Protein AF-A0A6N0LV51-F1 (afdb_monomer_lite)

Radius of gyration: 50.84 Å; chains: 1; bounding box: 149×110×130 Å

Structure (mmCIF, N/CA/C/O backbone):
data_AF-A0A6N0LV51-F1
#
_entry.id   AF-A0A6N0LV51-F1
#
loop_
_atom_site.group_PDB
_atom_site.id
_atom_site.type_symbol
_atom_site.label_atom_id
_atom_site.label_alt_id
_atom_site.label_comp_id
_atom_site.label_asym_id
_atom_site.label_entity_id
_atom_site.label_seq_id
_atom_site.pdbx_PDB_ins_code
_atom_site.Cartn_x
_atom_site.Cartn_y
_atom_site.Cartn_z
_atom_site.occupancy
_atom_site.B_iso_or_equiv
_atom_site.auth_seq_id
_atom_site.auth_comp_id
_atom_site.auth_asym_id
_atom_site.auth_atom_id
_atom_site.pdbx_PDB_model_num
ATOM 1 N N . MET A 1 1 ? 106.722 -61.505 77.742 1.00 44.19 1 MET A N 1
ATOM 2 C CA . MET A 1 1 ? 107.231 -62.296 76.611 1.00 44.19 1 MET A CA 1
ATOM 3 C C . MET A 1 1 ? 106.049 -62.526 75.708 1.00 44.19 1 MET A C 1
ATOM 5 O O . MET A 1 1 ? 105.047 -63.017 76.199 1.00 44.19 1 MET A O 1
ATOM 9 N N . THR A 1 2 ? 106.188 -62.068 74.466 1.00 41.00 2 THR A N 1
ATOM 10 C CA . THR A 1 2 ? 105.841 -62.871 73.297 1.00 41.00 2 THR A CA 1
ATOM 11 C C . THR A 1 2 ? 104.426 -63.454 73.309 1.00 41.00 2 THR A C 1
ATOM 13 O O . THR A 1 2 ? 104.219 -64.528 73.860 1.00 41.00 2 THR A O 1
ATOM 16 N N . TYR A 1 3 ? 103.566 -62.789 72.518 1.00 48.62 3 TYR A N 1
ATOM 17 C CA . TYR A 1 3 ? 102.560 -63.406 71.638 1.00 48.62 3 TYR A CA 1
ATOM 18 C C . TYR A 1 3 ? 101.296 -63.994 72.288 1.00 48.62 3 TYR A C 1
ATOM 20 O O . TYR A 1 3 ? 101.252 -64.185 73.491 1.00 48.62 3 TYR A O 1
ATOM 28 N N . GLN A 1 4 ? 100.220 -64.344 71.576 1.00 50.34 4 GLN A N 1
ATOM 29 C CA . GLN A 1 4 ? 99.744 -64.235 70.179 1.00 50.34 4 GLN A CA 1
ATOM 30 C C . GLN A 1 4 ? 98.285 -64.688 70.277 1.00 50.34 4 GLN A C 1
ATOM 32 O O . GLN A 1 4 ? 98.047 -65.830 70.666 1.00 50.34 4 GLN A O 1
ATOM 37 N N . GLU A 1 5 ? 97.297 -63.829 70.086 1.00 47.22 5 GLU A N 1
ATOM 38 C CA . GLU A 1 5 ? 96.254 -63.886 71.114 1.00 47.22 5 GLU A CA 1
ATOM 39 C C . GLU A 1 5 ? 94.816 -64.112 70.650 1.00 47.22 5 GLU A C 1
ATOM 41 O O . GLU A 1 5 ? 94.270 -63.355 69.857 1.00 47.22 5 GLU A O 1
ATOM 46 N N . THR A 1 6 ? 94.222 -65.120 71.301 1.00 44.09 6 THR A N 1
ATOM 47 C CA . THR A 1 6 ? 92.893 -65.077 71.927 1.00 44.09 6 THR A CA 1
ATOM 48 C C . THR A 1 6 ? 91.675 -65.059 70.997 1.00 44.09 6 THR A C 1
ATOM 50 O O . THR A 1 6 ? 91.622 -64.420 69.953 1.00 44.09 6 THR A O 1
ATOM 53 N N . ALA A 1 7 ? 90.640 -65.794 71.408 1.00 39.97 7 ALA A N 1
ATOM 54 C CA . ALA A 1 7 ? 89.350 -65.862 70.733 1.00 39.97 7 ALA A CA 1
ATOM 55 C C . ALA A 1 7 ? 88.701 -64.472 70.587 1.00 39.97 7 ALA A C 1
ATOM 57 O O . ALA A 1 7 ? 88.511 -63.774 71.582 1.00 39.97 7 ALA A O 1
ATOM 58 N N . TYR A 1 8 ? 88.255 -64.102 69.382 1.00 41.16 8 TYR A N 1
ATOM 59 C CA . TYR A 1 8 ? 87.225 -63.069 69.254 1.00 41.16 8 TYR A CA 1
ATOM 60 C C . TYR A 1 8 ? 85.899 -63.706 69.688 1.00 41.16 8 TYR A C 1
ATOM 62 O O . TYR A 1 8 ? 85.348 -64.546 68.973 1.00 41.16 8 TYR A O 1
ATOM 70 N N . GLN A 1 9 ? 85.403 -63.354 70.878 1.00 43.19 9 GLN A N 1
ATOM 71 C CA . GLN A 1 9 ? 84.045 -63.707 71.289 1.00 43.19 9 GLN A CA 1
ATOM 72 C C . GLN A 1 9 ? 83.066 -63.059 70.303 1.00 43.19 9 GLN A C 1
ATOM 74 O O . GLN A 1 9 ? 82.744 -61.878 70.414 1.00 43.19 9 GLN A O 1
ATOM 79 N N . LYS A 1 10 ? 82.588 -63.816 69.310 1.00 48.75 10 LYS A N 1
ATOM 80 C CA . LYS A 1 10 ? 81.397 -63.421 68.561 1.00 48.75 10 LYS A CA 1
ATOM 81 C C . LYS A 1 10 ? 80.218 -63.654 69.499 1.00 48.75 10 LYS A C 1
ATOM 83 O O . LYS A 1 10 ? 79.765 -64.785 69.655 1.00 48.75 10 LYS A O 1
ATOM 88 N N . THR A 1 11 ? 79.783 -62.598 70.180 1.00 54.66 11 THR A N 1
ATOM 89 C CA . THR A 1 11 ? 78.576 -62.607 71.007 1.00 54.66 11 THR A CA 1
ATOM 90 C C . THR A 1 11 ? 77.388 -62.890 70.092 1.00 54.66 11 THR A C 1
ATOM 92 O O . THR A 1 11 ? 76.826 -61.983 69.482 1.00 54.66 11 THR A O 1
ATOM 95 N N . ASN A 1 12 ? 77.027 -64.162 69.932 1.00 63.00 12 ASN A N 1
ATOM 96 C CA . ASN A 1 12 ? 75.716 -64.509 69.410 1.00 63.00 12 ASN A CA 1
ATOM 97 C C . ASN A 1 12 ? 74.721 -64.032 70.467 1.00 63.00 12 ASN A C 1
ATOM 99 O O . ASN A 1 12 ? 74.679 -64.583 71.566 1.00 63.00 12 ASN A O 1
ATOM 103 N N . ILE A 1 13 ? 73.965 -62.977 70.165 1.00 64.19 13 ILE A N 1
ATOM 104 C CA . ILE A 1 13 ? 72.814 -62.618 70.988 1.00 64.19 13 ILE A CA 1
ATOM 105 C C . ILE A 1 13 ? 71.807 -63.740 70.762 1.00 64.19 13 ILE A C 1
ATOM 107 O O . ILE A 1 13 ? 71.256 -63.882 69.668 1.00 64.19 13 ILE A O 1
ATOM 111 N N . VAL A 1 14 ? 71.664 -64.594 71.767 1.00 69.31 14 VAL A N 1
ATOM 112 C CA . VAL A 1 14 ? 70.640 -65.630 71.802 1.00 69.31 14 VAL A CA 1
ATOM 113 C C . VAL A 1 14 ? 69.455 -65.117 72.604 1.00 69.31 14 VAL A C 1
ATOM 115 O O . VAL A 1 14 ? 69.636 -64.401 73.591 1.00 69.31 14 VAL A O 1
ATOM 118 N N . ASP A 1 15 ? 68.241 -65.437 72.169 1.00 73.19 15 ASP A N 1
ATOM 119 C CA . ASP A 1 15 ? 67.057 -65.192 72.992 1.00 73.19 15 ASP A CA 1
ATOM 120 C C . ASP A 1 15 ? 67.063 -66.083 74.255 1.00 73.19 15 ASP A C 1
ATOM 122 O O . ASP A 1 15 ? 67.924 -66.951 74.429 1.00 73.19 15 ASP A O 1
ATOM 126 N N . ALA A 1 16 ? 66.088 -65.888 75.151 1.00 75.56 16 ALA A N 1
ATOM 127 C CA . ALA A 1 16 ? 65.963 -66.663 76.394 1.00 75.56 16 ALA A CA 1
ATOM 128 C C . ALA A 1 16 ? 65.833 -68.190 76.178 1.00 75.56 16 ALA A C 1
ATOM 130 O O . ALA A 1 16 ? 65.970 -68.950 77.135 1.00 75.56 16 ALA A O 1
ATOM 131 N N . ASN A 1 17 ? 65.603 -68.635 74.938 1.00 75.19 17 ASN A N 1
ATOM 132 C CA . ASN A 1 17 ? 65.431 -70.031 74.552 1.00 75.19 17 ASN A CA 1
ATOM 133 C C . ASN A 1 17 ? 66.652 -70.601 73.803 1.00 75.19 17 ASN A C 1
ATOM 135 O O . ASN A 1 17 ? 66.624 -71.758 73.389 1.00 75.19 17 ASN A O 1
ATOM 139 N N . GLY A 1 18 ? 67.728 -69.823 73.637 1.00 68.06 18 GLY A N 1
ATOM 140 C CA . GLY A 1 18 ? 68.976 -70.274 73.018 1.00 68.06 18 GLY A CA 1
ATOM 141 C C . GLY A 1 18 ? 69.043 -70.131 71.493 1.00 68.06 18 GLY A C 1
ATOM 142 O O . GLY A 1 18 ? 69.991 -70.639 70.892 1.00 68.06 18 GLY A O 1
ATOM 143 N N . ASN A 1 19 ? 68.099 -69.434 70.849 1.00 73.50 19 ASN A N 1
ATOM 144 C CA . ASN A 1 19 ? 68.116 -69.248 69.393 1.00 73.50 19 ASN A CA 1
ATOM 145 C C . ASN A 1 19 ? 68.962 -68.037 68.987 1.00 73.50 19 ASN A C 1
ATOM 147 O O . ASN A 1 19 ? 68.817 -66.955 69.550 1.00 73.50 19 ASN A O 1
ATOM 151 N N . ILE A 1 20 ? 69.821 -68.198 67.977 1.00 74.88 20 ILE A N 1
ATOM 152 C CA . ILE A 1 20 ? 70.767 -67.169 67.517 1.00 74.88 20 ILE A CA 1
ATOM 153 C C . ILE A 1 20 ? 70.044 -66.096 66.686 1.00 74.88 20 ILE A C 1
ATOM 155 O O . ILE A 1 20 ? 69.523 -66.387 65.612 1.00 74.88 20 ILE A O 1
ATOM 159 N N . ILE A 1 21 ? 70.079 -64.837 67.135 1.00 69.56 21 ILE A N 1
ATOM 160 C CA . ILE A 1 21 ? 69.514 -63.685 66.418 1.00 69.56 21 ILE A CA 1
ATOM 161 C C . ILE A 1 21 ? 70.583 -63.108 65.474 1.00 69.56 21 ILE A C 1
ATOM 163 O O . ILE A 1 21 ? 71.339 -62.203 65.826 1.00 69.56 21 ILE A O 1
ATOM 167 N N . SER A 1 22 ? 70.685 -63.633 64.252 1.00 62.03 22 SER A N 1
ATOM 168 C CA . SER A 1 22 ? 71.557 -63.070 63.211 1.00 62.03 22 SER A CA 1
ATOM 169 C C . SER A 1 22 ? 70.840 -61.947 62.455 1.00 62.03 22 SER A C 1
ATOM 171 O O . SER A 1 22 ? 70.319 -62.158 61.363 1.00 62.03 22 SER A O 1
ATOM 173 N N . SER A 1 23 ? 70.778 -60.747 63.032 1.00 58.31 23 SER A N 1
ATOM 174 C CA . SER A 1 23 ? 70.209 -59.581 62.347 1.00 58.31 23 SER A CA 1
ATOM 175 C C . SER A 1 23 ? 70.952 -58.305 62.727 1.00 58.31 23 SER A C 1
ATOM 177 O O . SER A 1 23 ? 70.580 -57.609 63.670 1.00 58.31 23 SER A O 1
ATOM 179 N N . PHE A 1 24 ? 71.969 -57.966 61.936 1.00 53.28 24 PHE A N 1
ATOM 180 C CA . PHE A 1 24 ? 72.493 -56.607 61.874 1.00 53.28 24 PHE A CA 1
ATOM 181 C C . PHE A 1 24 ? 72.499 -56.133 60.418 1.00 53.28 24 PHE A C 1
ATOM 183 O O . PHE A 1 24 ? 73.380 -56.492 59.647 1.00 53.28 24 PHE A O 1
ATOM 190 N N . GLY A 1 25 ? 71.509 -55.302 60.080 1.00 48.78 25 GLY A N 1
ATOM 191 C CA . GLY A 1 25 ? 71.673 -54.209 59.119 1.00 48.78 25 GLY A CA 1
ATOM 192 C C . GLY A 1 25 ? 71.359 -54.476 57.643 1.00 48.78 25 GLY A C 1
ATOM 193 O O . GLY A 1 25 ? 72.262 -54.715 56.859 1.00 48.78 25 GLY A O 1
ATOM 194 N N . GLY A 1 26 ? 70.089 -54.269 57.274 1.00 51.41 26 GLY A N 1
ATOM 195 C CA . GLY A 1 26 ? 69.687 -53.257 56.281 1.00 51.41 26 GLY A CA 1
ATOM 196 C C . GLY A 1 26 ? 69.910 -53.527 54.787 1.00 51.41 26 GLY A C 1
ATOM 197 O O . GLY A 1 26 ? 71.014 -53.381 54.280 1.00 51.41 26 GLY A O 1
ATOM 198 N N . GLY A 1 27 ? 68.812 -53.732 54.049 1.00 48.81 27 GLY A N 1
ATOM 199 C CA . GLY A 1 27 ? 68.783 -53.518 52.598 1.00 48.81 27 GLY A CA 1
ATOM 200 C C . GLY A 1 27 ? 67.605 -54.193 51.899 1.00 48.81 27 GLY A C 1
ATOM 201 O O . GLY A 1 27 ? 67.666 -55.389 51.669 1.00 48.81 27 GLY A O 1
ATOM 202 N N . GLY A 1 28 ? 66.575 -53.408 51.553 1.00 49.38 28 GLY A N 1
ATOM 203 C CA . GLY A 1 28 ? 65.586 -53.678 50.495 1.00 49.38 28 GLY A CA 1
ATOM 204 C C . GLY A 1 28 ? 64.759 -54.962 50.617 1.00 49.38 28 GLY A C 1
ATOM 205 O O . GLY A 1 28 ? 65.269 -56.054 50.410 1.00 49.38 28 GLY A O 1
ATOM 206 N N . GLY A 1 29 ? 63.454 -54.828 50.876 1.00 54.38 29 GLY A N 1
ATOM 207 C CA . GLY A 1 29 ? 62.498 -55.939 50.870 1.00 54.38 29 GLY A CA 1
ATOM 208 C C . GLY A 1 29 ? 62.508 -56.711 49.549 1.00 54.38 29 GLY A C 1
ATOM 209 O O . GLY A 1 29 ? 61.823 -56.343 48.599 1.00 54.38 29 GLY A O 1
ATOM 210 N N . GLY A 1 30 ? 63.296 -57.785 49.504 1.00 56.28 30 GLY A N 1
ATOM 211 C CA . GLY A 1 30 ? 63.195 -58.829 48.501 1.00 56.28 30 GLY A CA 1
ATOM 212 C C . GLY A 1 30 ? 61.862 -59.534 48.693 1.00 56.28 30 GLY A C 1
ATOM 213 O O . GLY A 1 30 ? 61.605 -60.086 49.762 1.00 56.28 30 GLY A O 1
ATOM 214 N N . GLY A 1 31 ? 61.005 -59.451 47.675 1.00 59.03 31 GLY A N 1
ATOM 215 C CA . GLY A 1 31 ? 59.742 -60.173 47.629 1.00 59.03 31 GLY A CA 1
ATOM 216 C C . GLY A 1 31 ? 59.959 -61.648 47.948 1.00 59.03 31 GLY A C 1
ATOM 217 O O . GLY A 1 31 ? 60.924 -62.262 47.491 1.00 59.03 31 GLY A O 1
ATOM 218 N N . ASP A 1 32 ? 59.067 -62.184 48.771 1.00 65.12 32 ASP A N 1
ATOM 219 C CA . ASP A 1 32 ? 59.062 -63.577 49.188 1.00 65.12 32 ASP A CA 1
ATOM 220 C C . ASP A 1 32 ? 58.950 -64.489 47.954 1.00 65.12 32 ASP A C 1
ATOM 222 O O . ASP A 1 32 ? 57.871 -64.679 47.393 1.00 65.12 32 ASP A O 1
ATOM 226 N N . ALA A 1 33 ? 60.080 -65.040 47.509 1.00 66.12 33 ALA A N 1
ATOM 227 C CA . ALA A 1 33 ? 60.161 -66.020 46.428 1.00 66.12 33 ALA A CA 1
ATOM 228 C C . ALA A 1 33 ? 59.775 -67.431 46.907 1.00 66.12 33 ALA A C 1
ATOM 230 O O . ALA A 1 33 ? 60.303 -68.427 46.407 1.00 66.12 33 ALA A O 1
ATOM 231 N N . SER A 1 34 ? 58.884 -67.536 47.896 1.00 79.31 34 SER A N 1
ATOM 232 C CA . SER A 1 34 ? 58.327 -68.814 48.309 1.00 79.31 34 SER A CA 1
ATOM 233 C C . SER A 1 34 ? 57.634 -69.496 47.129 1.00 79.31 34 SER A C 1
ATOM 235 O O . SER A 1 34 ? 57.022 -68.866 46.260 1.00 79.31 34 SER A O 1
ATOM 237 N N . THR A 1 35 ? 57.722 -70.824 47.100 1.00 79.56 35 THR A N 1
ATOM 238 C CA . THR A 1 35 ? 57.063 -71.667 46.092 1.00 79.56 35 THR A CA 1
ATOM 239 C C . THR A 1 35 ? 55.560 -71.396 46.017 1.00 79.56 35 THR A C 1
ATOM 241 O O . THR A 1 35 ? 54.981 -71.459 44.936 1.00 79.56 35 THR A O 1
ATOM 244 N N . THR A 1 36 ? 54.944 -71.015 47.138 1.00 83.19 36 THR A N 1
ATOM 245 C CA . THR A 1 36 ? 53.543 -70.589 47.219 1.00 83.19 36 THR A CA 1
ATOM 246 C C . THR A 1 36 ? 53.267 -69.348 46.370 1.00 83.19 36 THR A C 1
ATOM 248 O O . THR A 1 36 ? 52.316 -69.345 45.590 1.00 83.19 36 THR A O 1
ATOM 251 N N . ASN A 1 37 ? 54.107 -68.313 46.457 1.00 82.50 37 ASN A N 1
ATOM 252 C CA . ASN A 1 37 ? 53.911 -67.084 45.684 1.00 82.50 37 ASN A CA 1
ATOM 253 C C . ASN A 1 37 ? 54.161 -67.311 44.191 1.00 82.50 37 ASN A C 1
ATOM 255 O O . ASN A 1 37 ? 53.426 -66.786 43.356 1.00 82.50 37 ASN A O 1
ATOM 259 N N . GLN A 1 38 ? 55.128 -68.165 43.847 1.00 87.88 38 GLN A N 1
ATOM 260 C CA . GLN A 1 38 ? 55.355 -68.568 42.458 1.00 87.88 38 GLN A CA 1
ATOM 261 C C . GLN A 1 38 ? 54.159 -69.346 41.889 1.00 87.88 38 GLN A C 1
ATOM 263 O O . GLN A 1 38 ? 53.720 -69.069 40.776 1.00 87.88 38 GLN A O 1
ATOM 268 N N . GLN A 1 39 ? 53.575 -70.273 42.657 1.00 88.06 39 GLN A N 1
ATOM 269 C CA . GLN A 1 39 ? 52.367 -70.995 42.242 1.00 88.06 39 GLN A CA 1
ATOM 270 C C . GLN A 1 39 ? 51.159 -70.063 42.094 1.00 88.06 39 GLN A C 1
ATOM 272 O O . GLN A 1 39 ? 50.409 -70.193 41.126 1.00 88.06 39 GLN A O 1
ATOM 277 N N . ALA A 1 40 ? 50.995 -69.097 43.002 1.00 86.38 40 ALA A N 1
ATOM 278 C CA . ALA A 1 40 ? 49.936 -68.097 42.911 1.00 86.38 40 ALA A CA 1
ATOM 279 C C . ALA A 1 40 ? 50.085 -67.221 41.656 1.00 86.38 40 ALA A C 1
ATOM 281 O O . ALA A 1 40 ? 49.100 -66.965 40.962 1.00 86.38 40 ALA A O 1
ATOM 282 N N . GLN A 1 41 ? 51.312 -66.817 41.318 1.00 90.00 41 GLN A N 1
ATOM 283 C CA . GLN A 1 41 ? 51.575 -66.040 40.110 1.00 90.00 41 GLN A CA 1
ATOM 284 C C . GLN A 1 41 ? 51.325 -66.853 38.833 1.00 90.00 41 GLN A C 1
ATOM 286 O O . GLN A 1 41 ? 50.642 -66.372 37.931 1.00 90.00 41 GLN A O 1
ATOM 291 N N . ILE A 1 42 ? 51.783 -68.108 38.775 1.00 91.12 42 ILE A N 1
ATOM 292 C CA . ILE A 1 42 ? 51.524 -69.003 37.634 1.00 91.12 42 ILE A CA 1
ATOM 293 C C . ILE A 1 42 ? 50.016 -69.225 37.443 1.00 91.12 42 ILE A C 1
ATOM 295 O O . ILE A 1 42 ? 49.526 -69.214 36.310 1.00 91.12 42 ILE A O 1
ATOM 299 N N . ALA A 1 43 ? 49.262 -69.394 38.534 1.00 89.81 43 ALA A N 1
ATOM 300 C CA . ALA A 1 43 ? 47.810 -69.530 38.477 1.00 89.81 43 ALA A CA 1
ATOM 301 C C . ALA A 1 43 ? 47.140 -68.259 37.928 1.00 89.81 43 ALA A C 1
ATOM 303 O O . ALA A 1 43 ? 46.240 -68.354 37.092 1.00 89.81 43 ALA A O 1
ATOM 304 N N . LEU A 1 44 ? 47.609 -67.075 38.336 1.00 92.25 44 LEU A N 1
ATOM 305 C CA . LEU A 1 44 ? 47.095 -65.797 37.845 1.00 92.25 44 LEU A CA 1
ATOM 306 C C . LEU A 1 44 ? 47.388 -65.596 36.351 1.00 92.25 44 LEU A C 1
ATOM 308 O O . LEU A 1 44 ? 46.493 -65.234 35.591 1.00 92.25 44 LEU A O 1
ATOM 312 N N . GLU A 1 45 ? 48.615 -65.868 35.909 1.00 92.50 45 GLU A N 1
ATOM 313 C CA . GLU A 1 45 ? 49.012 -65.743 34.501 1.00 92.50 45 GLU A CA 1
ATOM 314 C C . GLU A 1 45 ? 48.269 -66.743 33.606 1.00 92.50 45 GLU A C 1
ATOM 316 O O . GLU A 1 45 ? 47.883 -66.414 32.481 1.00 92.50 45 GLU A O 1
ATOM 321 N N . THR A 1 46 ? 48.006 -67.948 34.116 1.00 88.75 46 THR A N 1
ATOM 322 C CA . THR A 1 46 ? 47.168 -68.942 33.432 1.00 88.75 46 THR A CA 1
ATOM 323 C C . THR A 1 46 ? 45.728 -68.443 33.314 1.00 88.75 46 THR A C 1
ATOM 325 O O . THR A 1 46 ? 45.178 -68.430 32.217 1.00 88.75 46 THR A O 1
ATOM 328 N N . ALA A 1 47 ? 45.152 -67.906 34.393 1.00 88.69 47 ALA A N 1
ATOM 329 C CA . ALA A 1 47 ? 43.804 -67.342 34.368 1.00 88.69 47 ALA A CA 1
ATOM 330 C C . ALA A 1 47 ? 43.674 -66.127 33.428 1.00 88.69 47 ALA A C 1
ATOM 332 O O . ALA A 1 47 ? 42.641 -65.959 32.785 1.00 88.69 47 ALA A O 1
ATOM 333 N N . ILE A 1 48 ? 44.701 -65.276 33.320 1.00 88.12 48 ILE A N 1
ATOM 334 C CA . ILE A 1 48 ? 44.714 -64.157 32.363 1.00 88.12 48 ILE A CA 1
ATOM 335 C C . ILE A 1 48 ? 44.723 -64.684 30.927 1.00 88.12 48 ILE A C 1
ATOM 337 O O . ILE A 1 48 ? 43.942 -64.213 30.101 1.00 88.12 48 ILE A O 1
ATOM 341 N N . ARG A 1 49 ? 45.567 -65.679 30.636 1.00 85.50 49 ARG A N 1
ATOM 342 C CA . ARG A 1 49 ? 45.650 -66.304 29.311 1.00 85.50 49 ARG A CA 1
ATOM 343 C C . ARG A 1 49 ? 44.322 -66.933 28.896 1.00 85.50 49 ARG A C 1
ATOM 345 O O . ARG A 1 49 ? 43.878 -66.692 27.780 1.00 85.50 49 ARG A O 1
ATOM 352 N N . ASP A 1 50 ? 43.672 -67.663 29.798 1.00 84.62 50 ASP A N 1
ATOM 353 C CA . ASP A 1 50 ? 42.392 -68.330 29.528 1.00 84.62 50 ASP A CA 1
ATOM 354 C C . ASP A 1 50 ? 41.232 -67.336 29.347 1.00 84.62 50 ASP A C 1
ATOM 356 O O . ASP A 1 50 ? 40.215 -67.657 28.733 1.00 84.62 50 ASP A O 1
ATOM 360 N N . ARG A 1 51 ? 41.379 -66.104 29.855 1.00 84.50 51 ARG A N 1
ATOM 361 C CA . ARG A 1 51 ? 40.411 -65.015 29.661 1.00 84.50 51 ARG A CA 1
ATOM 362 C C . ARG A 1 51 ? 40.618 -64.232 28.367 1.00 84.50 51 ARG A C 1
ATOM 364 O O . ARG A 1 51 ? 39.734 -63.453 28.006 1.00 84.50 51 ARG A O 1
ATOM 371 N N . LEU A 1 52 ? 41.743 -64.404 27.673 1.00 81.31 52 LEU A N 1
ATOM 372 C CA . LEU A 1 52 ? 41.931 -63.801 26.359 1.00 81.31 52 LEU A CA 1
ATOM 373 C C . LEU A 1 52 ? 41.154 -64.613 25.309 1.00 81.31 52 LEU A C 1
ATOM 375 O O . LEU A 1 52 ? 41.261 -65.839 25.281 1.00 81.31 52 LEU A O 1
ATOM 379 N N . PRO A 1 53 ? 40.378 -63.961 24.423 1.00 79.75 53 PRO A N 1
ATOM 380 C CA . PRO A 1 53 ? 39.707 -64.640 23.318 1.00 79.75 53 PRO A CA 1
ATOM 381 C C . PRO A 1 53 ? 40.697 -65.493 22.517 1.00 79.75 53 PRO A C 1
ATOM 383 O O . PRO A 1 53 ? 41.765 -65.008 22.144 1.00 79.75 53 PRO A O 1
ATOM 386 N N . SER A 1 54 ? 40.343 -66.744 22.207 1.00 72.75 54 SER A N 1
ATOM 387 C CA . SER A 1 54 ? 41.229 -67.703 21.517 1.00 72.75 54 SER A CA 1
ATOM 388 C C . SER A 1 54 ? 41.791 -67.178 20.186 1.00 72.75 54 SER A C 1
ATOM 390 O O . SER A 1 54 ? 42.897 -67.547 19.787 1.00 72.75 54 SER A O 1
ATOM 392 N N . THR A 1 55 ? 41.080 -66.241 19.553 1.00 67.50 55 THR A N 1
ATOM 393 C CA . THR A 1 55 ? 41.475 -65.518 18.336 1.00 67.50 55 THR A CA 1
ATOM 394 C C . THR A 1 55 ? 42.699 -64.611 18.500 1.00 67.50 55 THR A C 1
ATOM 396 O O . THR A 1 55 ? 43.277 -64.204 17.501 1.00 67.50 55 THR A O 1
ATOM 399 N N . LEU A 1 56 ? 43.086 -64.263 19.731 1.00 65.81 56 LEU A N 1
ATOM 400 C CA . LEU A 1 56 ? 44.268 -63.446 20.046 1.00 65.81 56 LEU A CA 1
ATOM 401 C C . LEU A 1 56 ? 45.468 -64.286 20.507 1.00 65.81 56 LEU A C 1
ATOM 403 O O . LEU A 1 56 ? 46.580 -63.775 20.570 1.00 65.81 56 LEU A O 1
ATOM 407 N N . VAL A 1 57 ? 45.251 -65.564 20.835 1.00 70.06 57 VAL A N 1
ATOM 408 C CA . VAL A 1 57 ? 46.278 -66.447 21.419 1.00 70.06 57 VAL A CA 1
ATOM 409 C C . VAL A 1 57 ? 46.988 -67.290 20.347 1.00 70.06 57 VAL A C 1
ATOM 411 O O . VAL A 1 57 ? 48.044 -67.855 20.612 1.00 70.06 57 VAL A O 1
ATOM 414 N N . SER A 1 58 ? 46.445 -67.363 19.126 1.00 64.00 58 SER A N 1
ATOM 415 C CA . SER A 1 58 ? 46.954 -68.252 18.065 1.00 64.00 58 SER A CA 1
ATOM 416 C C . SER A 1 58 ? 47.225 -67.589 16.704 1.00 64.00 58 SER A C 1
ATOM 418 O O . SER A 1 58 ? 47.741 -68.263 15.818 1.00 64.00 58 SER A O 1
ATOM 420 N N . ASP A 1 59 ? 46.984 -66.280 16.547 1.00 66.50 59 ASP A N 1
ATOM 421 C CA . ASP A 1 59 ? 47.228 -65.542 15.296 1.00 66.50 59 ASP A CA 1
ATOM 422 C C . ASP A 1 59 ? 47.814 -64.138 15.541 1.00 66.50 59 ASP A C 1
ATOM 424 O O . ASP A 1 59 ? 47.726 -63.600 16.648 1.00 66.50 59 ASP A O 1
ATOM 428 N N . ARG A 1 60 ? 48.419 -63.517 14.511 1.00 61.97 60 ARG A N 1
ATOM 429 C CA . ARG A 1 60 ? 48.891 -62.118 14.608 1.00 61.97 60 ARG A CA 1
ATOM 430 C C . ARG A 1 60 ? 47.719 -61.190 14.941 1.00 61.97 60 ARG A C 1
ATOM 432 O O . ARG A 1 60 ? 46.648 -61.306 14.349 1.00 61.97 60 ARG A O 1
ATOM 439 N N . LEU A 1 61 ? 47.964 -60.233 15.841 1.00 63.47 61 LEU A N 1
ATOM 440 C CA . LEU A 1 61 ? 47.010 -59.194 16.227 1.00 63.47 61 LEU A CA 1
ATOM 441 C C . LEU A 1 61 ? 46.401 -58.563 14.963 1.00 63.47 61 LEU A C 1
ATOM 443 O O . LEU A 1 61 ? 47.132 -58.003 14.142 1.00 63.47 61 LEU A O 1
ATOM 447 N N . LYS A 1 62 ? 45.078 -58.662 14.793 1.00 62.47 62 LYS A N 1
ATOM 448 C CA . LYS A 1 62 ? 44.363 -57.920 13.751 1.00 62.47 62 LYS A CA 1
ATOM 449 C C . LYS A 1 62 ? 44.438 -56.438 14.105 1.00 62.47 62 LYS A C 1
ATOM 451 O O . LYS A 1 62 ? 43.579 -55.925 14.811 1.00 62.47 62 LYS A O 1
ATOM 456 N N . VAL A 1 63 ? 45.499 -55.776 13.661 1.00 64.88 63 VAL A N 1
ATOM 457 C CA . VAL A 1 63 ? 45.527 -54.320 13.573 1.00 64.88 63 VAL A CA 1
ATOM 458 C C . VAL A 1 63 ? 44.416 -53.926 12.611 1.00 64.88 63 VAL A C 1
ATOM 460 O O . VAL A 1 63 ? 44.343 -54.450 11.496 1.00 64.88 63 VAL A O 1
ATOM 463 N N . ASP A 1 64 ? 43.499 -53.074 13.069 1.00 58.72 64 ASP A N 1
ATOM 464 C CA . ASP A 1 64 ? 42.566 -52.425 12.159 1.00 58.72 64 ASP A CA 1
ATOM 465 C C . ASP A 1 64 ? 43.387 -51.760 11.042 1.00 58.72 64 ASP A C 1
ATOM 467 O O . ASP A 1 64 ? 44.519 -51.323 11.248 1.00 58.72 64 ASP A O 1
ATOM 471 N N . GLY A 1 65 ? 42.894 -51.793 9.810 1.00 58.19 65 GLY A N 1
ATOM 472 C CA . GLY A 1 65 ? 43.660 -51.408 8.622 1.00 58.19 65 GLY A CA 1
ATOM 473 C C . GLY A 1 65 ? 44.078 -49.931 8.549 1.00 58.19 65 GLY A C 1
ATOM 474 O O . GLY A 1 65 ? 44.385 -49.469 7.457 1.00 58.19 65 GLY A O 1
ATOM 475 N N . SER A 1 66 ? 44.111 -49.183 9.655 1.00 58.59 66 SER A N 1
ATOM 476 C CA . SER A 1 66 ? 44.507 -47.772 9.714 1.00 58.59 66 SER A CA 1
ATOM 477 C C . SER A 1 66 ? 45.986 -47.514 9.377 1.00 58.59 66 SER A C 1
ATOM 479 O O . SER A 1 66 ? 46.367 -46.364 9.173 1.00 58.59 66 SER A O 1
ATOM 481 N N . GLY A 1 67 ? 46.817 -48.560 9.256 1.00 56.38 67 GLY A N 1
ATOM 482 C CA . GLY A 1 67 ? 48.247 -48.452 8.931 1.00 56.38 67 GLY A CA 1
ATOM 483 C C . GLY A 1 67 ? 48.695 -49.032 7.581 1.00 56.38 67 GLY A C 1
ATOM 484 O O . GLY A 1 67 ? 49.886 -48.979 7.278 1.00 56.38 67 GLY A O 1
ATOM 485 N N . VAL A 1 68 ? 47.797 -49.602 6.766 1.00 60.28 68 VAL A N 1
ATOM 486 C CA . VAL A 1 68 ? 48.168 -50.203 5.471 1.00 60.28 68 VAL A CA 1
ATOM 487 C C . VAL A 1 68 ? 47.687 -49.307 4.332 1.00 60.28 68 VAL A C 1
ATOM 489 O O . VAL A 1 68 ? 46.512 -49.313 3.981 1.00 60.28 68 VAL A O 1
ATOM 492 N N . ILE A 1 69 ? 48.604 -48.565 3.707 1.00 56.91 69 ILE A N 1
ATOM 493 C CA . ILE A 1 69 ? 48.329 -47.849 2.454 1.00 56.91 69 ILE A CA 1
ATOM 494 C C . ILE A 1 69 ? 48.295 -48.887 1.319 1.00 56.91 69 ILE A C 1
ATOM 496 O O . ILE A 1 69 ? 49.268 -49.061 0.589 1.00 56.91 69 ILE A O 1
ATOM 500 N N . GLN A 1 70 ? 47.198 -49.636 1.192 1.00 62.06 70 GLN A N 1
ATOM 501 C CA . GLN A 1 70 ? 46.899 -50.318 -0.068 1.00 62.06 70 GLN A CA 1
ATOM 502 C C . GLN A 1 70 ? 46.244 -49.303 -1.016 1.00 62.06 70 GLN A C 1
ATOM 504 O O . GLN A 1 70 ? 45.373 -48.554 -0.569 1.00 62.06 70 GLN A O 1
ATOM 509 N N . PRO A 1 71 ? 46.627 -49.238 -2.305 1.00 64.81 71 PRO A N 1
ATOM 510 C CA . PRO A 1 71 ? 45.932 -48.398 -3.269 1.00 64.81 71 PRO A CA 1
ATOM 511 C C . PRO A 1 71 ? 44.494 -48.900 -3.402 1.00 64.81 71 PRO A C 1
ATOM 513 O O . PRO A 1 71 ? 44.232 -49.928 -4.024 1.00 64.81 71 PRO A O 1
ATOM 516 N N . VAL A 1 72 ? 43.551 -48.187 -2.788 1.00 66.75 72 VAL A N 1
ATOM 517 C CA . VAL A 1 72 ? 42.128 -48.424 -3.014 1.00 66.75 72 VAL A CA 1
ATOM 518 C C . VAL A 1 72 ? 41.860 -48.025 -4.459 1.00 66.75 72 VAL A C 1
ATOM 520 O O . VAL A 1 72 ? 41.910 -46.845 -4.806 1.00 66.75 72 VAL A O 1
ATOM 523 N N . SER A 1 73 ? 41.620 -49.009 -5.326 1.00 69.31 73 SER A N 1
ATOM 524 C CA . SER A 1 73 ? 41.153 -48.721 -6.678 1.00 69.31 73 SER A CA 1
ATOM 525 C C . SER A 1 73 ? 39.802 -48.028 -6.557 1.00 69.31 73 SER A C 1
ATOM 527 O O . SER A 1 73 ? 38.837 -48.636 -6.087 1.00 69.31 73 SER A O 1
ATOM 529 N N . LEU A 1 74 ? 39.723 -46.764 -6.975 1.00 61.75 74 LEU A N 1
ATOM 530 C CA . LEU A 1 74 ? 38.495 -45.960 -6.934 1.00 61.75 74 LEU A CA 1
ATOM 531 C C . LEU A 1 74 ? 37.327 -46.627 -7.680 1.00 61.75 74 LEU A C 1
ATOM 533 O O . LEU A 1 74 ? 36.175 -46.358 -7.370 1.00 61.75 74 LEU A O 1
ATOM 537 N N . SER A 1 75 ? 37.612 -47.564 -8.592 1.00 65.38 75 SER A N 1
ATOM 538 C CA . SER A 1 75 ? 36.609 -48.394 -9.270 1.00 65.38 75 SER A CA 1
ATOM 539 C C . SER A 1 75 ? 35.865 -49.377 -8.355 1.00 65.38 75 SER A C 1
ATOM 541 O O . SER A 1 75 ? 34.852 -49.933 -8.765 1.00 65.38 75 SER A O 1
ATOM 543 N N . SER A 1 76 ? 36.383 -49.645 -7.153 1.00 64.62 76 SER A N 1
ATOM 544 C CA . SER A 1 76 ? 35.806 -50.592 -6.185 1.00 64.62 76 SER A CA 1
ATOM 545 C C . SER A 1 76 ? 35.062 -49.916 -5.038 1.00 64.62 76 SER A C 1
ATOM 547 O O . SER A 1 76 ? 34.422 -50.601 -4.243 1.00 64.62 76 SER A O 1
ATOM 549 N N . VAL A 1 77 ? 35.133 -48.584 -4.948 1.00 73.94 77 VAL A N 1
ATOM 550 C CA . VAL A 1 77 ? 34.385 -47.826 -3.949 1.00 73.94 77 VAL A CA 1
ATOM 551 C C . VAL A 1 77 ? 32.930 -47.786 -4.412 1.00 73.94 77 VAL A C 1
ATOM 553 O O . VAL A 1 77 ? 32.664 -47.237 -5.484 1.00 73.94 77 VAL A O 1
ATOM 556 N N . PRO A 1 78 ? 31.981 -48.365 -3.652 1.00 74.06 78 PRO A N 1
ATOM 557 C CA . PRO A 1 78 ? 30.570 -48.240 -3.967 1.00 74.06 78 PRO A CA 1
ATOM 558 C C . PRO A 1 78 ? 30.235 -46.757 -4.036 1.00 74.06 78 PRO A C 1
ATOM 560 O O . PRO A 1 78 ? 30.431 -46.019 -3.067 1.00 74.06 78 PRO A O 1
ATOM 563 N N . LEU A 1 79 ? 29.769 -46.310 -5.196 1.00 72.50 79 LEU A N 1
ATOM 564 C CA . LEU A 1 79 ? 29.247 -44.964 -5.313 1.00 72.50 79 LEU A CA 1
ATOM 565 C C . LEU A 1 79 ? 28.074 -44.822 -4.337 1.00 72.50 79 LEU A C 1
ATOM 567 O O . LEU A 1 79 ? 27.305 -45.766 -4.129 1.00 72.50 79 LEU A O 1
ATOM 571 N N . ALA A 1 80 ? 27.943 -43.644 -3.726 1.00 72.69 80 ALA A N 1
ATOM 572 C CA . ALA A 1 80 ? 26.763 -43.328 -2.934 1.00 72.69 80 ALA A CA 1
ATOM 573 C C . ALA A 1 80 ? 25.510 -43.603 -3.779 1.00 72.69 80 ALA A C 1
ATOM 575 O O . ALA A 1 80 ? 25.525 -43.385 -4.991 1.00 72.69 80 ALA A O 1
ATOM 576 N N . SER A 1 81 ? 24.414 -44.030 -3.150 1.00 71.00 81 SER A N 1
ATOM 577 C CA . SER A 1 81 ? 23.149 -44.381 -3.823 1.00 71.00 81 SER A CA 1
ATOM 578 C C . SER A 1 81 ? 22.576 -43.278 -4.724 1.00 71.00 81 SER A C 1
ATOM 580 O O . SER A 1 81 ? 21.669 -43.535 -5.508 1.00 71.00 81 SER A O 1
ATOM 582 N N . ASN A 1 82 ? 23.108 -42.060 -4.607 1.00 68.25 82 ASN A N 1
ATOM 583 C CA . ASN A 1 82 ? 22.661 -40.856 -5.295 1.00 68.25 82 ASN A CA 1
ATOM 584 C C . ASN A 1 82 ? 23.733 -40.299 -6.250 1.00 68.25 82 ASN A C 1
ATOM 586 O O . ASN A 1 82 ? 23.573 -39.199 -6.773 1.00 68.25 82 ASN A O 1
ATOM 590 N N . ALA A 1 83 ? 24.861 -40.991 -6.424 1.00 71.00 83 ALA A N 1
ATOM 591 C CA . ALA A 1 83 ? 25.882 -40.562 -7.365 1.00 71.00 83 ALA A CA 1
ATOM 592 C C . ALA A 1 83 ? 25.330 -40.651 -8.790 1.00 71.00 83 ALA A C 1
ATOM 594 O O . ALA A 1 83 ? 24.642 -41.612 -9.141 1.00 71.00 83 ALA A O 1
ATOM 595 N N . ALA A 1 84 ? 25.643 -39.650 -9.613 1.00 71.56 84 ALA A N 1
ATOM 596 C CA . ALA A 1 84 ? 25.263 -39.660 -11.015 1.00 71.56 84 ALA A CA 1
ATOM 597 C C . ALA A 1 84 ? 25.853 -40.907 -11.687 1.00 71.56 84 ALA A C 1
ATOM 599 O O . ALA A 1 84 ? 27.069 -41.086 -11.744 1.00 71.56 84 ALA A O 1
ATOM 600 N N . THR A 1 85 ? 24.973 -41.781 -12.164 1.00 77.25 85 THR A N 1
ATOM 601 C CA . THR A 1 85 ? 25.370 -42.923 -12.989 1.00 77.25 85 THR A CA 1
ATOM 602 C C . THR A 1 85 ? 25.682 -42.434 -14.403 1.00 77.25 85 THR A C 1
ATOM 604 O O . THR A 1 85 ? 25.260 -41.341 -14.790 1.00 77.25 85 THR A O 1
ATOM 607 N N . ASP A 1 86 ? 26.356 -43.247 -15.216 1.00 76.56 86 ASP A N 1
ATOM 608 C CA . ASP A 1 86 ? 26.543 -42.934 -16.641 1.00 76.56 86 ASP A CA 1
ATOM 609 C C . ASP A 1 86 ? 25.206 -42.660 -17.348 1.00 76.56 86 ASP A C 1
ATOM 611 O O . ASP A 1 86 ? 25.129 -41.803 -18.227 1.00 76.56 86 ASP A O 1
ATOM 615 N N . THR A 1 87 ? 24.131 -43.317 -16.908 1.00 76.00 87 THR A N 1
ATOM 616 C CA . THR A 1 87 ? 22.760 -43.061 -17.363 1.00 76.00 87 THR A CA 1
ATOM 617 C C . THR A 1 87 ? 22.305 -41.641 -17.031 1.00 76.00 87 THR A C 1
ATOM 619 O O . THR A 1 87 ? 21.762 -40.953 -17.889 1.00 76.00 87 THR A O 1
ATOM 622 N N . THR A 1 88 ? 22.556 -41.169 -15.809 1.00 77.19 88 THR A N 1
ATOM 623 C CA . THR A 1 88 ? 22.203 -39.808 -15.378 1.00 77.19 88 THR A CA 1
ATOM 624 C C . THR A 1 88 ? 22.983 -38.762 -16.173 1.00 77.19 88 THR A C 1
ATOM 626 O O . THR A 1 88 ? 22.421 -37.758 -16.602 1.00 77.19 88 THR A O 1
ATOM 629 N N . LEU A 1 89 ? 24.269 -39.011 -16.434 1.00 76.69 89 LEU A N 1
ATOM 630 C CA . LEU A 1 89 ? 25.096 -38.132 -17.265 1.00 76.69 89 LEU A CA 1
ATOM 631 C C . LEU A 1 89 ? 24.642 -38.118 -18.732 1.00 76.69 89 LEU A C 1
ATOM 633 O O . LEU A 1 89 ? 24.673 -37.065 -19.367 1.00 76.69 89 LEU A O 1
ATOM 637 N N . GLN A 1 90 ? 24.190 -39.254 -19.270 1.00 75.12 90 GLN A N 1
ATOM 638 C CA . GLN A 1 90 ? 23.583 -39.322 -20.603 1.00 75.12 90 GLN A CA 1
ATOM 639 C C . GLN A 1 90 ? 22.271 -38.534 -20.660 1.00 75.12 90 GLN A C 1
ATOM 641 O O . GLN A 1 90 ? 22.103 -37.724 -21.561 1.00 75.12 90 GLN A O 1
ATOM 646 N N . GLN A 1 91 ? 21.406 -38.662 -19.652 1.00 73.44 91 GLN A N 1
ATOM 647 C CA . GLN A 1 91 ? 20.155 -37.901 -19.568 1.00 73.44 91 GLN A CA 1
ATOM 648 C C . GLN A 1 91 ? 20.389 -36.387 -19.495 1.00 73.44 91 GLN A C 1
ATOM 650 O O . GLN A 1 91 ? 19.726 -35.630 -20.199 1.00 73.44 91 GLN A O 1
ATOM 655 N N . VAL A 1 92 ? 21.357 -35.935 -18.689 1.00 75.69 92 VAL A N 1
ATOM 656 C CA . VAL A 1 92 ? 21.727 -34.510 -18.613 1.00 75.69 92 VAL A CA 1
ATOM 657 C C . VAL A 1 92 ? 22.278 -34.020 -19.953 1.00 75.69 92 VAL A C 1
ATOM 659 O O . VAL A 1 92 ? 21.902 -32.944 -20.413 1.00 75.69 92 VAL A O 1
ATOM 662 N N . ARG A 1 93 ? 23.130 -34.811 -20.617 1.00 79.44 93 ARG A N 1
ATOM 663 C CA . ARG A 1 93 ? 23.648 -34.482 -21.952 1.00 79.44 93 ARG A CA 1
ATOM 664 C C . ARG A 1 93 ? 22.522 -34.366 -22.979 1.00 79.44 93 ARG A C 1
ATOM 666 O O . ARG A 1 93 ? 22.520 -33.411 -23.748 1.00 79.44 93 ARG A O 1
ATOM 673 N N . ASP A 1 94 ? 21.588 -35.310 -22.995 1.00 70.81 94 ASP A N 1
ATOM 674 C CA . ASP A 1 94 ? 20.488 -35.337 -23.960 1.00 70.81 94 ASP A CA 1
ATOM 675 C C . ASP A 1 94 ? 19.513 -34.174 -23.726 1.00 70.81 94 ASP A C 1
ATOM 677 O O . ASP A 1 94 ? 19.079 -33.539 -24.684 1.00 70.81 94 ASP A O 1
ATOM 681 N N . ALA A 1 95 ? 19.255 -33.809 -22.466 1.00 68.31 95 ALA A N 1
ATOM 682 C CA . ALA A 1 95 ? 18.469 -32.626 -22.116 1.00 68.31 95 ALA A CA 1
ATOM 683 C C . ALA A 1 95 ? 19.156 -31.317 -22.547 1.00 68.31 95 ALA A C 1
ATOM 685 O O . ALA A 1 95 ? 18.509 -30.438 -23.115 1.00 68.31 95 ALA A O 1
ATOM 686 N N . ILE A 1 96 ? 20.474 -31.196 -22.342 1.00 72.56 96 ILE A N 1
ATOM 687 C CA . ILE A 1 96 ? 21.253 -30.035 -22.802 1.00 72.56 96 ILE A CA 1
ATOM 688 C C . ILE A 1 96 ? 21.281 -29.971 -24.334 1.00 72.56 96 ILE A C 1
ATOM 690 O O . ILE A 1 96 ? 21.146 -28.887 -24.896 1.00 72.56 96 ILE A O 1
ATOM 694 N N . LYS A 1 97 ? 21.408 -31.110 -25.028 1.00 67.50 97 LYS A N 1
ATOM 695 C CA . LYS A 1 97 ? 21.329 -31.171 -26.497 1.00 67.50 97 LYS A CA 1
ATOM 696 C C . LYS A 1 97 ? 19.951 -30.759 -27.007 1.00 67.50 97 LYS A C 1
ATOM 698 O O . LYS A 1 97 ? 19.884 -29.963 -27.934 1.00 67.50 97 LYS A O 1
ATOM 703 N N . ALA A 1 98 ? 18.875 -31.208 -26.363 1.00 56.69 98 ALA A N 1
ATOM 704 C CA . ALA A 1 98 ? 17.519 -30.770 -26.686 1.00 56.69 98 ALA A CA 1
ATOM 705 C C . ALA A 1 98 ? 17.329 -29.258 -26.456 1.00 56.69 98 ALA A C 1
ATOM 707 O O . ALA A 1 98 ? 16.702 -28.592 -27.273 1.00 56.69 98 ALA A O 1
ATOM 708 N N . GLN A 1 99 ? 17.917 -28.694 -25.393 1.00 59.75 99 GLN A N 1
ATOM 709 C CA . GLN A 1 99 ? 17.928 -27.245 -25.158 1.00 59.75 99 GLN A CA 1
ATOM 710 C C . GLN A 1 99 ? 18.751 -26.469 -26.191 1.00 59.75 99 GLN A C 1
ATOM 712 O O . GLN A 1 99 ? 18.344 -25.385 -26.602 1.00 59.75 99 GLN A O 1
ATOM 717 N N . LEU A 1 100 ? 19.894 -27.000 -26.623 1.00 56.69 100 LEU A N 1
ATOM 718 C CA . LEU A 1 100 ? 20.723 -26.365 -27.646 1.00 56.69 100 LEU A CA 1
ATOM 719 C C . LEU A 1 100 ? 20.035 -26.406 -29.023 1.00 56.69 100 LEU A C 1
ATOM 721 O O . LEU A 1 100 ? 20.072 -25.417 -29.751 1.00 56.69 100 LEU A O 1
ATOM 725 N N . ASP A 1 101 ? 19.320 -27.492 -29.328 1.00 54.22 101 ASP A N 1
ATOM 726 C CA . ASP A 1 101 ? 18.458 -27.622 -30.514 1.00 54.22 101 ASP A CA 1
ATOM 727 C C . ASP A 1 101 ? 17.236 -26.679 -30.481 1.00 54.22 101 ASP A C 1
ATOM 729 O O . ASP A 1 101 ? 16.659 -26.374 -31.527 1.00 54.22 101 ASP A O 1
ATOM 733 N N . ILE A 1 102 ? 16.852 -26.166 -29.303 1.00 52.66 102 ILE A N 1
ATOM 734 C CA . ILE A 1 102 ? 15.799 -25.144 -29.136 1.00 52.66 102 ILE A CA 1
ATOM 735 C C . ILE A 1 102 ? 16.276 -23.740 -29.551 1.00 52.66 102 ILE A C 1
ATOM 737 O O . ILE A 1 102 ? 15.449 -22.840 -29.704 1.00 52.66 102 ILE A O 1
ATOM 741 N N . ALA A 1 103 ? 17.549 -23.548 -29.921 1.00 54.09 103 ALA A N 1
ATOM 742 C CA . ALA A 1 103 ? 17.965 -22.402 -30.742 1.00 54.09 103 ALA A CA 1
ATOM 743 C C . ALA A 1 103 ? 17.430 -22.499 -32.194 1.00 54.09 103 ALA A C 1
ATOM 745 O O . ALA A 1 103 ? 18.097 -22.121 -33.161 1.00 54.09 103 ALA A O 1
ATOM 746 N N . SER A 1 104 ? 16.214 -23.027 -32.360 1.00 61.53 104 SER A N 1
ATOM 747 C CA . SER A 1 104 ? 15.503 -23.137 -33.616 1.00 61.53 104 SER A CA 1
ATOM 748 C C . SER A 1 104 ? 15.289 -21.743 -34.180 1.00 61.53 104 SER A C 1
ATOM 750 O O . SER A 1 104 ? 14.586 -20.908 -33.607 1.00 61.53 104 SER A O 1
ATOM 752 N N . THR A 1 105 ? 15.913 -21.486 -35.319 1.00 76.75 105 THR A N 1
ATOM 753 C CA . THR A 1 105 ? 15.670 -20.265 -36.076 1.00 76.75 105 THR A CA 1
ATOM 754 C C . THR A 1 105 ? 14.330 -20.416 -36.793 1.00 76.75 105 THR A C 1
ATOM 756 O O . THR A 1 105 ? 14.012 -21.488 -37.316 1.00 76.75 105 THR A O 1
ATOM 759 N N . ILE A 1 106 ? 13.511 -19.364 -36.790 1.00 84.19 106 ILE A N 1
ATOM 760 C CA . ILE A 1 106 ? 12.267 -19.327 -37.567 1.00 84.19 106 ILE A CA 1
ATOM 761 C C . ILE A 1 106 ? 12.627 -18.912 -38.991 1.00 84.19 106 ILE A C 1
ATOM 763 O O . ILE A 1 106 ? 13.356 -17.942 -39.200 1.00 84.19 106 ILE A O 1
ATOM 767 N N . TRP A 1 107 ? 12.127 -19.656 -39.970 1.00 90.00 107 TRP A N 1
ATOM 768 C CA . TRP A 1 107 ? 12.357 -19.409 -41.389 1.00 90.00 107 TRP A CA 1
ATOM 769 C C . TRP A 1 107 ? 11.040 -19.151 -42.105 1.00 90.00 107 TRP A C 1
ATOM 771 O O . TRP A 1 107 ? 9.977 -19.608 -41.685 1.00 90.00 107 TRP A O 1
ATOM 781 N N . THR A 1 108 ? 11.119 -18.425 -43.213 1.00 89.88 108 THR A N 1
ATOM 782 C CA . THR A 1 108 ? 10.000 -18.217 -44.131 1.00 89.88 108 THR A CA 1
ATOM 783 C C . THR A 1 108 ? 10.469 -18.410 -45.566 1.00 89.88 108 THR A C 1
ATOM 785 O O . THR A 1 108 ? 11.666 -18.355 -45.854 1.00 89.88 108 THR A O 1
ATOM 788 N N . ASP A 1 109 ? 9.536 -18.659 -46.472 1.00 93.00 109 ASP A N 1
ATOM 789 C CA . ASP A 1 109 ? 9.794 -18.757 -47.905 1.00 93.00 109 ASP A CA 1
ATOM 790 C C . ASP A 1 109 ? 9.027 -17.661 -48.673 1.00 93.00 109 ASP A C 1
ATOM 792 O O . ASP A 1 109 ? 8.553 -16.674 -48.103 1.00 93.00 109 ASP A O 1
ATOM 796 N N . ASN A 1 110 ? 8.946 -17.771 -49.998 1.00 87.56 110 ASN A N 1
ATOM 797 C CA . ASN A 1 110 ? 8.219 -16.799 -50.821 1.00 87.56 110 ASN A CA 1
ATOM 798 C C . ASN A 1 110 ? 6.687 -16.917 -50.728 1.00 87.56 110 ASN A C 1
ATOM 800 O O . ASN A 1 110 ? 5.996 -16.029 -51.221 1.00 87.56 110 ASN A O 1
ATOM 804 N N . SER A 1 111 ? 6.148 -17.978 -50.119 1.00 89.88 111 SER A N 1
ATOM 805 C CA . SER A 1 111 ? 4.704 -18.137 -49.898 1.00 89.88 111 SER A CA 1
ATOM 806 C C . SER A 1 111 ? 4.205 -17.397 -48.654 1.00 89.88 111 SER A C 1
ATOM 808 O O . SER A 1 111 ? 3.003 -17.195 -48.505 1.00 89.88 111 SER A O 1
ATOM 810 N N . GLY A 1 112 ? 5.119 -16.996 -47.761 1.00 83.44 112 GLY A N 1
ATOM 811 C CA . GLY A 1 112 ? 4.787 -16.421 -46.456 1.00 83.44 112 GLY A CA 1
ATOM 812 C C . GLY A 1 112 ? 4.486 -17.463 -45.372 1.00 83.44 112 GLY A C 1
ATOM 813 O O . GLY A 1 112 ? 4.163 -17.081 -44.249 1.00 83.44 112 GLY A O 1
ATOM 814 N N . ALA A 1 113 ? 4.613 -18.761 -45.672 1.00 87.25 113 ALA A N 1
ATOM 815 C CA . ALA A 1 113 ? 4.550 -19.823 -44.671 1.00 87.25 113 ALA A CA 1
ATOM 816 C C . ALA A 1 113 ? 5.740 -19.750 -43.694 1.00 87.25 113 ALA A C 1
ATOM 818 O O . ALA A 1 113 ? 6.814 -19.231 -44.027 1.00 87.25 113 ALA A O 1
ATOM 819 N N . PHE A 1 114 ? 5.540 -20.275 -42.483 1.00 85.06 114 PHE A N 1
ATOM 820 C CA . PHE A 1 114 ? 6.546 -20.298 -41.419 1.00 85.06 114 PHE A CA 1
ATOM 821 C C . PHE A 1 114 ? 7.034 -21.715 -41.174 1.00 85.06 114 PHE A C 1
ATOM 823 O O . PHE A 1 114 ? 6.246 -22.661 -41.163 1.00 85.06 114 PHE A O 1
ATOM 830 N N . TYR A 1 115 ? 8.328 -21.834 -40.913 1.00 88.69 115 TYR A N 1
ATOM 831 C CA . TYR A 1 115 ? 8.973 -23.101 -40.631 1.00 88.69 115 TYR A CA 1
ATOM 832 C C . TYR A 1 115 ? 9.874 -22.962 -39.414 1.00 88.69 115 TYR A C 1
ATOM 834 O O . TYR A 1 115 ? 10.613 -21.986 -39.275 1.00 88.69 115 TYR A O 1
ATOM 842 N N . VAL A 1 116 ? 9.848 -23.969 -38.551 1.00 87.12 116 VAL A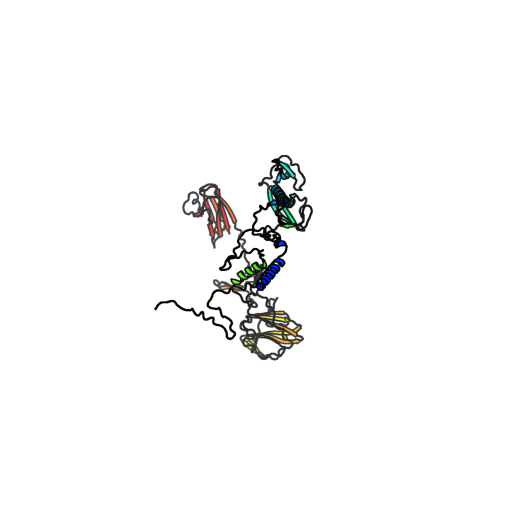 N 1
ATOM 843 C CA . VAL A 1 116 ? 10.845 -24.142 -37.497 1.00 87.12 116 VAL A CA 1
ATOM 844 C C . VAL A 1 116 ? 11.967 -24.987 -38.090 1.00 87.12 116 VAL A C 1
ATOM 846 O O . VAL A 1 116 ? 11.743 -26.149 -38.435 1.00 87.12 116 VAL A O 1
ATOM 849 N N . ARG A 1 117 ? 13.159 -24.403 -38.257 1.00 88.31 117 ARG A N 1
ATOM 850 C CA . ARG A 1 117 ? 14.342 -25.130 -38.737 1.00 88.31 117 ARG A CA 1
ATOM 851 C C . ARG A 1 117 ? 15.035 -25.803 -37.558 1.00 88.31 117 ARG A C 1
ATOM 853 O O . ARG A 1 117 ? 15.366 -25.131 -36.582 1.00 88.31 117 ARG A O 1
ATOM 860 N N . ARG A 1 118 ? 15.282 -27.108 -37.673 1.00 84.31 118 ARG A N 1
ATOM 861 C CA . ARG A 1 118 ? 16.065 -27.898 -36.715 1.00 84.31 118 ARG A CA 1
ATOM 862 C C . ARG A 1 118 ? 17.308 -28.450 -37.401 1.00 84.31 118 ARG A C 1
ATOM 864 O O . ARG A 1 118 ? 17.185 -29.126 -38.423 1.00 84.31 118 ARG A O 1
ATOM 871 N N . ASP A 1 119 ? 18.470 -28.172 -36.821 1.00 80.38 119 ASP A N 1
ATOM 872 C CA . ASP A 1 119 ? 19.774 -28.605 -37.321 1.00 80.38 119 ASP A CA 1
ATOM 873 C C . ASP A 1 119 ? 20.340 -29.685 -36.396 1.00 80.38 119 ASP A C 1
ATOM 875 O O . ASP A 1 119 ? 20.943 -29.375 -35.377 1.00 80.38 119 ASP A O 1
ATOM 879 N N . LEU A 1 120 ? 20.187 -30.960 -36.755 1.00 77.38 120 LEU A N 1
ATOM 880 C CA . LEU A 1 120 ? 20.762 -32.052 -35.973 1.00 77.38 120 LEU A CA 1
ATOM 881 C C . LEU A 1 120 ? 22.211 -32.298 -36.401 1.00 77.38 120 LEU A C 1
ATOM 883 O O . LEU A 1 120 ? 22.456 -32.777 -37.512 1.00 77.38 120 LEU A O 1
ATOM 887 N N . VAL A 1 121 ? 23.166 -32.022 -35.513 1.00 75.69 121 VAL A N 1
ATOM 888 C CA . VAL A 1 121 ? 24.587 -32.328 -35.737 1.00 75.69 121 VAL A CA 1
ATOM 889 C C . VAL A 1 121 ? 24.916 -33.718 -35.193 1.00 75.69 121 VAL A C 1
ATOM 891 O O . VAL A 1 121 ? 24.873 -33.970 -33.990 1.00 75.69 121 VAL A O 1
ATOM 894 N N . ASN A 1 122 ? 25.300 -34.639 -36.074 1.00 75.12 122 ASN A N 1
ATOM 895 C CA . ASN A 1 122 ? 25.854 -35.925 -35.670 1.00 75.12 122 ASN A CA 1
ATOM 896 C C . ASN A 1 122 ? 27.342 -35.753 -35.323 1.00 75.12 122 ASN A C 1
ATOM 898 O O . ASN A 1 122 ? 28.193 -35.770 -36.208 1.00 75.12 122 ASN A O 1
ATOM 902 N N . GLU A 1 123 ? 27.663 -35.614 -34.036 1.00 66.50 123 GLU A N 1
ATOM 903 C CA . GLU A 1 123 ? 29.033 -35.370 -33.541 1.00 66.50 123 GLU A CA 1
ATOM 904 C C . GLU A 1 123 ? 30.058 -36.440 -33.959 1.00 66.50 123 GLU A C 1
ATOM 906 O O . GLU A 1 123 ? 31.236 -36.129 -34.107 1.00 66.50 123 GLU A O 1
ATOM 911 N N . GLY A 1 124 ? 29.630 -37.686 -34.193 1.00 68.75 124 GLY A N 1
ATOM 912 C CA . GLY A 1 124 ? 30.524 -38.766 -34.625 1.00 68.75 124 GLY A CA 1
ATOM 913 C C . GLY A 1 124 ? 30.922 -38.694 -36.101 1.00 68.75 124 GLY A C 1
ATOM 914 O O . GLY A 1 124 ? 31.927 -39.277 -36.495 1.00 68.75 124 GLY A O 1
ATOM 915 N N . THR A 1 125 ? 30.143 -37.987 -36.924 1.00 79.81 125 THR A N 1
ATOM 916 C CA . THR A 1 125 ? 30.356 -37.906 -38.383 1.00 79.81 125 THR A CA 1
ATOM 917 C C . THR A 1 125 ? 30.482 -36.476 -38.907 1.00 79.81 125 THR A C 1
ATOM 919 O O . THR A 1 125 ? 30.839 -36.284 -40.064 1.00 79.81 125 THR A O 1
ATOM 922 N N . GLY A 1 126 ? 30.160 -35.472 -38.090 1.00 73.81 126 GLY A N 1
ATOM 923 C CA . GLY A 1 126 ? 30.048 -34.069 -38.492 1.00 73.81 126 GLY A CA 1
ATOM 924 C C . GLY A 1 126 ? 28.852 -33.762 -39.403 1.00 73.81 126 GLY A C 1
ATOM 925 O O . GLY A 1 126 ? 28.723 -32.634 -39.870 1.00 73.81 126 GLY A O 1
ATOM 926 N N . THR A 1 127 ? 27.979 -34.737 -39.681 1.00 78.69 127 THR A N 1
ATOM 927 C CA . THR A 1 127 ? 26.838 -34.554 -40.591 1.00 78.69 127 THR A CA 1
ATOM 928 C C . THR A 1 127 ? 25.774 -33.670 -39.946 1.00 78.69 127 THR A C 1
ATOM 930 O O . THR A 1 127 ? 25.345 -33.953 -38.829 1.00 78.69 127 THR A O 1
ATOM 933 N N . ILE A 1 128 ? 25.303 -32.650 -40.668 1.00 76.69 128 ILE A N 1
ATOM 934 C CA . ILE A 1 128 ? 24.194 -31.783 -40.247 1.00 76.69 128 ILE A CA 1
ATOM 935 C C . ILE A 1 128 ? 22.934 -32.196 -41.012 1.00 76.69 128 ILE A C 1
ATOM 937 O O . ILE A 1 128 ? 22.882 -32.076 -42.235 1.00 76.69 128 ILE A O 1
ATOM 941 N N . THR A 1 129 ? 21.918 -32.682 -40.301 1.00 86.06 129 THR A N 1
ATOM 942 C CA . THR A 1 129 ? 20.599 -32.978 -40.877 1.00 86.06 129 THR A CA 1
ATOM 943 C C . THR A 1 129 ? 19.659 -31.820 -40.584 1.00 86.06 129 THR A C 1
ATOM 945 O O . THR A 1 129 ? 19.350 -31.556 -39.425 1.00 86.06 129 THR A O 1
ATOM 948 N N . VAL A 1 130 ? 19.197 -31.138 -41.632 1.00 88.88 130 VAL A N 1
ATOM 949 C CA . VAL A 1 130 ? 18.241 -30.032 -41.509 1.00 88.88 130 VAL A CA 1
ATOM 950 C C . VAL A 1 130 ? 16.830 -30.567 -41.718 1.00 88.88 130 VAL A C 1
ATOM 952 O O . VAL A 1 130 ? 16.537 -31.156 -42.757 1.00 88.88 130 VAL A O 1
ATOM 955 N N . THR A 1 131 ? 15.948 -30.341 -40.750 1.00 90.88 131 THR A N 1
ATOM 956 C CA . THR A 1 131 ? 14.518 -30.650 -40.872 1.00 90.88 131 THR A CA 1
ATOM 957 C C . THR A 1 131 ? 13.683 -29.399 -40.645 1.00 90.88 131 THR A C 1
ATOM 959 O O . THR A 1 131 ? 14.087 -28.489 -39.919 1.00 90.88 131 THR A O 1
ATOM 962 N N . PHE A 1 132 ? 12.523 -29.350 -41.295 1.00 91.62 132 PHE A N 1
ATOM 963 C CA . PHE A 1 132 ? 11.563 -28.264 -41.153 1.00 91.62 132 PHE A CA 1
ATOM 964 C C . PHE A 1 132 ? 10.238 -28.830 -40.668 1.00 91.62 132 PHE A C 1
ATOM 966 O O . PHE A 1 132 ? 9.754 -29.836 -41.191 1.00 91.62 132 PHE A O 1
ATOM 973 N N . THR A 1 133 ? 9.645 -28.164 -39.686 1.00 89.06 133 THR A N 1
ATOM 974 C CA . THR A 1 133 ? 8.259 -28.401 -39.279 1.00 89.06 133 THR A CA 1
ATOM 975 C C . THR A 1 133 ? 7.445 -27.129 -39.443 1.00 89.06 133 THR A C 1
ATOM 977 O O . THR A 1 133 ? 7.977 -26.028 -39.289 1.00 89.06 133 THR A O 1
ATOM 980 N N . ASP A 1 134 ? 6.159 -27.270 -39.745 1.00 86.69 134 ASP A N 1
ATOM 981 C CA . ASP A 1 134 ? 5.216 -26.154 -39.703 1.00 86.69 134 ASP A CA 1
ATOM 982 C C . ASP A 1 134 ? 4.927 -25.726 -38.241 1.00 86.69 134 ASP A C 1
ATOM 984 O O . ASP A 1 134 ? 5.376 -26.392 -37.297 1.00 86.69 134 ASP A O 1
ATOM 988 N N . PRO A 1 135 ? 4.182 -24.626 -38.002 1.00 79.75 135 PRO A N 1
ATOM 989 C CA . PRO A 1 135 ? 3.860 -24.169 -36.648 1.00 79.75 135 PRO A CA 1
ATOM 990 C C . PRO A 1 135 ? 3.022 -25.151 -35.816 1.00 79.75 135 PRO A C 1
ATOM 992 O O . PRO A 1 135 ? 2.896 -24.956 -34.611 1.00 79.75 135 PRO A O 1
ATOM 995 N N . THR A 1 136 ? 2.448 -26.191 -36.434 1.00 78.94 136 THR A N 1
ATOM 996 C CA . THR A 1 136 ? 1.700 -27.259 -35.749 1.00 78.94 136 THR A CA 1
ATOM 997 C C . THR A 1 136 ? 2.592 -28.433 -35.336 1.00 78.94 136 THR A C 1
ATOM 999 O O . THR A 1 136 ? 2.131 -29.343 -34.651 1.00 78.94 136 THR A O 1
ATOM 1002 N N . GLY A 1 137 ? 3.871 -28.417 -35.732 1.00 78.25 137 GLY A N 1
ATOM 1003 C CA . GLY A 1 137 ? 4.835 -29.486 -35.479 1.00 78.25 137 GLY A CA 1
ATOM 1004 C C . GLY A 1 137 ? 4.858 -30.585 -36.544 1.00 78.25 137 GLY A C 1
ATOM 1005 O O . GLY A 1 137 ? 5.614 -31.545 -36.396 1.00 78.25 137 GLY A O 1
ATOM 1006 N N . SER A 1 138 ? 4.083 -30.457 -37.624 1.00 84.31 138 SER A N 1
ATOM 1007 C CA . SER A 1 138 ? 4.077 -31.431 -38.721 1.00 84.31 138 SER A CA 1
ATOM 1008 C C . SER A 1 138 ? 5.288 -31.227 -39.630 1.00 84.31 138 SER A C 1
ATOM 1010 O O . SER A 1 138 ? 5.706 -30.095 -39.866 1.00 84.31 138 SER A O 1
ATOM 1012 N N . ALA A 1 139 ? 5.861 -32.313 -40.160 1.00 88.94 139 ALA A N 1
ATOM 1013 C CA . ALA A 1 139 ? 6.975 -32.226 -41.106 1.00 88.94 139 ALA A CA 1
ATOM 1014 C C . ALA A 1 139 ? 6.575 -31.411 -42.347 1.00 88.94 139 ALA A C 1
ATOM 1016 O O . ALA A 1 139 ? 5.527 -31.654 -42.945 1.00 88.94 139 ALA A O 1
ATOM 1017 N N . ALA A 1 140 ? 7.423 -30.464 -42.743 1.00 93.00 140 ALA A N 1
ATOM 1018 C CA . ALA A 1 140 ? 7.154 -29.529 -43.825 1.00 93.00 140 ALA A CA 1
ATOM 1019 C C . ALA A 1 140 ? 8.310 -29.496 -44.832 1.00 93.00 140 ALA A C 1
ATOM 1021 O O . ALA A 1 140 ? 9.471 -29.704 -44.485 1.00 93.00 140 ALA A O 1
ATOM 1022 N N . THR A 1 141 ? 7.989 -29.221 -46.097 1.00 95.38 141 THR A N 1
ATOM 1023 C CA . THR A 1 141 ? 8.983 -28.985 -47.155 1.00 95.38 141 THR A CA 1
ATOM 1024 C C . THR A 1 141 ? 8.901 -27.517 -47.560 1.00 95.38 141 THR A C 1
ATOM 1026 O O . THR A 1 141 ? 7.904 -27.141 -48.177 1.00 95.38 141 THR A O 1
ATOM 1029 N N . PRO A 1 142 ? 9.890 -26.677 -47.211 1.00 94.44 142 PRO A N 1
ATOM 1030 C CA . PRO A 1 142 ? 9.826 -25.264 -47.551 1.00 94.44 142 PRO A CA 1
ATOM 1031 C C . PRO A 1 142 ? 9.849 -25.013 -49.060 1.00 94.44 142 PRO A C 1
ATOM 1033 O O . PRO A 1 142 ? 10.521 -25.724 -49.812 1.00 94.44 142 PRO A O 1
ATOM 1036 N N . GLY A 1 143 ? 9.132 -23.981 -49.502 1.00 91.12 143 GLY A N 1
ATOM 1037 C CA . GLY A 1 143 ? 9.143 -23.511 -50.881 1.00 91.12 143 GLY A CA 1
ATOM 1038 C C . GLY A 1 143 ? 10.409 -22.726 -51.245 1.00 91.12 143 GLY A C 1
ATOM 1039 O O . GLY A 1 143 ? 11.340 -22.554 -50.455 1.00 91.12 143 GLY A O 1
ATOM 1040 N N . ALA A 1 144 ? 10.449 -22.217 -52.478 1.00 91.00 144 ALA A N 1
ATOM 1041 C CA . ALA A 1 144 ? 11.559 -21.392 -52.952 1.00 91.00 144 ALA A CA 1
ATOM 1042 C C . ALA A 1 144 ? 11.703 -20.087 -52.142 1.00 91.00 144 ALA A C 1
ATOM 1044 O O . ALA A 1 144 ? 10.718 -19.516 -51.672 1.00 91.00 144 ALA A O 1
ATOM 1045 N N . GLY A 1 145 ? 12.936 -19.581 -52.036 1.00 88.31 145 GLY A N 1
ATOM 1046 C CA . GLY A 1 145 ? 13.233 -18.334 -51.318 1.00 88.31 145 GLY A CA 1
ATOM 1047 C C . GLY A 1 145 ? 13.300 -18.483 -49.798 1.00 88.31 145 GLY A C 1
ATOM 1048 O O . GLY A 1 145 ? 13.090 -17.504 -49.079 1.00 88.31 145 GLY A O 1
ATOM 1049 N N . LEU A 1 146 ? 13.582 -19.699 -49.325 1.00 91.62 146 LEU A N 1
ATOM 1050 C CA . LEU A 1 146 ? 13.796 -20.009 -47.920 1.00 91.62 146 LEU A CA 1
ATOM 1051 C C . LEU A 1 146 ? 14.886 -19.106 -47.321 1.00 91.62 146 LEU A C 1
ATOM 1053 O O . LEU A 1 146 ? 16.036 -19.118 -47.761 1.00 91.62 146 LEU A O 1
ATOM 1057 N N . ARG A 1 147 ? 14.513 -18.322 -46.313 1.00 88.38 147 ARG A N 1
ATOM 1058 C CA . ARG A 1 147 ? 15.384 -17.360 -45.631 1.00 88.38 147 ARG A CA 1
ATOM 1059 C C . ARG A 1 147 ? 15.066 -17.306 -44.132 1.00 88.38 147 ARG A C 1
ATOM 1061 O O . ARG A 1 147 ? 13.916 -17.571 -43.762 1.00 88.38 147 ARG A O 1
ATOM 1068 N N . PRO A 1 148 ? 16.043 -16.970 -43.269 1.00 86.19 148 PRO A N 1
ATOM 1069 C CA . PRO A 1 148 ? 15.758 -16.680 -41.871 1.00 86.19 148 PRO A CA 1
ATOM 1070 C C . PRO A 1 148 ? 14.744 -15.539 -41.795 1.00 86.19 148 PRO A C 1
ATOM 1072 O O . PRO A 1 148 ? 14.817 -14.590 -42.579 1.00 86.19 148 PRO A O 1
ATOM 1075 N N . LEU A 1 149 ? 13.797 -15.628 -40.867 1.00 77.31 149 LEU A N 1
ATOM 1076 C CA . LEU A 1 149 ? 12.889 -14.524 -40.590 1.00 77.31 149 LEU A CA 1
ATOM 1077 C C . LEU A 1 149 ? 13.716 -13.352 -40.030 1.00 77.31 149 LEU A C 1
ATOM 1079 O O . LEU A 1 149 ? 14.307 -13.469 -38.958 1.00 77.31 149 LEU A O 1
ATOM 1083 N N . ALA A 1 150 ? 13.826 -12.253 -40.782 1.00 66.44 150 ALA A N 1
ATOM 1084 C CA . ALA A 1 150 ? 14.620 -11.094 -40.383 1.00 66.44 150 ALA A CA 1
ATOM 1085 C C . ALA A 1 150 ? 13.954 -10.347 -39.216 1.00 66.44 150 ALA A C 1
ATOM 1087 O O . ALA A 1 150 ? 12.742 -10.132 -39.214 1.00 66.44 150 ALA A O 1
ATOM 1088 N N . THR A 1 151 ? 14.758 -9.901 -38.247 1.00 56.06 151 THR A N 1
ATOM 1089 C CA . THR A 1 151 ? 14.298 -9.180 -37.043 1.00 56.06 151 THR A CA 1
ATOM 1090 C C . THR A 1 151 ? 13.676 -7.815 -37.341 1.00 56.06 151 THR A C 1
ATOM 1092 O O . THR A 1 151 ? 13.004 -7.253 -36.486 1.00 56.06 151 THR A O 1
ATOM 1095 N N . THR A 1 152 ? 13.875 -7.265 -38.542 1.00 58.28 152 THR A N 1
ATOM 1096 C CA . THR A 1 152 ? 13.242 -6.008 -38.965 1.00 58.28 152 THR A CA 1
ATOM 1097 C C . THR A 1 152 ? 11.779 -6.167 -39.363 1.00 58.28 152 THR A C 1
ATOM 1099 O O . THR A 1 152 ? 11.080 -5.163 -39.425 1.00 58.28 152 THR A O 1
ATOM 1102 N N . ASP A 1 153 ? 11.309 -7.391 -39.621 1.00 59.28 153 ASP A N 1
ATOM 1103 C CA . ASP A 1 153 ? 9.959 -7.608 -40.152 1.00 59.28 153 ASP A CA 1
ATOM 1104 C C . ASP A 1 153 ? 8.953 -8.074 -39.098 1.00 59.28 153 ASP A C 1
ATOM 1106 O O . ASP A 1 153 ? 7.747 -7.879 -39.275 1.00 59.28 153 ASP A O 1
ATOM 1110 N N . LYS A 1 154 ? 9.431 -8.702 -38.015 1.00 67.00 154 LYS A N 1
ATOM 1111 C CA . LYS A 1 154 ? 8.603 -9.294 -36.958 1.00 67.00 154 LYS A CA 1
ATOM 1112 C C . LYS A 1 154 ? 9.284 -9.212 -35.599 1.00 67.00 154 LYS A C 1
ATOM 1114 O O . LYS A 1 154 ? 10.497 -9.383 -35.506 1.00 67.00 154 LYS A O 1
ATOM 1119 N N . ASP A 1 155 ? 8.478 -9.015 -34.562 1.00 79.31 155 ASP A N 1
ATOM 1120 C CA . ASP A 1 155 ? 8.908 -9.073 -33.163 1.00 79.31 155 ASP A CA 1
ATOM 1121 C C . ASP A 1 155 ? 8.456 -10.401 -32.538 1.00 79.31 155 ASP A C 1
ATOM 1123 O O . ASP A 1 155 ? 7.418 -10.951 -32.917 1.00 79.31 155 ASP A O 1
ATOM 1127 N N . THR A 1 156 ? 9.228 -10.945 -31.600 1.00 82.06 156 THR A N 1
ATOM 1128 C CA . THR A 1 156 ? 8.889 -12.196 -30.909 1.00 82.06 156 THR A CA 1
ATOM 1129 C C . THR A 1 156 ? 8.881 -12.002 -29.406 1.00 82.06 156 THR A C 1
ATOM 1131 O O . THR A 1 156 ? 9.883 -11.586 -28.831 1.00 82.06 156 THR A O 1
ATOM 1134 N N . ILE A 1 157 ? 7.778 -12.379 -28.763 1.00 87.25 157 ILE A N 1
ATOM 1135 C CA . ILE A 1 157 ? 7.635 -12.355 -27.306 1.00 87.25 157 ILE A CA 1
ATOM 1136 C C . ILE A 1 157 ? 7.517 -13.795 -26.818 1.00 87.25 157 ILE A C 1
ATOM 1138 O O . ILE A 1 157 ? 6.625 -14.523 -27.254 1.00 87.25 157 ILE A O 1
ATOM 1142 N N . THR A 1 158 ? 8.397 -14.198 -25.906 1.00 91.56 158 THR A N 1
ATOM 1143 C CA . THR A 1 158 ? 8.373 -15.535 -25.303 1.00 91.56 158 THR A CA 1
ATOM 1144 C C 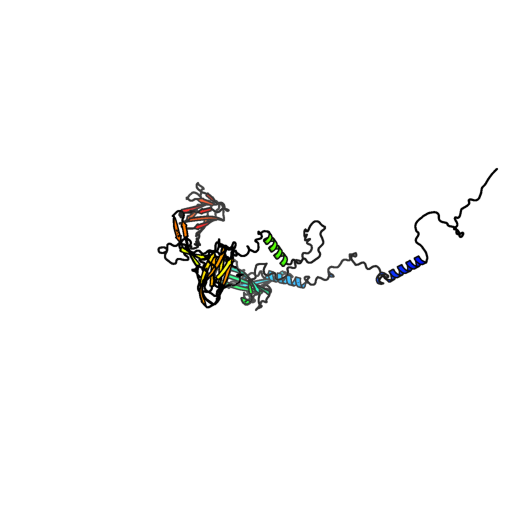. THR A 1 158 ? 7.930 -15.438 -23.852 1.00 91.56 158 THR A C 1
ATOM 1146 O O . THR A 1 158 ? 8.538 -14.722 -23.064 1.00 91.56 158 THR A O 1
ATOM 1149 N N . ASP A 1 159 ? 6.890 -16.188 -23.503 1.00 92.88 159 ASP A N 1
ATOM 1150 C CA . ASP A 1 159 ? 6.417 -16.365 -22.133 1.00 92.88 159 ASP A CA 1
ATOM 1151 C C . ASP A 1 159 ? 6.617 -17.817 -21.694 1.00 92.88 159 ASP A C 1
ATOM 1153 O O . ASP A 1 159 ? 6.379 -18.741 -22.474 1.00 92.88 159 ASP A O 1
ATOM 1157 N N . PHE A 1 160 ? 6.979 -18.028 -20.431 1.00 92.88 160 PHE A N 1
ATOM 1158 C CA . PHE A 1 160 ? 7.129 -19.362 -19.849 1.00 92.88 160 PHE A CA 1
ATOM 1159 C C . PHE A 1 160 ? 5.952 -19.702 -18.935 1.00 92.88 160 PHE A C 1
ATOM 1161 O O . PHE A 1 160 ? 5.397 -18.830 -18.261 1.00 92.88 160 PHE A O 1
ATOM 1168 N N . TYR A 1 161 ? 5.570 -20.975 -18.916 1.00 94.69 161 TYR A N 1
ATOM 1169 C CA . TYR A 1 161 ? 4.436 -21.484 -18.157 1.00 94.69 161 TYR A CA 1
ATOM 1170 C C . TYR A 1 161 ? 4.757 -22.820 -17.498 1.00 94.69 161 TYR A C 1
ATOM 1172 O O . TYR A 1 161 ? 5.312 -23.709 -18.134 1.00 94.69 161 TYR A O 1
ATOM 1180 N N . ASP A 1 162 ? 4.338 -22.980 -16.250 1.00 93.62 162 ASP A N 1
ATOM 1181 C CA . ASP A 1 162 ? 4.383 -24.244 -15.529 1.00 93.62 162 ASP A CA 1
ATOM 1182 C C . ASP A 1 162 ? 3.083 -25.025 -15.743 1.00 93.62 162 ASP A C 1
ATOM 1184 O O . ASP A 1 162 ? 1.991 -24.461 -15.631 1.00 93.62 162 ASP A O 1
ATOM 1188 N N . VAL A 1 163 ? 3.177 -26.332 -16.002 1.00 95.31 163 VAL A N 1
ATOM 1189 C CA . VAL A 1 163 ? 1.993 -27.190 -16.133 1.00 95.31 163 VAL A CA 1
ATOM 1190 C C . VAL A 1 163 ? 1.478 -27.636 -14.764 1.00 95.31 163 VAL A C 1
ATOM 1192 O O . VAL A 1 163 ? 2.133 -28.395 -14.046 1.00 95.31 163 VAL A O 1
ATOM 1195 N N . LEU A 1 164 ? 0.246 -27.233 -14.452 1.00 95.50 164 LEU A N 1
ATOM 1196 C CA . LEU A 1 164 ? -0.519 -27.625 -13.266 1.00 95.50 164 LEU A CA 1
ATOM 1197 C C . LEU A 1 164 ? -1.255 -28.960 -13.452 1.00 95.50 164 LEU A C 1
ATOM 1199 O O . LEU A 1 164 ? -1.355 -29.756 -12.518 1.00 95.50 164 LEU A O 1
ATOM 1203 N N . ALA A 1 165 ? -1.752 -29.227 -14.661 1.00 96.38 165 ALA A N 1
ATOM 1204 C CA . ALA A 1 165 ? -2.513 -30.432 -14.988 1.00 96.38 165 ALA A CA 1
ATOM 1205 C C . ALA A 1 165 ? -2.151 -30.956 -16.383 1.00 96.38 165 ALA A C 1
ATOM 1207 O O . ALA A 1 165 ? -2.093 -30.181 -17.339 1.00 96.38 165 ALA A O 1
ATOM 1208 N N . SER A 1 166 ? -1.953 -32.270 -16.516 1.00 96.56 166 SER A N 1
ATOM 1209 C CA . SER A 1 166 ? -1.642 -32.920 -17.797 1.00 96.56 166 SER A CA 1
ATOM 1210 C C . SER A 1 166 ? -2.690 -32.644 -18.889 1.00 96.56 166 SER A C 1
ATOM 1212 O O . SER A 1 166 ? -3.878 -32.472 -18.611 1.00 96.56 166 SER A O 1
ATOM 1214 N N . GLY A 1 167 ? -2.250 -32.627 -20.147 1.00 96.19 167 GLY A N 1
ATOM 1215 C CA . GLY A 1 167 ? -3.083 -32.435 -21.334 1.00 96.19 167 GLY A CA 1
ATOM 1216 C C . GLY A 1 167 ? -2.466 -33.075 -22.580 1.00 96.19 167 GLY A C 1
ATOM 1217 O O . GLY A 1 167 ? -1.561 -33.904 -22.496 1.00 96.19 167 GLY A O 1
ATOM 1218 N N . THR A 1 168 ? -2.962 -32.722 -23.766 1.00 95.31 168 THR A N 1
ATOM 1219 C CA . THR A 1 168 ? -2.441 -33.292 -25.019 1.00 95.31 168 THR A CA 1
ATOM 1220 C C . THR A 1 168 ? -1.064 -32.702 -25.332 1.00 95.31 168 THR A C 1
ATOM 1222 O O . THR A 1 168 ? -0.958 -31.533 -25.692 1.00 95.31 168 THR A O 1
ATOM 1225 N N . GLY A 1 169 ? -0.013 -33.519 -25.210 1.00 92.44 169 GLY A N 1
ATOM 1226 C CA . GLY A 1 169 ? 1.377 -33.131 -25.496 1.00 92.44 169 GLY A CA 1
ATOM 1227 C C . GLY A 1 169 ? 2.160 -32.555 -24.306 1.00 92.44 169 GLY A C 1
ATOM 1228 O O . GLY A 1 169 ? 3.294 -32.116 -24.491 1.00 92.44 169 GLY A O 1
ATOM 1229 N N . TYR A 1 170 ? 1.596 -32.562 -23.093 1.00 97.00 170 TYR A N 1
ATOM 1230 C CA . TYR A 1 170 ? 2.263 -32.083 -21.875 1.00 97.00 170 TYR A CA 1
ATOM 1231 C C . TYR A 1 170 ? 1.718 -32.749 -20.597 1.00 97.00 170 TYR A C 1
ATOM 1233 O O . TYR A 1 170 ? 0.551 -33.133 -20.537 1.00 97.00 170 TYR A O 1
ATOM 1241 N N . SER A 1 171 ? 2.549 -32.880 -19.563 1.00 96.81 171 SER A N 1
ATOM 1242 C CA . SER A 1 171 ? 2.228 -33.498 -18.266 1.00 96.81 171 SER A CA 1
ATOM 1243 C C . SER A 1 171 ? 2.450 -32.533 -17.098 1.00 96.81 171 SER A C 1
ATOM 1245 O O . SER A 1 171 ? 3.246 -31.606 -17.210 1.00 96.81 171 SER A O 1
ATOM 1247 N N . THR A 1 172 ? 1.760 -32.731 -15.966 1.00 95.25 172 THR A N 1
ATOM 1248 C CA . THR A 1 172 ? 2.021 -31.961 -14.731 1.00 95.25 172 THR A CA 1
ATOM 1249 C C . THR A 1 172 ? 3.511 -31.980 -14.382 1.00 95.25 172 THR A C 1
ATOM 1251 O O . THR A 1 172 ? 4.112 -33.050 -14.306 1.00 95.25 172 THR A O 1
ATOM 1254 N N . GLY A 1 173 ? 4.084 -30.797 -14.144 1.00 88.56 173 GLY A N 1
ATOM 1255 C CA . GLY A 1 173 ? 5.519 -30.611 -13.909 1.00 88.56 173 GLY A CA 1
ATOM 1256 C C . GLY A 1 173 ? 6.335 -30.252 -15.155 1.00 88.56 173 GLY A C 1
ATOM 1257 O O . GLY A 1 173 ? 7.491 -29.863 -15.004 1.00 88.56 173 GLY A O 1
ATOM 1258 N N . ASP A 1 174 ? 5.756 -30.324 -16.359 1.00 92.44 174 ASP A N 1
ATOM 1259 C CA . ASP A 1 174 ? 6.413 -29.813 -17.563 1.00 92.44 174 ASP A CA 1
ATOM 1260 C C . ASP A 1 174 ? 6.523 -28.280 -17.544 1.00 92.44 174 ASP A C 1
ATOM 1262 O O . ASP A 1 174 ? 5.688 -27.582 -16.957 1.00 92.44 174 ASP A O 1
ATOM 1266 N N . LEU A 1 175 ? 7.533 -27.762 -18.248 1.00 92.94 175 LEU A N 1
ATOM 1267 C CA . LEU A 1 175 ? 7.694 -26.340 -18.540 1.00 92.94 175 LEU A CA 1
ATOM 1268 C C . LEU A 1 175 ? 7.325 -26.084 -20.004 1.00 92.94 175 LEU A C 1
ATOM 1270 O O . LEU A 1 175 ? 7.871 -26.710 -20.915 1.00 92.94 175 LEU A O 1
ATOM 1274 N N . LEU A 1 176 ? 6.414 -25.147 -20.245 1.00 94.31 176 LEU A N 1
ATOM 1275 C CA . LEU A 1 176 ? 5.988 -24.750 -21.583 1.00 94.31 176 LEU A CA 1
ATOM 1276 C C . LEU A 1 176 ? 6.507 -23.354 -21.932 1.00 94.31 176 LEU A C 1
ATOM 1278 O O . LEU A 1 176 ? 6.567 -22.471 -21.079 1.00 94.31 176 LEU A O 1
ATOM 1282 N N . ALA A 1 177 ? 6.812 -23.135 -23.208 1.00 93.88 177 ALA A N 1
ATOM 1283 C CA . ALA A 1 177 ? 7.031 -21.813 -23.781 1.00 93.88 177 ALA A CA 1
ATOM 1284 C C . ALA A 1 177 ? 5.888 -21.455 -24.731 1.00 93.88 177 ALA A C 1
ATOM 1286 O O . ALA A 1 177 ? 5.503 -22.254 -25.587 1.00 93.88 177 ALA A O 1
ATOM 1287 N N . ARG A 1 178 ? 5.385 -20.229 -24.613 1.00 94.94 178 ARG A N 1
ATOM 1288 C CA . ARG A 1 178 ? 4.501 -19.592 -25.586 1.00 94.94 178 ARG A CA 1
ATOM 1289 C C . ARG A 1 178 ? 5.300 -18.541 -26.336 1.00 94.94 178 ARG A C 1
ATOM 1291 O O . ARG A 1 178 ? 5.679 -17.535 -25.748 1.00 94.94 178 ARG A O 1
ATOM 1298 N N . VAL A 1 179 ? 5.506 -18.749 -27.629 1.00 90.19 179 VAL A N 1
ATOM 1299 C CA . VAL A 1 179 ? 6.178 -17.788 -28.507 1.00 90.19 179 VAL A CA 1
ATOM 1300 C C . VAL A 1 179 ? 5.116 -17.067 -29.329 1.00 90.19 179 VAL A C 1
ATOM 1302 O O . VAL A 1 179 ? 4.450 -17.676 -30.166 1.00 90.19 179 VAL A O 1
ATOM 1305 N N . ALA A 1 180 ? 4.928 -15.778 -29.067 1.00 89.44 180 ALA A N 1
ATOM 1306 C CA . ALA A 1 180 ? 4.104 -14.889 -29.871 1.00 89.44 180 ALA A CA 1
ATOM 1307 C C . ALA A 1 180 ? 4.967 -14.267 -30.970 1.00 89.44 180 ALA A C 1
ATOM 1309 O O . ALA A 1 180 ? 5.963 -13.615 -30.677 1.00 89.44 180 ALA A O 1
ATOM 1310 N N . ILE A 1 181 ? 4.578 -14.455 -32.226 1.00 84.56 181 ILE A N 1
ATOM 1311 C CA . ILE A 1 181 ? 5.234 -13.882 -33.402 1.00 84.56 181 ILE A CA 1
ATOM 1312 C C . ILE A 1 181 ? 4.348 -12.739 -33.895 1.00 84.56 181 ILE A C 1
ATOM 1314 O O . ILE A 1 181 ? 3.249 -12.990 -34.400 1.00 84.56 181 ILE A O 1
ATOM 1318 N N . LEU A 1 182 ? 4.802 -11.498 -33.723 1.00 83.81 182 LEU A N 1
ATOM 1319 C CA . LEU A 1 182 ? 4.090 -10.287 -34.117 1.00 83.81 182 LEU A CA 1
ATOM 1320 C C . LEU A 1 182 ? 4.519 -9.855 -35.518 1.00 83.81 182 LEU A C 1
ATOM 1322 O O . LEU A 1 182 ? 5.689 -9.573 -35.761 1.00 83.81 182 LEU A O 1
ATOM 1326 N N . ASP A 1 183 ? 3.562 -9.766 -36.437 1.00 82.81 183 ASP A N 1
ATOM 1327 C CA . ASP A 1 183 ? 3.763 -9.159 -37.750 1.00 82.81 183 ASP A CA 1
ATOM 1328 C C . ASP A 1 183 ? 3.542 -7.644 -37.669 1.00 82.81 183 ASP A C 1
ATOM 1330 O O . ASP A 1 183 ? 2.402 -7.174 -37.682 1.00 82.81 183 ASP A O 1
ATOM 1334 N N . VAL A 1 184 ? 4.635 -6.887 -37.559 1.00 74.19 184 VAL A N 1
ATOM 1335 C CA . VAL A 1 184 ? 4.609 -5.424 -37.380 1.00 74.19 184 VAL A CA 1
ATOM 1336 C C . VAL A 1 184 ? 4.556 -4.647 -38.702 1.00 74.19 184 VAL A C 1
ATOM 1338 O O . VAL A 1 184 ? 4.341 -3.438 -38.685 1.00 74.19 184 VAL A O 1
ATOM 1341 N N . ASN A 1 185 ? 4.691 -5.330 -39.844 1.00 69.94 185 ASN A N 1
ATOM 1342 C CA . ASN A 1 185 ? 4.706 -4.716 -41.179 1.00 69.94 185 ASN A CA 1
ATOM 1343 C C . ASN A 1 185 ? 3.330 -4.685 -41.865 1.00 69.94 185 ASN A C 1
ATOM 1345 O O . ASN A 1 185 ? 3.169 -4.090 -42.932 1.00 69.94 185 ASN A O 1
ATOM 1349 N N . SER A 1 186 ? 2.321 -5.315 -41.269 1.00 64.56 186 SER A N 1
ATOM 1350 C CA . SER A 1 186 ? 0.942 -5.255 -41.752 1.00 64.56 186 SER A CA 1
ATOM 1351 C C . SER A 1 186 ? 0.229 -4.012 -41.200 1.00 64.56 186 SER A C 1
ATOM 1353 O O . SER A 1 186 ? 0.399 -3.650 -40.040 1.00 64.56 186 SER A O 1
ATOM 1355 N N . GLY A 1 187 ? -0.620 -3.355 -42.005 1.00 74.50 187 GLY A N 1
ATOM 1356 C CA . GLY A 1 187 ? -1.419 -2.188 -41.574 1.00 74.50 187 GLY A CA 1
ATOM 1357 C C . GLY A 1 187 ? -2.383 -2.461 -40.402 1.00 74.50 187 GLY A C 1
ATOM 1358 O O . GLY A 1 187 ? -3.101 -1.568 -39.957 1.00 74.50 187 GLY A O 1
ATOM 1359 N N . SER A 1 188 ? -2.422 -3.696 -39.902 1.00 75.19 188 SER A N 1
ATOM 1360 C CA . SER A 1 188 ? -3.041 -4.107 -38.646 1.00 75.19 188 SER A CA 1
ATOM 1361 C C . SER A 1 188 ? -2.190 -5.236 -38.055 1.00 75.19 188 SER A C 1
ATOM 1363 O O . SER A 1 188 ? -2.200 -6.323 -38.633 1.00 75.19 188 SER A O 1
ATOM 1365 N N . PRO A 1 189 ? -1.456 -5.011 -36.951 1.00 78.69 189 PRO A N 1
ATOM 1366 C CA . PRO A 1 189 ? -0.538 -6.008 -36.414 1.00 78.69 189 PRO A CA 1
ATOM 1367 C C . PRO A 1 189 ? -1.277 -7.307 -36.080 1.00 78.69 189 PRO A C 1
ATOM 1369 O O . PRO A 1 189 ? -2.315 -7.291 -35.416 1.00 78.69 189 PRO A O 1
ATOM 1372 N N . SER A 1 190 ? -0.742 -8.435 -36.545 1.00 84.69 190 SER A N 1
ATOM 1373 C CA . SER A 1 190 ? -1.278 -9.771 -36.263 1.00 84.69 190 SER A CA 1
ATOM 1374 C C . SER A 1 190 ? -0.290 -10.577 -35.423 1.00 84.69 190 SER A C 1
ATOM 1376 O O . SER A 1 190 ? 0.921 -10.412 -35.554 1.00 84.69 190 SER A O 1
ATOM 1378 N N . ALA A 1 191 ? -0.804 -11.436 -34.540 1.00 86.62 191 ALA A N 1
ATOM 1379 C CA . ALA A 1 191 ? 0.004 -12.297 -33.682 1.00 86.62 191 ALA A CA 1
ATOM 1380 C C . ALA A 1 191 ? -0.315 -13.768 -33.960 1.00 86.62 191 ALA A C 1
ATOM 1382 O O . ALA A 1 191 ? -1.475 -14.177 -33.917 1.00 86.62 191 ALA A O 1
ATOM 1383 N N . THR A 1 192 ? 0.720 -14.564 -34.222 1.00 89.06 192 THR A N 1
ATOM 1384 C CA . THR A 1 192 ? 0.628 -16.031 -34.284 1.00 89.06 192 THR A CA 1
ATOM 1385 C C . THR A 1 192 ? 1.310 -16.614 -33.054 1.00 89.06 192 THR A C 1
ATOM 1387 O O . THR A 1 192 ? 2.405 -16.181 -32.707 1.00 89.06 192 THR A O 1
ATOM 1390 N N . PHE A 1 193 ? 0.682 -17.583 -32.388 1.00 90.00 193 PHE A N 1
ATOM 1391 C CA . PHE A 1 193 ? 1.224 -18.199 -31.175 1.00 90.00 193 PHE A CA 1
ATOM 1392 C C . PHE A 1 193 ? 1.663 -19.634 -31.446 1.00 90.00 193 PHE A C 1
ATOM 1394 O O . PHE A 1 193 ? 0.891 -20.423 -31.988 1.00 90.00 193 PHE A O 1
ATOM 1401 N N . VAL A 1 194 ? 2.872 -19.974 -31.010 1.00 90.50 194 VAL A N 1
ATOM 1402 C CA . VAL A 1 194 ? 3.402 -21.342 -31.012 1.00 90.50 194 VAL A CA 1
ATOM 1403 C C . VAL A 1 194 ? 3.629 -21.769 -29.569 1.00 90.50 194 VAL A C 1
ATOM 1405 O O . VAL A 1 194 ? 4.188 -21.010 -28.776 1.00 90.50 194 VAL A O 1
ATOM 1408 N N . TRP A 1 195 ? 3.190 -22.977 -29.224 1.00 93.88 195 TRP A N 1
ATOM 1409 C CA . TRP A 1 195 ? 3.408 -23.562 -27.905 1.00 93.88 195 TRP A CA 1
ATOM 1410 C C . TRP A 1 195 ? 4.398 -24.715 -27.995 1.00 93.88 195 TRP A C 1
ATOM 1412 O O . TRP A 1 195 ? 4.228 -25.626 -28.804 1.00 93.88 195 TRP A O 1
ATOM 1422 N N . LEU A 1 196 ? 5.420 -24.679 -27.148 1.00 91.12 196 LEU A N 1
ATOM 1423 C CA . LEU A 1 196 ? 6.461 -25.696 -27.081 1.00 91.12 196 LEU A CA 1
ATOM 1424 C C . LEU A 1 196 ? 6.499 -26.290 -25.679 1.00 91.12 196 LEU A C 1
ATOM 1426 O O . LEU A 1 196 ? 6.514 -25.554 -24.695 1.00 91.12 196 LEU A O 1
ATOM 1430 N N . ASN A 1 197 ? 6.551 -27.616 -25.592 1.00 93.31 197 ASN A N 1
ATOM 1431 C CA . ASN A 1 197 ? 6.901 -28.305 -24.360 1.00 93.31 197 ASN A CA 1
ATOM 1432 C C . ASN A 1 197 ? 8.428 -28.369 -24.267 1.00 93.31 197 ASN A C 1
ATOM 1434 O O . ASN A 1 197 ? 9.067 -29.107 -25.015 1.00 93.31 197 ASN A O 1
ATOM 1438 N N . LEU A 1 198 ? 9.013 -27.558 -23.384 1.00 86.31 198 LEU A N 1
ATOM 1439 C CA . LEU A 1 198 ? 10.464 -27.465 -23.217 1.00 86.31 198 LEU A CA 1
ATOM 1440 C C . LEU A 1 198 ? 11.044 -28.701 -22.531 1.00 86.31 198 LEU A C 1
ATOM 1442 O O . LEU A 1 198 ? 12.216 -29.002 -22.732 1.00 86.31 198 LEU A O 1
ATOM 1446 N N . THR A 1 199 ? 10.234 -29.427 -21.756 1.00 87.38 199 THR A N 1
ATOM 1447 C CA . THR A 1 199 ? 10.656 -30.674 -21.112 1.00 87.38 199 THR A CA 1
ATOM 1448 C C . THR A 1 199 ? 10.870 -31.783 -22.139 1.00 87.38 199 THR A C 1
ATOM 1450 O O . THR A 1 199 ? 11.822 -32.550 -22.036 1.00 87.38 199 THR A O 1
ATOM 1453 N N . THR A 1 200 ? 9.993 -31.877 -23.140 1.00 86.00 200 THR A N 1
ATOM 1454 C CA . THR A 1 200 ? 10.006 -32.974 -24.125 1.00 86.00 200 THR A CA 1
ATOM 1455 C C . THR A 1 200 ? 10.542 -32.569 -25.501 1.00 86.00 200 THR A C 1
ATOM 1457 O O . THR A 1 200 ? 10.793 -33.434 -26.337 1.00 86.00 200 THR A O 1
ATOM 1460 N N . GLY A 1 201 ? 10.701 -31.271 -25.774 1.00 81.06 201 GLY A N 1
ATOM 1461 C CA . GLY A 1 201 ? 11.138 -30.738 -27.071 1.00 81.06 201 GLY A CA 1
ATOM 1462 C C . GLY A 1 201 ? 10.072 -30.784 -28.180 1.00 81.06 201 GLY A C 1
ATOM 1463 O O . GLY A 1 201 ? 10.385 -30.577 -29.363 1.00 81.06 201 GLY A O 1
ATOM 1464 N N . THR A 1 202 ? 8.810 -31.070 -27.842 1.00 86.31 202 THR A N 1
ATOM 1465 C CA . THR A 1 202 ? 7.709 -31.196 -28.815 1.00 86.31 202 THR A CA 1
ATOM 1466 C C . THR A 1 202 ? 6.911 -29.901 -28.969 1.00 86.31 202 THR A C 1
ATOM 1468 O O . THR A 1 202 ? 6.619 -29.226 -27.982 1.00 86.31 202 THR A O 1
ATOM 1471 N N . ILE A 1 203 ? 6.496 -29.580 -30.199 1.00 86.06 203 ILE A N 1
ATOM 1472 C CA . ILE A 1 203 ? 5.519 -28.512 -30.474 1.00 86.06 203 ILE A CA 1
ATOM 1473 C C . ILE A 1 203 ? 4.117 -29.049 -30.165 1.00 86.06 203 ILE A C 1
ATOM 1475 O O . ILE A 1 203 ? 3.788 -30.177 -30.536 1.00 86.06 203 ILE A O 1
ATOM 1479 N N . LEU A 1 204 ? 3.297 -28.260 -29.474 1.00 91.88 204 LEU A N 1
ATOM 1480 C CA . LEU A 1 204 ? 1.921 -28.635 -29.161 1.00 91.88 204 LEU A CA 1
ATOM 1481 C C . LEU A 1 204 ? 1.005 -28.341 -30.353 1.00 91.88 204 LEU A C 1
ATOM 1483 O O . LEU A 1 204 ? 0.991 -27.227 -30.871 1.00 91.88 204 LEU A O 1
ATOM 1487 N N . GLY A 1 205 ? 0.173 -29.316 -30.733 1.00 88.38 205 GLY A N 1
ATOM 1488 C CA . GLY A 1 205 ? -0.819 -29.147 -31.804 1.00 88.38 205 GLY A CA 1
ATOM 1489 C C . GLY A 1 205 ? -1.977 -28.197 -31.454 1.00 88.38 205 GLY A C 1
ATOM 1490 O O . GLY A 1 205 ? -2.757 -27.827 -32.328 1.00 88.38 205 GLY A O 1
ATOM 1491 N N . SER A 1 206 ? -2.107 -27.796 -30.186 1.00 92.94 206 SER A N 1
ATOM 1492 C CA . SER A 1 206 ? -3.108 -26.838 -29.703 1.00 92.94 206 SER A CA 1
ATOM 1493 C C . SER A 1 206 ? -2.618 -26.109 -28.451 1.00 92.94 206 SER A C 1
ATOM 1495 O O . SER A 1 206 ? -1.843 -26.666 -27.674 1.00 92.94 206 SER A O 1
ATOM 1497 N N . ALA A 1 207 ? -3.116 -24.892 -28.216 1.00 95.38 207 ALA A N 1
ATOM 1498 C CA . ALA A 1 207 ? -2.816 -24.138 -26.998 1.00 95.38 207 ALA A CA 1
ATOM 1499 C C . ALA A 1 207 ? -3.326 -24.869 -25.732 1.00 95.38 207 ALA A C 1
ATOM 1501 O O . ALA A 1 207 ? -4.459 -25.360 -25.744 1.00 95.38 207 ALA A O 1
ATOM 1502 N N . PRO A 1 208 ? -2.546 -24.911 -24.634 1.00 96.25 208 PRO A N 1
ATOM 1503 C CA . PRO A 1 208 ? -3.022 -25.403 -23.343 1.00 96.25 208 PRO A CA 1
ATOM 1504 C C . PRO A 1 208 ? -4.204 -24.578 -22.818 1.00 96.25 208 PRO A C 1
ATOM 1506 O O . PRO A 1 208 ? -4.275 -23.361 -23.011 1.00 96.25 208 PRO A O 1
ATOM 1509 N N . THR A 1 209 ? -5.126 -25.223 -22.103 1.00 96.31 209 THR A N 1
ATOM 1510 C CA . THR A 1 209 ? -6.199 -24.531 -21.373 1.00 96.31 209 THR A CA 1
ATOM 1511 C C . THR A 1 209 ? -5.613 -23.729 -20.214 1.00 96.31 209 THR A C 1
ATOM 1513 O O . THR A 1 209 ? -4.712 -24.199 -19.525 1.00 96.31 209 THR A O 1
ATOM 1516 N N . SER A 1 210 ? -6.159 -22.545 -19.927 1.00 94.75 210 SER A N 1
ATOM 1517 C CA . SER A 1 210 ? -5.674 -21.696 -18.824 1.00 94.75 210 SER A CA 1
ATOM 1518 C C . SER A 1 210 ? -5.757 -22.359 -17.443 1.00 94.75 210 SER A C 1
ATOM 1520 O O . SER A 1 210 ? -5.025 -21.971 -16.547 1.00 94.75 210 SER A O 1
ATOM 1522 N N . ALA A 1 211 ? -6.612 -23.372 -17.264 1.00 95.19 211 ALA A N 1
ATOM 1523 C CA . ALA A 1 211 ? -6.674 -24.170 -16.038 1.00 95.19 211 ALA A CA 1
ATOM 1524 C C . ALA A 1 211 ? -5.490 -25.144 -15.872 1.00 95.19 211 ALA A C 1
ATOM 1526 O O . ALA A 1 211 ? -5.236 -25.612 -14.765 1.00 95.19 211 ALA A O 1
ATOM 1527 N N . ASN A 1 212 ? -4.778 -25.465 -16.956 1.00 97.12 212 ASN A N 1
ATOM 1528 C CA . ASN A 1 212 ? -3.685 -26.434 -16.947 1.00 97.12 212 ASN A CA 1
ATOM 1529 C C . ASN A 1 212 ? -2.313 -25.786 -16.781 1.00 97.12 212 ASN A C 1
ATOM 1531 O O . ASN A 1 212 ? -1.338 -26.514 -16.613 1.00 97.12 212 ASN A O 1
ATOM 1535 N N . ILE A 1 213 ? -2.222 -24.459 -16.859 1.00 96.38 213 ILE A N 1
ATOM 1536 C CA . ILE A 1 213 ? -0.954 -23.736 -16.867 1.00 96.38 213 ILE A CA 1
ATOM 1537 C C . ILE A 1 213 ? -1.011 -22.499 -15.976 1.00 96.38 213 ILE A C 1
ATOM 1539 O O . ILE A 1 213 ? -2.023 -21.807 -15.917 1.00 96.38 213 ILE A O 1
ATOM 1543 N N . GLU A 1 214 ? 0.105 -22.173 -15.339 1.00 95.06 214 GLU A N 1
ATOM 1544 C CA . GLU A 1 214 ? 0.337 -20.876 -14.699 1.00 95.06 214 GLU A CA 1
ATOM 1545 C C . GLU A 1 214 ? 1.584 -20.228 -15.296 1.00 95.06 214 GLU A C 1
ATOM 1547 O O . GLU A 1 214 ? 2.469 -20.932 -15.774 1.00 95.06 214 GLU A O 1
ATOM 1552 N N . ARG A 1 215 ? 1.659 -18.891 -15.335 1.00 92.62 215 ARG A N 1
ATOM 1553 C CA . ARG A 1 215 ? 2.864 -18.213 -15.838 1.00 92.62 215 ARG A CA 1
ATOM 1554 C C . ARG A 1 215 ? 4.019 -18.572 -14.906 1.00 92.62 215 ARG A C 1
ATOM 1556 O O . ARG A 1 215 ? 3.896 -18.356 -13.700 1.00 92.62 215 ARG A O 1
ATOM 1563 N N . ALA A 1 216 ? 5.100 -19.120 -15.456 1.00 83.94 216 ALA A N 1
ATOM 1564 C CA . ALA A 1 216 ? 6.259 -19.511 -14.672 1.00 83.94 216 ALA A CA 1
ATOM 1565 C C . ALA A 1 216 ? 6.772 -18.264 -13.947 1.00 83.94 216 ALA A C 1
ATOM 1567 O O . ALA A 1 216 ? 7.036 -17.230 -14.566 1.00 83.94 216 ALA A O 1
ATOM 1568 N N . ASN A 1 217 ? 6.814 -18.320 -12.618 1.00 75.25 217 ASN A N 1
ATOM 1569 C CA . ASN A 1 217 ? 7.241 -17.182 -11.821 1.00 75.25 217 ASN A CA 1
ATOM 1570 C C . ASN A 1 217 ? 8.751 -17.011 -12.021 1.00 75.25 217 ASN A C 1
ATOM 1572 O O . ASN A 1 217 ? 9.538 -17.782 -11.480 1.00 75.25 217 ASN A O 1
ATOM 1576 N N . GLU A 1 218 ? 9.154 -16.002 -12.795 1.00 62.72 218 GLU A N 1
ATOM 1577 C CA . GLU A 1 218 ? 10.567 -15.677 -13.063 1.00 62.72 218 GLU A CA 1
ATOM 1578 C C . GLU A 1 218 ? 11.342 -15.302 -11.787 1.00 62.72 218 GLU A C 1
ATOM 1580 O O . GLU A 1 218 ? 12.572 -15.240 -11.780 1.00 62.72 218 GLU A O 1
ATOM 1585 N N . ASN A 1 219 ? 10.639 -15.101 -10.669 1.00 50.03 219 ASN A N 1
ATOM 1586 C CA . ASN A 1 219 ? 11.271 -15.001 -9.369 1.00 50.03 219 ASN A CA 1
ATOM 1587 C C . ASN A 1 219 ? 11.772 -16.378 -8.926 1.00 50.03 219 ASN A C 1
ATOM 1589 O O . ASN A 1 219 ? 11.028 -17.189 -8.367 1.00 50.03 219 ASN A O 1
ATOM 1593 N N . VAL A 1 220 ? 13.083 -16.566 -9.081 1.00 55.44 220 VAL A N 1
ATOM 1594 C CA . VAL A 1 220 ? 13.904 -17.686 -8.582 1.00 55.44 220 VAL A CA 1
ATOM 1595 C C . VAL A 1 220 ? 13.578 -18.090 -7.125 1.00 55.44 220 VAL A C 1
ATOM 1597 O O . VAL A 1 220 ? 13.860 -19.213 -6.718 1.00 55.44 220 VAL A O 1
ATOM 1600 N N . GLY A 1 221 ? 12.942 -17.218 -6.335 1.00 53.59 221 GLY A N 1
ATOM 1601 C CA . GLY A 1 221 ? 12.624 -17.448 -4.925 1.00 53.59 221 GLY A CA 1
ATOM 1602 C C . GLY A 1 221 ? 11.335 -18.216 -4.596 1.00 53.59 221 GLY A C 1
ATOM 1603 O O . GLY A 1 221 ? 11.205 -18.647 -3.456 1.00 53.59 221 GLY A O 1
ATOM 1604 N N . ALA A 1 222 ? 10.378 -18.403 -5.515 1.00 45.47 222 ALA A N 1
ATOM 1605 C CA . ALA A 1 222 ? 9.053 -18.933 -5.131 1.00 45.47 222 ALA A CA 1
ATOM 1606 C C . ALA A 1 222 ? 8.817 -20.424 -5.443 1.00 45.47 222 ALA A C 1
ATOM 1608 O O . ALA A 1 222 ? 7.895 -21.019 -4.889 1.00 45.47 222 ALA A O 1
ATOM 1609 N N . ARG A 1 223 ? 9.635 -21.045 -6.305 1.00 47.38 223 ARG A N 1
ATOM 1610 C CA . ARG A 1 223 ? 9.443 -22.440 -6.754 1.00 47.38 223 ARG A CA 1
ATOM 1611 C C . ARG A 1 223 ? 10.656 -23.356 -6.544 1.00 47.38 223 ARG A C 1
ATOM 1613 O O . ARG A 1 223 ? 10.709 -24.444 -7.107 1.00 47.38 223 ARG A O 1
ATOM 1620 N N . GLN A 1 224 ? 11.584 -22.992 -5.653 1.00 50.44 224 GLN A N 1
ATOM 1621 C CA . GLN A 1 224 ? 12.507 -23.962 -5.042 1.00 50.44 224 GLN A CA 1
ATOM 1622 C C . GLN A 1 224 ? 11.766 -24.822 -4.010 1.00 50.44 224 GLN A C 1
ATOM 1624 O O . GLN A 1 224 ? 11.989 -24.728 -2.807 1.00 50.44 224 GLN A O 1
ATOM 1629 N N . VAL A 1 225 ? 10.847 -25.668 -4.478 1.00 44.72 225 VAL A N 1
ATOM 1630 C CA . VAL A 1 225 ? 10.190 -26.674 -3.635 1.00 44.72 225 VAL A CA 1
ATOM 1631 C C . VAL A 1 225 ? 11.020 -27.949 -3.682 1.00 44.72 225 VAL A C 1
ATOM 1633 O O . VAL A 1 225 ? 10.672 -28.956 -4.287 1.00 44.72 225 VAL A O 1
ATOM 1636 N N . GLY A 1 226 ? 12.185 -27.856 -3.062 1.00 53.00 226 GLY A N 1
ATOM 1637 C CA . GLY A 1 226 ? 13.090 -28.959 -2.811 1.00 53.00 226 GLY A CA 1
ATOM 1638 C C . GLY A 1 226 ? 14.180 -28.445 -1.895 1.00 53.00 226 GLY A C 1
ATOM 1639 O O . GLY A 1 226 ? 14.775 -27.407 -2.188 1.00 53.00 226 GLY A O 1
ATOM 1640 N N . ASN A 1 227 ? 14.402 -29.134 -0.772 1.00 45.31 227 ASN A N 1
ATOM 1641 C CA . ASN A 1 227 ? 15.457 -28.791 0.175 1.00 45.31 227 ASN A CA 1
ATOM 1642 C C . ASN A 1 227 ? 16.751 -28.532 -0.600 1.00 45.31 227 ASN A C 1
ATOM 1644 O O . ASN A 1 227 ? 17.276 -29.432 -1.260 1.00 45.31 227 ASN A O 1
ATOM 1648 N N . TRP A 1 228 ? 17.267 -27.307 -0.511 1.00 47.47 228 TRP A N 1
ATOM 1649 C CA . TRP A 1 228 ? 18.638 -27.024 -0.893 1.00 47.47 228 TRP A CA 1
ATOM 1650 C C . TRP A 1 228 ? 19.540 -27.784 0.073 1.00 47.47 228 TRP A C 1
ATOM 1652 O O . TRP A 1 228 ? 19.910 -27.290 1.135 1.00 47.47 228 TRP A O 1
ATOM 1662 N N . ASN A 1 229 ? 19.881 -29.017 -0.289 1.00 48.41 229 ASN A N 1
ATOM 1663 C CA . ASN A 1 229 ? 21.002 -29.716 0.310 1.00 48.41 229 ASN A CA 1
ATOM 1664 C C . ASN A 1 229 ? 22.267 -29.022 -0.196 1.00 48.41 229 ASN A C 1
ATOM 1666 O O . ASN A 1 229 ? 22.920 -29.486 -1.128 1.00 48.41 229 ASN A O 1
ATOM 1670 N N . VAL A 1 230 ? 22.597 -27.875 0.396 1.00 55.41 230 VAL A N 1
ATOM 1671 C CA . VAL A 1 230 ? 23.915 -27.271 0.231 1.00 55.41 230 VAL A CA 1
ATOM 1672 C C . VAL A 1 230 ? 24.884 -28.160 1.002 1.00 55.41 230 VAL A C 1
ATOM 1674 O O . VAL A 1 230 ? 25.122 -27.979 2.193 1.00 55.41 230 VAL A O 1
ATOM 1677 N N . THR A 1 231 ? 25.402 -29.192 0.341 1.00 51.03 231 THR A N 1
ATOM 1678 C CA . THR A 1 231 ? 26.503 -29.984 0.884 1.00 51.03 231 THR A CA 1
ATOM 1679 C C . THR A 1 231 ? 27.769 -29.166 0.712 1.00 51.03 231 THR A C 1
ATOM 1681 O O . THR A 1 231 ? 28.369 -29.145 -0.362 1.00 51.03 231 THR A O 1
ATOM 1684 N N . ILE A 1 232 ? 28.163 -28.451 1.761 1.00 55.75 232 ILE A N 1
ATOM 1685 C CA . ILE A 1 232 ? 29.420 -27.720 1.733 1.00 55.75 232 ILE A CA 1
ATOM 1686 C C . ILE A 1 232 ? 30.545 -28.719 2.001 1.00 55.75 232 ILE A C 1
ATOM 1688 O O . ILE A 1 232 ? 30.805 -29.111 3.135 1.00 55.75 232 ILE A O 1
ATOM 1692 N N . LEU A 1 233 ? 31.175 -29.191 0.929 1.00 49.38 233 LEU A N 1
ATOM 1693 C CA . LEU A 1 233 ? 32.340 -30.064 1.005 1.00 49.38 233 LEU A CA 1
ATOM 1694 C C . LEU A 1 233 ? 33.590 -29.191 1.191 1.00 49.38 233 LEU A C 1
ATOM 1696 O O . LEU A 1 233 ? 33.880 -28.340 0.355 1.00 49.38 233 LEU A O 1
ATOM 1700 N N . ASN A 1 234 ? 34.335 -29.420 2.276 1.00 49.91 234 ASN A N 1
ATOM 1701 C CA . ASN A 1 234 ? 35.622 -28.778 2.585 1.00 49.91 234 ASN A CA 1
ATOM 1702 C C . ASN A 1 234 ? 35.620 -27.247 2.781 1.00 49.91 234 ASN A C 1
ATOM 1704 O O . ASN A 1 234 ? 36.642 -26.608 2.540 1.00 49.91 234 ASN A O 1
ATOM 1708 N N . SER A 1 235 ? 34.540 -26.637 3.280 1.00 45.19 235 SER A N 1
ATOM 1709 C CA . SER A 1 235 ? 34.660 -25.291 3.863 1.00 45.19 235 SER A CA 1
ATOM 1710 C C . SER A 1 235 ? 34.845 -25.387 5.375 1.00 45.19 235 SER A C 1
ATOM 1712 O O . SER A 1 235 ? 33.987 -25.933 6.071 1.00 45.19 235 SER A O 1
ATOM 1714 N N . SER A 1 236 ? 35.912 -24.803 5.909 1.00 52.88 236 SER A N 1
ATOM 1715 C CA . SER A 1 236 ? 35.973 -24.458 7.327 1.00 52.88 236 SER A CA 1
ATOM 1716 C C . SER A 1 236 ? 34.979 -23.323 7.589 1.00 52.88 236 SER A C 1
ATOM 1718 O O . SER A 1 236 ? 35.290 -22.159 7.347 1.00 52.88 236 SER A O 1
ATOM 1720 N N . ILE A 1 237 ? 33.764 -23.645 8.037 1.00 52.97 237 ILE A N 1
ATOM 1721 C CA . ILE A 1 237 ? 32.896 -22.640 8.657 1.00 52.97 237 ILE A CA 1
ATOM 1722 C C . ILE A 1 237 ? 33.458 -22.410 10.056 1.00 52.97 237 ILE A C 1
ATOM 1724 O O . ILE A 1 237 ? 33.259 -23.214 10.964 1.00 52.97 237 ILE A O 1
ATOM 1728 N N . GLU A 1 238 ? 34.214 -21.331 10.209 1.00 50.97 238 GLU A N 1
ATOM 1729 C CA . GLU A 1 238 ? 34.696 -20.871 11.503 1.00 50.97 238 GLU A CA 1
ATOM 1730 C C . GLU A 1 238 ? 33.547 -20.125 12.194 1.00 50.97 238 GLU A C 1
ATOM 1732 O O . GLU A 1 238 ? 33.301 -18.945 11.949 1.00 50.97 238 GLU A O 1
ATOM 1737 N N . ILE A 1 239 ? 32.779 -20.831 13.031 1.00 58.19 239 ILE A N 1
ATOM 1738 C CA . ILE A 1 239 ? 31.895 -20.166 13.991 1.00 58.19 239 ILE A CA 1
ATOM 1739 C C . ILE A 1 239 ? 32.823 -19.594 15.060 1.00 58.19 239 ILE A C 1
ATOM 1741 O O . ILE A 1 239 ? 33.262 -20.321 15.949 1.00 58.19 239 ILE A O 1
ATOM 1745 N N . ALA A 1 240 ? 33.172 -18.313 14.940 1.00 47.38 240 ALA A N 1
ATOM 1746 C CA . ALA A 1 240 ? 33.971 -17.601 15.928 1.00 47.38 240 ALA A CA 1
ATOM 1747 C C . ALA A 1 240 ? 33.178 -17.469 17.242 1.00 47.38 240 ALA A C 1
ATOM 1749 O O . ALA A 1 240 ? 32.517 -16.466 17.500 1.00 47.38 240 ALA A O 1
ATOM 1750 N N . ASN A 1 241 ? 33.220 -18.519 18.057 1.00 49.56 241 ASN A N 1
ATOM 1751 C CA . ASN A 1 241 ? 32.878 -18.486 19.467 1.00 49.56 241 ASN A CA 1
ATOM 1752 C C . ASN A 1 241 ? 34.191 -18.533 20.257 1.00 49.56 241 ASN A C 1
ATOM 1754 O O . ASN A 1 241 ? 34.887 -19.540 20.216 1.00 49.56 241 ASN A O 1
ATOM 1758 N N . ASP A 1 242 ? 34.502 -17.399 20.883 1.00 45.22 242 ASP A N 1
ATOM 1759 C CA . ASP A 1 242 ? 35.308 -17.190 22.091 1.00 45.22 242 ASP A CA 1
ATOM 1760 C C . ASP A 1 242 ? 36.489 -18.150 22.386 1.00 45.22 242 ASP A C 1
ATOM 1762 O O . ASP A 1 242 ? 36.327 -19.340 22.636 1.00 45.22 242 ASP A O 1
ATOM 1766 N N . ILE A 1 243 ? 37.692 -17.564 22.404 1.00 50.44 243 ILE A N 1
ATOM 1767 C CA . ILE A 1 243 ? 38.969 -18.024 22.988 1.00 50.44 243 ILE A CA 1
ATOM 1768 C C . ILE A 1 243 ? 39.032 -19.527 23.348 1.00 50.44 243 ILE A C 1
ATOM 1770 O O . ILE A 1 243 ? 38.856 -19.931 24.497 1.00 50.44 243 ILE A O 1
ATOM 1774 N N . GLY A 1 244 ? 39.399 -20.366 22.379 1.00 55.12 244 GLY A N 1
ATOM 1775 C CA . GLY A 1 244 ? 39.723 -21.773 22.618 1.00 55.12 244 GLY A CA 1
ATOM 1776 C C . GLY A 1 244 ? 39.735 -22.589 21.330 1.00 55.12 244 GLY A C 1
ATOM 1777 O O . GLY A 1 244 ? 38.963 -22.315 20.424 1.00 55.12 244 GLY A O 1
ATOM 1778 N N . ASN A 1 245 ? 40.649 -23.558 21.238 1.00 54.59 245 ASN A N 1
ATOM 1779 C CA . ASN A 1 245 ? 40.923 -24.413 20.071 1.00 54.59 245 ASN A CA 1
ATOM 1780 C C . ASN A 1 245 ? 39.670 -24.761 19.222 1.00 54.59 245 ASN A C 1
ATOM 1782 O O . ASN A 1 245 ? 38.698 -25.262 19.792 1.00 54.59 245 ASN A O 1
ATOM 1786 N N . PRO A 1 246 ? 39.695 -24.590 17.883 1.00 52.75 246 PRO A N 1
ATOM 1787 C CA . PRO A 1 246 ? 38.547 -24.897 17.034 1.00 52.75 246 PRO A CA 1
ATOM 1788 C C . PRO A 1 246 ? 38.157 -26.375 17.158 1.00 52.75 246 PRO A C 1
ATOM 1790 O O . PRO A 1 246 ? 38.973 -27.273 16.940 1.00 52.75 246 PRO A O 1
ATOM 1793 N N . VAL A 1 247 ? 36.897 -26.626 17.520 1.00 54.12 247 VAL A N 1
ATOM 1794 C CA . VAL A 1 247 ? 36.319 -27.972 17.589 1.00 54.12 247 VAL A CA 1
ATOM 1795 C C . VAL A 1 247 ? 35.967 -28.421 16.167 1.00 54.12 247 VAL A C 1
ATOM 1797 O O . VAL A 1 247 ? 35.166 -27.754 15.510 1.00 54.12 247 VAL A O 1
ATOM 1800 N N . PRO A 1 248 ? 36.506 -29.550 15.671 1.00 55.31 248 PRO A N 1
ATOM 1801 C CA . PRO A 1 248 ? 36.064 -30.124 14.409 1.00 55.31 248 PRO A CA 1
ATOM 1802 C C . PRO A 1 248 ? 34.616 -30.607 14.551 1.00 55.31 248 PRO A C 1
ATOM 1804 O O . PRO A 1 248 ? 34.344 -31.601 15.225 1.00 55.31 248 PRO A O 1
ATOM 1807 N N . VAL A 1 249 ? 33.672 -29.908 13.926 1.00 57.28 249 VAL A N 1
ATOM 1808 C CA . VAL A 1 249 ? 32.278 -30.353 13.821 1.00 57.28 249 VAL A CA 1
ATOM 1809 C C . VAL A 1 249 ? 32.119 -31.199 12.561 1.00 57.28 249 VAL A C 1
ATOM 1811 O O . VAL A 1 249 ? 32.001 -30.675 11.459 1.00 57.28 249 VAL A O 1
ATOM 1814 N N . ASN A 1 250 ? 32.092 -32.522 12.730 1.00 49.78 250 ASN A N 1
ATOM 1815 C CA . ASN A 1 250 ? 31.498 -33.428 11.748 1.00 49.78 250 ASN A CA 1
ATOM 1816 C C . ASN A 1 250 ? 30.027 -33.622 12.124 1.00 49.78 250 ASN A C 1
ATOM 1818 O O . ASN A 1 250 ? 29.710 -34.331 13.077 1.00 49.78 250 ASN A O 1
ATOM 1822 N N . GLY A 1 251 ? 29.128 -32.973 11.389 1.00 59.44 251 GLY A N 1
ATOM 1823 C CA . GLY A 1 251 ? 27.690 -33.100 11.587 1.00 59.44 251 GLY A CA 1
ATOM 1824 C C . GLY A 1 251 ? 26.899 -32.287 10.570 1.00 59.44 251 GLY A C 1
ATOM 1825 O O . GLY A 1 251 ? 27.394 -31.308 10.015 1.00 59.44 251 GLY A O 1
ATOM 1826 N N . ASN A 1 252 ? 25.656 -32.696 10.324 1.00 51.88 252 ASN A N 1
ATOM 1827 C CA . ASN A 1 252 ? 24.739 -31.943 9.477 1.00 51.88 252 ASN A CA 1
ATOM 1828 C C . ASN A 1 252 ? 24.288 -30.686 10.232 1.00 51.88 252 ASN A C 1
ATOM 1830 O O . ASN A 1 252 ? 23.527 -30.782 11.195 1.00 51.88 252 ASN A O 1
ATOM 1834 N N . VAL A 1 253 ? 24.724 -29.507 9.787 1.00 54.25 253 VAL A N 1
ATOM 1835 C CA . VAL A 1 253 ? 24.151 -28.238 10.250 1.00 54.25 253 VAL A CA 1
ATOM 1836 C C . VAL A 1 253 ? 22.785 -28.089 9.592 1.00 54.25 253 VAL A C 1
ATOM 1838 O O . VAL A 1 253 ? 22.673 -27.765 8.413 1.00 54.25 253 VAL A O 1
ATOM 1841 N N . THR A 1 254 ? 21.730 -28.370 10.351 1.00 53.81 254 THR A N 1
ATOM 1842 C CA . THR A 1 254 ? 20.361 -28.086 9.915 1.00 53.81 254 THR A CA 1
ATOM 1843 C C . THR A 1 254 ? 20.055 -26.642 10.284 1.00 53.81 254 THR A C 1
ATOM 1845 O O . THR A 1 254 ? 19.802 -26.348 11.449 1.00 53.81 254 THR A O 1
ATOM 1848 N N . ILE A 1 255 ? 20.096 -25.730 9.311 1.00 55.00 255 ILE A N 1
ATOM 1849 C CA . ILE A 1 255 ? 19.591 -24.368 9.513 1.00 55.00 255 ILE A CA 1
ATOM 1850 C C . ILE A 1 255 ? 18.069 -24.460 9.478 1.00 55.00 255 ILE A C 1
ATOM 1852 O O . ILE A 1 255 ? 17.448 -24.532 8.419 1.00 55.00 255 ILE A O 1
ATOM 1856 N N . ASN A 1 256 ? 17.461 -24.518 10.657 1.00 50.31 256 ASN A N 1
ATOM 1857 C CA . ASN A 1 256 ? 16.018 -24.456 10.785 1.00 50.31 256 ASN A CA 1
ATOM 1858 C C . ASN A 1 256 ? 15.609 -22.993 10.560 1.00 50.31 256 ASN A C 1
ATOM 1860 O O . ASN A 1 256 ? 15.816 -22.147 11.428 1.00 50.31 256 ASN A O 1
ATOM 1864 N N . ASN A 1 257 ? 15.061 -22.667 9.385 1.00 52.66 257 ASN A N 1
ATOM 1865 C CA . ASN A 1 257 ? 14.662 -21.293 9.030 1.00 52.66 257 ASN A CA 1
ATOM 1866 C C . ASN A 1 257 ? 13.692 -20.651 10.040 1.00 52.66 257 ASN A C 1
ATOM 1868 O O . ASN A 1 257 ? 13.576 -19.428 10.086 1.00 52.66 257 ASN A O 1
ATOM 1872 N N . THR A 1 258 ? 13.038 -21.452 10.881 1.00 58.38 258 THR A N 1
ATOM 1873 C CA . THR A 1 258 ? 12.223 -20.994 12.010 1.00 58.38 258 THR A CA 1
ATOM 1874 C C . THR A 1 258 ? 13.030 -20.158 13.009 1.00 58.38 258 THR A C 1
ATOM 1876 O O . THR A 1 258 ? 12.535 -19.151 13.507 1.00 58.38 258 THR A O 1
ATOM 1879 N N . GLU A 1 259 ? 14.287 -20.522 13.269 1.00 58.88 259 GLU A N 1
ATOM 1880 C CA . GLU A 1 259 ? 15.152 -19.798 14.208 1.00 58.88 259 GLU A CA 1
ATOM 1881 C C . GLU A 1 259 ? 15.810 -18.578 13.561 1.00 58.88 259 GLU A C 1
ATOM 1883 O O . GLU A 1 259 ? 16.014 -17.571 14.231 1.00 58.88 259 GLU A O 1
ATOM 1888 N N . PHE A 1 260 ? 16.075 -18.611 12.251 1.00 58.88 260 PHE A N 1
ATOM 1889 C CA . PHE A 1 260 ? 16.573 -17.439 11.524 1.00 58.88 260 PHE A CA 1
ATOM 1890 C C . PHE A 1 260 ? 15.507 -16.341 11.410 1.00 58.88 260 PHE A C 1
ATOM 1892 O O . PHE A 1 260 ? 15.818 -15.163 11.573 1.00 58.88 260 PHE A O 1
ATOM 1899 N N . LEU A 1 261 ? 14.240 -16.721 11.210 1.00 64.06 261 LEU A N 1
ATOM 1900 C CA . LEU A 1 261 ? 13.110 -15.796 11.298 1.00 64.06 261 LEU A CA 1
ATOM 1901 C C . LEU A 1 261 ? 12.971 -15.225 12.711 1.00 64.06 261 LEU A C 1
ATOM 1903 O O . LEU A 1 261 ? 12.885 -14.011 12.838 1.00 64.06 261 LEU A O 1
ATOM 1907 N N . ALA A 1 262 ? 13.059 -16.056 13.755 1.00 63.03 262 ALA A N 1
ATOM 1908 C CA . ALA A 1 262 ? 13.044 -15.586 15.143 1.00 63.03 262 ALA A CA 1
ATOM 1909 C C . ALA A 1 262 ? 14.243 -14.675 15.479 1.00 63.03 262 ALA A C 1
ATOM 1911 O O . ALA A 1 262 ? 14.104 -13.715 16.232 1.00 63.03 262 ALA A O 1
ATOM 1912 N N . TYR A 1 263 ? 15.416 -14.930 14.892 1.00 65.81 263 TYR A N 1
ATOM 1913 C CA . TYR A 1 263 ? 16.610 -14.101 15.048 1.00 65.81 263 TYR A CA 1
ATOM 1914 C C . TYR A 1 263 ? 16.473 -12.753 14.332 1.00 65.81 263 TYR A C 1
ATOM 1916 O O . TYR A 1 263 ? 16.819 -11.725 14.906 1.00 65.81 263 TYR A O 1
ATOM 1924 N N . LEU A 1 264 ? 15.909 -12.722 13.120 1.00 63.69 264 LEU A N 1
ATOM 1925 C CA . LEU A 1 264 ? 15.559 -11.480 12.424 1.00 63.69 264 LEU A CA 1
ATOM 1926 C C . LEU A 1 264 ? 14.480 -10.694 13.179 1.00 63.69 264 LEU A C 1
ATOM 1928 O O . LEU A 1 264 ? 14.599 -9.478 13.308 1.00 63.69 264 LEU A O 1
ATOM 1932 N N . GLU A 1 265 ? 13.475 -11.375 13.731 1.00 65.19 265 GLU A N 1
ATOM 1933 C CA . GLU A 1 265 ? 12.435 -10.771 14.572 1.00 65.19 265 GLU A CA 1
ATOM 1934 C C . GLU A 1 265 ? 13.024 -10.190 15.866 1.00 65.19 265 GLU A C 1
ATOM 1936 O O . GLU A 1 265 ? 12.639 -9.097 16.289 1.00 65.19 265 GLU A O 1
ATOM 1941 N N . ALA A 1 266 ? 14.016 -10.864 16.456 1.00 66.81 266 ALA A N 1
ATOM 1942 C CA . ALA A 1 266 ? 14.753 -10.393 17.623 1.00 66.81 266 ALA A CA 1
ATOM 1943 C C . ALA A 1 266 ? 15.679 -9.209 17.295 1.00 66.81 266 ALA A C 1
ATOM 1945 O O . ALA A 1 266 ? 15.719 -8.246 18.059 1.00 66.81 266 ALA A O 1
ATOM 1946 N N . LEU A 1 267 ? 16.378 -9.225 16.153 1.00 62.97 267 LEU A N 1
ATOM 1947 C CA . LEU A 1 267 ? 17.273 -8.135 15.745 1.00 62.97 267 LEU A CA 1
ATOM 1948 C C . LEU A 1 267 ? 16.499 -6.859 15.384 1.00 62.97 267 LEU A C 1
ATOM 1950 O O . LEU A 1 267 ? 16.900 -5.761 15.776 1.00 62.97 267 LEU A O 1
ATOM 1954 N N . TYR A 1 268 ? 15.364 -7.004 14.690 1.00 57.25 268 TYR A N 1
ATOM 1955 C CA . TYR A 1 268 ? 14.462 -5.887 14.397 1.00 57.25 268 TYR A CA 1
ATOM 1956 C C . TYR A 1 268 ? 13.698 -5.409 15.642 1.00 57.25 268 TYR A C 1
ATOM 1958 O O . TYR A 1 268 ? 13.405 -4.218 15.752 1.00 57.25 268 TYR A O 1
ATOM 1966 N N . SER A 1 269 ? 13.425 -6.284 16.618 1.00 52.72 269 SER A N 1
ATOM 1967 C CA . SER A 1 269 ? 12.815 -5.885 17.898 1.00 52.72 269 SER A CA 1
ATOM 1968 C C . SER A 1 269 ? 13.795 -5.225 18.872 1.00 52.72 269 SER A C 1
ATOM 1970 O O . SER A 1 269 ? 13.354 -4.485 19.745 1.00 52.72 269 SER A O 1
ATOM 1972 N N . ALA A 1 270 ? 15.106 -5.459 18.747 1.00 48.31 270 ALA A N 1
ATOM 1973 C CA . ALA A 1 270 ? 16.110 -4.925 19.673 1.00 48.31 270 ALA A CA 1
ATOM 1974 C C . ALA A 1 270 ? 16.541 -3.474 19.375 1.00 48.31 270 ALA A C 1
ATOM 1976 O O . ALA A 1 270 ? 17.120 -2.823 20.242 1.00 48.31 270 ALA A O 1
ATOM 1977 N N . THR A 1 271 ? 16.271 -2.953 18.172 1.00 47.22 271 THR A N 1
ATOM 1978 C CA . THR A 1 271 ? 16.646 -1.580 17.767 1.00 47.22 271 THR A CA 1
ATOM 1979 C C . THR A 1 271 ? 15.477 -0.601 17.691 1.00 47.22 271 THR A C 1
ATOM 1981 O O . THR A 1 271 ? 15.697 0.607 17.602 1.00 47.22 271 THR A O 1
ATOM 1984 N N . LEU A 1 272 ? 14.238 -1.081 17.794 1.00 47.50 272 LEU A N 1
ATOM 1985 C CA . LEU A 1 272 ? 13.079 -0.224 18.019 1.00 47.50 272 LEU A CA 1
ATOM 1986 C C . LEU A 1 272 ? 12.847 -0.112 19.531 1.00 47.50 272 LEU A C 1
ATOM 1988 O O . LEU A 1 272 ? 12.886 -1.133 20.216 1.00 47.50 272 LEU A O 1
ATOM 1992 N N . PRO A 1 273 ? 12.616 1.097 20.079 1.00 48.06 273 PRO A N 1
ATOM 1993 C CA . PRO A 1 273 ? 12.323 1.252 21.497 1.00 48.06 273 PRO A CA 1
ATOM 1994 C C . PRO A 1 273 ? 11.172 0.319 21.857 1.00 48.06 273 PRO A C 1
ATOM 1996 O O . PRO A 1 273 ? 10.146 0.304 21.172 1.00 48.06 273 PRO A O 1
ATOM 1999 N N . THR A 1 274 ? 11.364 -0.485 22.898 1.00 44.31 274 THR A N 1
ATOM 2000 C CA . THR A 1 274 ? 10.378 -1.432 23.405 1.00 44.31 274 THR A CA 1
ATOM 2001 C C . THR A 1 274 ? 9.154 -0.649 23.861 1.00 44.31 274 THR A C 1
ATOM 2003 O O . THR A 1 274 ? 9.049 -0.214 25.004 1.00 44.31 274 THR A O 1
ATOM 2006 N N . LEU A 1 275 ? 8.228 -0.420 22.935 1.00 48.72 275 LEU A N 1
ATOM 2007 C CA . LEU A 1 275 ? 6.888 0.031 23.249 1.00 48.72 275 LEU A CA 1
ATOM 2008 C C . LEU A 1 275 ? 6.273 -1.096 24.080 1.00 48.72 275 LEU A C 1
ATOM 2010 O O . LEU A 1 275 ? 6.093 -2.211 23.581 1.00 48.72 275 LEU A O 1
ATOM 2014 N N . THR A 1 276 ? 6.044 -0.829 25.365 1.00 52.50 276 THR A N 1
ATOM 2015 C CA . THR A 1 276 ? 5.353 -1.742 26.282 1.00 52.50 276 THR A CA 1
ATOM 2016 C C . THR A 1 276 ? 4.003 -2.122 25.673 1.00 52.50 276 THR A C 1
ATOM 2018 O O . THR A 1 276 ? 3.420 -1.331 24.933 1.00 52.50 276 THR A O 1
ATOM 2021 N N . ASP A 1 277 ? 3.490 -3.324 25.942 1.00 51.69 277 ASP A N 1
ATOM 2022 C CA . ASP A 1 277 ? 2.326 -3.896 25.235 1.00 51.69 277 ASP A CA 1
ATOM 2023 C C . ASP A 1 277 ? 1.042 -3.031 25.256 1.00 51.69 277 ASP A C 1
ATOM 2025 O O . ASP A 1 277 ? 0.134 -3.254 24.459 1.00 51.69 277 ASP A O 1
ATOM 2029 N N . GLY A 1 278 ? 0.987 -1.967 26.068 1.00 49.12 278 GLY A N 1
ATOM 2030 C CA . GLY A 1 278 ? -0.050 -0.927 26.005 1.00 49.12 278 GLY A CA 1
ATOM 2031 C C . GLY A 1 278 ? 0.075 0.092 24.855 1.00 49.12 278 GLY A C 1
ATOM 2032 O O . GLY A 1 278 ? -0.858 0.857 24.627 1.00 49.12 278 GLY A O 1
ATOM 2033 N N . GLN A 1 279 ? 1.192 0.133 24.121 1.00 50.09 279 GLN A N 1
ATOM 2034 C CA . GLN A 1 279 ? 1.467 1.118 23.061 1.00 50.09 279 GLN A CA 1
ATOM 2035 C C . GLN A 1 279 ? 1.435 0.533 21.635 1.00 50.09 279 GLN A C 1
ATOM 2037 O O . GLN A 1 279 ? 1.358 1.291 20.669 1.00 50.09 279 GLN A O 1
ATOM 2042 N N . LYS A 1 280 ? 1.448 -0.798 21.472 1.00 50.31 280 LYS A N 1
ATOM 2043 C CA . LYS A 1 280 ? 1.524 -1.465 20.153 1.00 50.31 280 LYS A CA 1
ATOM 2044 C C . LYS A 1 280 ? 0.197 -1.550 19.380 1.00 50.31 280 LYS A C 1
ATOM 2046 O O . LYS A 1 280 ? 0.188 -2.028 18.248 1.00 50.31 280 LYS A O 1
ATOM 2051 N N . THR A 1 281 ? -0.925 -1.096 19.936 1.00 51.06 281 THR A N 1
ATOM 2052 C CA . THR A 1 281 ? -2.261 -1.414 19.392 1.00 51.06 281 THR A CA 1
ATOM 2053 C C . THR A 1 281 ? -2.997 -0.286 18.667 1.00 51.06 281 THR A C 1
ATOM 2055 O O . THR A 1 281 ? -4.065 -0.549 18.126 1.00 51.06 281 THR A O 1
ATOM 2058 N N . ASN A 1 282 ? -2.457 0.936 18.560 1.00 46.28 282 ASN A N 1
ATOM 2059 C CA . ASN A 1 282 ? -3.283 2.085 18.138 1.00 46.28 282 ASN A CA 1
ATOM 2060 C C . ASN A 1 282 ? -2.886 2.803 16.843 1.00 46.28 282 ASN A C 1
ATOM 2062 O O . ASN A 1 282 ? -3.513 3.806 16.510 1.00 46.28 282 ASN A O 1
ATOM 2066 N N . LEU A 1 283 ? -1.910 2.303 16.083 1.00 45.75 283 LEU A N 1
ATOM 2067 C CA . LEU A 1 283 ? -1.560 2.900 14.792 1.00 45.75 283 LEU A CA 1
ATOM 2068 C C . LEU A 1 283 ? -1.256 1.808 13.758 1.00 45.75 283 LEU A C 1
ATOM 2070 O O . LEU A 1 283 ? -0.109 1.426 13.547 1.00 45.75 283 LEU A O 1
ATOM 2074 N N . ARG A 1 284 ? -2.298 1.272 13.115 1.00 50.09 284 ARG A N 1
ATOM 2075 C CA . ARG A 1 284 ? -2.139 0.497 11.878 1.00 50.09 284 ARG A CA 1
ATOM 2076 C C . ARG A 1 284 ? -2.678 1.322 10.723 1.00 50.09 284 ARG A C 1
ATOM 2078 O O . ARG A 1 284 ? -3.843 1.718 10.728 1.00 50.09 284 ARG A O 1
ATOM 2085 N N . THR A 1 285 ? -1.825 1.575 9.742 1.00 47.28 285 THR A N 1
ATOM 2086 C CA . THR A 1 285 ? -2.260 2.002 8.419 1.00 47.28 285 THR A CA 1
ATOM 2087 C C . THR A 1 285 ? -2.663 0.758 7.633 1.00 47.28 285 THR A C 1
ATOM 2089 O O . THR A 1 285 ? -1.971 -0.262 7.660 1.00 47.28 285 THR A O 1
ATOM 2092 N N . THR A 1 286 ? -3.814 0.789 6.964 1.00 53.59 286 THR A N 1
ATOM 2093 C CA . THR A 1 286 ? -4.161 -0.267 6.002 1.00 53.59 286 THR A CA 1
ATOM 2094 C C . THR A 1 286 ? -3.173 -0.239 4.831 1.00 53.59 286 THR A C 1
ATOM 2096 O O . THR A 1 286 ? -2.479 0.756 4.619 1.00 53.59 286 THR A O 1
ATOM 2099 N N . GLN A 1 287 ? -3.150 -1.281 3.991 1.00 50.50 287 GLN A N 1
ATOM 2100 C CA . GLN A 1 287 ? -2.421 -1.245 2.708 1.00 50.50 287 GLN A CA 1
ATOM 2101 C C . GLN A 1 287 ? -2.849 -0.076 1.791 1.00 50.50 287 GLN A C 1
ATOM 2103 O O . GLN A 1 287 ? -2.186 0.196 0.795 1.00 50.50 287 GLN A O 1
ATOM 2108 N N . ARG A 1 288 ? -3.937 0.632 2.126 1.00 46.47 288 ARG A N 1
ATOM 2109 C CA . ARG A 1 288 ? -4.421 1.842 1.449 1.00 46.47 288 ARG A CA 1
ATOM 2110 C C . ARG A 1 288 ? -4.074 3.153 2.170 1.00 46.47 288 ARG A C 1
ATOM 2112 O O . ARG A 1 288 ? -4.510 4.207 1.725 1.00 46.47 288 ARG A O 1
ATOM 2119 N N . GLY A 1 289 ? -3.308 3.113 3.261 1.00 44.66 289 GLY A N 1
ATOM 2120 C CA . GLY A 1 289 ? -2.940 4.300 4.040 1.00 44.66 289 GLY A CA 1
ATOM 2121 C C . GLY A 1 289 ? -4.036 4.810 4.981 1.00 44.66 289 GLY A C 1
ATOM 2122 O O . GLY A 1 289 ? -3.908 5.903 5.525 1.00 44.66 289 GLY A O 1
ATOM 2123 N N . GLU A 1 290 ? -5.106 4.042 5.203 1.00 53.97 290 GLU A N 1
ATOM 2124 C CA . GLU A 1 290 ? -6.170 4.440 6.129 1.00 53.97 290 GLU A CA 1
ATOM 2125 C C . GLU A 1 290 ? -5.719 4.181 7.563 1.00 53.97 290 GLU A C 1
ATOM 2127 O O . GLU A 1 290 ? -5.334 3.065 7.915 1.00 53.97 290 GLU A O 1
ATOM 2132 N N . LEU A 1 291 ? -5.757 5.218 8.392 1.00 55.75 291 LEU A N 1
ATOM 2133 C CA . LEU A 1 291 ? -5.398 5.136 9.797 1.00 55.75 291 LEU A CA 1
ATOM 2134 C C . LEU A 1 291 ? -6.567 4.535 10.596 1.00 55.75 291 LEU A C 1
ATOM 2136 O O . LEU A 1 291 ? -7.567 5.211 10.834 1.00 55.75 291 LEU A O 1
ATOM 2140 N N . ILE A 1 292 ? -6.444 3.277 11.025 1.00 48.03 292 ILE A N 1
ATOM 2141 C CA . ILE A 1 292 ? -7.442 2.629 11.887 1.00 48.03 292 ILE A CA 1
ATOM 2142 C C . ILE A 1 292 ? -7.011 2.799 13.348 1.00 48.03 292 ILE A C 1
ATOM 2144 O O . ILE A 1 292 ? -6.117 2.101 13.827 1.00 48.03 292 ILE A O 1
ATOM 2148 N N . THR A 1 293 ? -7.666 3.716 14.067 1.00 52.94 293 THR A N 1
ATOM 2149 C CA . THR A 1 293 ? -7.479 3.941 15.511 1.00 52.94 293 THR A CA 1
ATOM 2150 C C . THR A 1 293 ? -8.715 3.496 16.301 1.00 52.94 293 THR A C 1
ATOM 2152 O O . THR A 1 293 ? -9.478 4.335 16.770 1.00 52.94 293 THR A O 1
ATOM 2155 N N . SER A 1 294 ? -9.006 2.198 16.404 1.00 48.78 294 SER A N 1
ATOM 2156 C CA . SER A 1 294 ? -9.736 1.643 17.567 1.00 48.78 294 SER A CA 1
ATOM 2157 C C . SER A 1 294 ? -10.113 0.179 17.370 1.00 48.78 294 SER A C 1
ATOM 2159 O O . SER A 1 294 ? -11.014 -0.154 16.608 1.00 48.78 294 SER A O 1
ATOM 2161 N N . PHE A 1 295 ? -9.515 -0.687 18.179 1.00 46.44 295 PHE A N 1
ATOM 2162 C CA . PHE A 1 295 ? -10.226 -1.850 18.695 1.00 46.44 295 PHE A CA 1
ATOM 2163 C C . PHE A 1 295 ? -10.034 -1.827 20.202 1.00 46.44 295 PHE A C 1
ATOM 2165 O O . PHE A 1 295 ? -8.971 -2.183 20.703 1.00 46.44 295 PHE A O 1
ATOM 2172 N N . VAL A 1 296 ? -11.038 -1.328 20.918 1.00 52.22 296 VAL A N 1
ATOM 2173 C CA . VAL A 1 296 ? -11.078 -1.473 22.371 1.00 52.22 296 VAL A CA 1
ATOM 2174 C C . VAL A 1 296 ? -11.977 -2.668 22.661 1.00 52.22 296 VAL A C 1
ATOM 2176 O O . VAL A 1 296 ? -13.153 -2.664 22.294 1.00 52.22 296 VAL A O 1
ATOM 2179 N N . ASP A 1 297 ? -11.398 -3.711 23.247 1.00 44.88 297 ASP A N 1
ATOM 2180 C CA . ASP A 1 297 ? -12.135 -4.868 23.746 1.00 44.88 297 ASP A CA 1
ATOM 2181 C C . ASP A 1 297 ? -12.963 -4.446 24.976 1.00 44.88 297 ASP A C 1
ATOM 2183 O O . ASP A 1 297 ? -12.453 -3.791 25.891 1.00 44.88 297 ASP A O 1
ATOM 2187 N N . PHE A 1 298 ? -14.263 -4.753 24.985 1.00 52.19 298 PHE A N 1
ATOM 2188 C CA . PHE A 1 298 ? -15.195 -4.329 26.036 1.00 52.19 298 PHE A CA 1
ATOM 2189 C C . PHE A 1 298 ? -15.077 -5.250 27.255 1.00 52.19 298 PHE A C 1
ATOM 2191 O O . PHE A 1 298 ? -15.935 -6.103 27.481 1.00 52.19 298 PHE A O 1
ATOM 2198 N N . VAL A 1 299 ? -14.039 -5.061 28.071 1.00 56.34 299 VAL A N 1
ATOM 2199 C CA . VAL A 1 299 ? -13.827 -5.874 29.286 1.00 56.34 299 VAL A CA 1
ATOM 2200 C C . VAL A 1 299 ? -14.632 -5.375 30.504 1.00 56.34 299 VAL A C 1
ATOM 2202 O O . VAL A 1 299 ? -14.473 -5.897 31.605 1.00 56.34 299 VAL A O 1
ATOM 2205 N N . SER A 1 300 ? -15.512 -4.373 30.364 1.00 67.12 300 SER A N 1
ATOM 2206 C CA . SER A 1 300 ? -16.310 -3.897 31.502 1.00 67.12 300 SER A CA 1
ATOM 2207 C C . SER A 1 300 ? -17.535 -4.776 31.771 1.00 67.12 300 SER A C 1
ATOM 2209 O O . SER A 1 300 ? -18.229 -5.235 30.859 1.00 67.12 300 SER A O 1
ATOM 2211 N N . SER A 1 301 ? -17.804 -5.018 33.056 1.00 80.38 301 SER A N 1
ATOM 2212 C CA . SER A 1 301 ? -18.970 -5.773 33.513 1.00 80.38 301 SER A CA 1
ATOM 2213 C C . SER A 1 301 ? -20.265 -5.059 33.125 1.00 80.38 301 SER A C 1
ATOM 2215 O O . SER A 1 301 ? -20.411 -3.864 33.381 1.00 80.38 301 SER A O 1
ATOM 2217 N N . THR A 1 302 ? -21.222 -5.792 32.557 1.00 90.88 302 THR A N 1
ATOM 2218 C CA . THR A 1 302 ? -22.574 -5.286 32.285 1.00 90.88 302 THR A CA 1
ATOM 2219 C C . THR A 1 302 ? -23.269 -4.865 33.581 1.00 90.88 302 THR A C 1
ATOM 2221 O O . THR A 1 302 ? -23.332 -5.649 34.526 1.00 90.88 302 THR A O 1
ATOM 2224 N N . ILE A 1 303 ? -23.842 -3.661 33.604 1.00 96.25 303 ILE A N 1
ATOM 2225 C CA . ILE A 1 303 ? -24.679 -3.146 34.693 1.00 96.25 303 ILE A CA 1
ATOM 2226 C C . ILE A 1 303 ? -26.115 -3.012 34.180 1.00 96.25 303 ILE A C 1
ATOM 2228 O O . ILE A 1 303 ? -26.347 -2.438 33.117 1.00 96.25 303 ILE A O 1
ATOM 2232 N N . ASN A 1 304 ? -27.084 -3.520 34.938 1.00 97.31 304 ASN A N 1
ATOM 2233 C CA . ASN A 1 304 ? -28.492 -3.492 34.549 1.00 97.31 304 ASN A CA 1
ATOM 2234 C C . ASN A 1 304 ? -29.191 -2.260 35.135 1.00 97.31 304 ASN A C 1
ATOM 2236 O O . ASN A 1 304 ? -29.166 -2.045 36.346 1.00 97.31 304 ASN A O 1
ATOM 2240 N N . ILE A 1 305 ? -29.855 -1.487 34.278 1.00 98.19 305 ILE A N 1
ATOM 2241 C CA . ILE A 1 305 ? -30.760 -0.404 34.668 1.00 98.19 305 ILE A CA 1
ATOM 2242 C C . ILE A 1 305 ? -32.198 -0.888 34.469 1.00 98.19 305 ILE A C 1
ATOM 2244 O O . ILE A 1 305 ? -32.550 -1.352 33.384 1.00 98.19 305 ILE A O 1
ATOM 2248 N N . SER A 1 306 ? -33.022 -0.791 35.511 1.00 97.75 306 SER A N 1
ATOM 2249 C CA . SER A 1 306 ? -34.406 -1.292 35.521 1.00 97.75 306 SER A CA 1
ATOM 2250 C C . SER A 1 306 ? -35.390 -0.404 36.292 1.00 97.75 306 SER A C 1
ATOM 2252 O O . SER A 1 306 ? -36.516 -0.826 36.556 1.00 97.75 306 SER A O 1
ATOM 2254 N N . ALA A 1 307 ? -34.984 0.805 36.685 1.00 97.44 307 ALA A N 1
ATOM 2255 C CA . ALA A 1 307 ? -35.828 1.762 37.395 1.00 97.44 307 ALA A CA 1
ATOM 2256 C C . ALA A 1 307 ? -35.480 3.205 37.006 1.00 97.44 307 ALA A C 1
ATOM 2258 O O . ALA A 1 307 ? -34.360 3.485 36.584 1.00 97.44 307 ALA A O 1
ATOM 2259 N N . ALA A 1 308 ? -36.432 4.127 37.176 1.00 96.88 308 ALA A N 1
ATOM 2260 C CA . ALA A 1 308 ? -36.162 5.555 37.043 1.00 96.88 308 ALA A CA 1
ATOM 2261 C C . ALA A 1 308 ? -35.368 6.051 38.252 1.00 96.88 308 ALA A C 1
ATOM 2263 O O . ALA A 1 308 ? -35.548 5.568 39.372 1.00 96.88 308 ALA A O 1
ATOM 2264 N N . ASP A 1 309 ? -34.511 7.037 38.033 1.00 97.19 309 ASP A N 1
ATOM 2265 C CA . ASP A 1 309 ? -33.824 7.708 39.116 1.00 97.19 309 ASP A CA 1
ATOM 2266 C C . ASP A 1 309 ? -34.738 8.731 39.796 1.00 97.19 309 ASP A C 1
ATOM 2268 O O . ASP A 1 309 ? -35.174 9.697 39.172 1.00 97.19 309 ASP A O 1
ATOM 2272 N N . ALA A 1 310 ? -34.986 8.527 41.088 1.00 94.19 310 ALA A N 1
ATOM 2273 C CA . ALA A 1 310 ? -35.716 9.457 41.947 1.00 94.19 310 ALA A CA 1
ATOM 2274 C C . ALA A 1 310 ? -34.822 10.091 43.029 1.00 94.19 310 ALA A C 1
ATOM 2276 O O . ALA A 1 310 ? -35.297 10.913 43.808 1.00 94.19 310 ALA A O 1
ATOM 2277 N N . GLY A 1 311 ? -33.549 9.681 43.116 1.00 93.19 311 GLY A N 1
ATOM 2278 C CA . GLY A 1 311 ? -32.625 10.105 44.170 1.00 93.19 311 GLY A CA 1
ATOM 2279 C C . GLY A 1 311 ? -31.748 11.303 43.800 1.00 93.19 311 GLY A C 1
ATOM 2280 O O . GLY A 1 311 ? -31.235 11.978 44.696 1.00 93.19 311 GLY A O 1
ATOM 2281 N N . SER A 1 312 ? -31.586 11.594 42.504 1.00 95.19 312 SER A N 1
ATOM 2282 C CA . SER A 1 312 ? -30.850 12.785 42.066 1.00 95.19 312 SER A CA 1
ATOM 2283 C C . SER A 1 312 ? -31.724 14.037 42.061 1.00 95.19 312 SER A C 1
ATOM 2285 O O . SER A 1 312 ? -32.898 14.010 41.693 1.00 95.19 312 SER A O 1
ATOM 2287 N N . ILE A 1 313 ? -31.104 15.167 42.377 1.00 94.94 313 ILE A N 1
ATOM 2288 C CA . ILE A 1 313 ? -31.672 16.512 42.260 1.00 94.94 313 ILE A CA 1
ATOM 2289 C C . ILE A 1 313 ? -30.876 17.314 41.233 1.00 94.94 313 ILE A C 1
ATOM 2291 O O . ILE A 1 313 ? -29.703 17.031 40.997 1.00 94.94 313 ILE A O 1
ATOM 2295 N N . SER A 1 314 ? -31.501 18.314 40.615 1.00 94.56 314 SER A N 1
ATOM 2296 C CA . SER A 1 314 ? -30.854 19.167 39.617 1.00 94.56 314 SER A CA 1
ATOM 2297 C C . SER A 1 314 ? -30.829 20.630 40.037 1.00 94.56 314 SER A C 1
ATOM 2299 O O . SER A 1 314 ? -31.839 21.157 40.504 1.00 94.56 314 SER A O 1
ATOM 2301 N N . THR A 1 315 ? -29.722 21.310 39.772 1.00 95.75 315 THR A N 1
ATOM 2302 C CA . THR A 1 315 ? -29.585 22.766 39.872 1.00 95.75 315 THR A CA 1
ATOM 2303 C C . THR A 1 315 ? -29.086 23.342 38.547 1.00 95.75 315 THR A C 1
ATOM 2305 O O . THR A 1 315 ? -28.492 22.638 37.728 1.00 95.75 315 THR A O 1
ATOM 2308 N N . ALA A 1 316 ? -29.363 24.622 38.297 1.00 94.50 316 ALA A N 1
ATOM 2309 C CA . ALA A 1 316 ? -28.832 25.323 37.131 1.00 94.50 316 ALA A CA 1
ATOM 2310 C C . ALA A 1 316 ? -27.415 25.840 37.428 1.00 94.50 316 ALA A C 1
ATOM 2312 O O . ALA A 1 316 ? -27.193 26.524 38.425 1.00 94.50 316 ALA A O 1
ATOM 2313 N N . GLY A 1 317 ? -26.471 25.505 36.557 1.00 92.19 317 GLY A N 1
ATOM 2314 C CA . GLY A 1 317 ? -25.115 26.036 36.511 1.00 92.19 317 GLY A CA 1
ATOM 2315 C C . GLY A 1 317 ? -24.971 27.179 35.503 1.00 92.19 317 GLY A C 1
ATOM 2316 O O . GLY A 1 317 ? -25.956 27.766 35.047 1.00 92.19 317 GLY A O 1
ATOM 2317 N N . ALA A 1 318 ? -23.722 27.483 35.142 1.00 90.88 318 ALA A N 1
ATOM 2318 C CA . ALA A 1 318 ? -23.412 28.473 34.112 1.00 90.88 318 ALA A CA 1
ATOM 2319 C C . ALA A 1 318 ? -24.076 28.108 32.772 1.00 90.88 318 ALA A C 1
ATOM 2321 O O . ALA A 1 318 ? -24.215 26.929 32.442 1.00 90.88 318 ALA A O 1
ATOM 2322 N N . ASP A 1 319 ? -24.525 29.123 32.029 1.00 90.88 319 ASP A N 1
ATOM 2323 C CA . ASP A 1 319 ? -25.223 28.975 30.742 1.00 90.88 319 ASP A CA 1
ATOM 2324 C C . ASP A 1 319 ? -26.439 28.030 30.787 1.00 90.88 319 ASP A C 1
ATOM 2326 O O . ASP A 1 319 ? -26.794 27.388 29.801 1.00 90.88 319 ASP A O 1
ATOM 2330 N N . SER A 1 320 ? -27.103 27.946 31.947 1.00 89.94 320 SER A N 1
ATOM 2331 C CA . SER A 1 320 ? -28.228 27.031 32.203 1.00 89.94 320 SER A CA 1
ATOM 2332 C C . SER A 1 320 ? -27.875 25.544 32.083 1.00 89.94 320 SER A C 1
ATOM 2334 O O . SER A 1 320 ? -28.764 24.706 31.918 1.00 89.94 320 SER A O 1
ATOM 2336 N N . GLN A 1 321 ? -26.594 25.184 32.195 1.00 90.81 321 GLN A N 1
ATOM 2337 C CA . GLN A 1 321 ? -26.187 23.787 32.269 1.00 90.81 321 GLN A CA 1
ATOM 2338 C C . GLN A 1 321 ? -26.829 23.124 33.490 1.00 90.81 321 GLN A C 1
ATOM 2340 O O . GLN A 1 321 ? -26.710 23.614 34.607 1.00 90.81 321 GLN A O 1
ATOM 2345 N N . THR A 1 322 ? -27.496 21.990 33.305 1.00 93.25 322 THR A N 1
ATOM 2346 C CA . THR A 1 322 ? -28.048 21.234 34.431 1.00 93.25 322 THR A CA 1
ATOM 2347 C C . THR A 1 322 ? -26.936 20.474 35.156 1.00 93.25 322 THR A C 1
ATOM 2349 O O . THR A 1 322 ? -26.224 19.678 34.540 1.00 93.25 322 THR A O 1
ATOM 2352 N N . ILE A 1 323 ? -26.805 20.713 36.461 1.00 95.94 323 ILE A N 1
ATOM 2353 C CA . ILE A 1 323 ? -25.899 20.003 37.367 1.00 95.94 323 ILE A CA 1
ATOM 2354 C C . ILE A 1 323 ? -26.745 19.070 38.230 1.00 95.94 323 ILE A C 1
ATOM 2356 O O . ILE A 1 323 ? -27.672 19.516 38.902 1.00 95.94 323 ILE A O 1
ATOM 2360 N N . PHE A 1 324 ? -26.434 17.780 38.214 1.00 96.19 324 PHE A N 1
ATOM 2361 C CA . PHE A 1 324 ? -27.105 16.758 39.005 1.00 96.19 324 PHE A CA 1
ATOM 2362 C C . PHE A 1 324 ? -26.274 16.409 40.240 1.00 96.19 324 PHE A C 1
ATOM 2364 O O . PHE A 1 324 ? -25.077 16.158 40.127 1.00 96.19 324 PHE A O 1
ATOM 2371 N N . SER A 1 325 ? -26.903 16.349 41.407 1.00 94.69 325 SER A N 1
ATOM 2372 C CA . SER A 1 325 ? -26.300 15.890 42.664 1.00 94.69 325 SER A CA 1
ATOM 2373 C C . SER A 1 325 ? -27.244 14.924 43.383 1.00 94.69 325 SER A C 1
ATOM 2375 O O . SER A 1 325 ? -28.325 14.617 42.879 1.00 94.69 325 SER A O 1
ATOM 2377 N N . GLY A 1 326 ? -26.842 14.417 44.548 1.00 93.00 326 GLY A N 1
ATOM 2378 C CA . GLY A 1 326 ? -27.589 13.387 45.274 1.00 93.00 326 GLY A CA 1
ATOM 2379 C C . GLY A 1 326 ? -27.159 11.968 44.895 1.00 93.00 326 GLY A C 1
ATOM 2380 O O . GLY A 1 326 ? -26.301 11.760 44.037 1.00 93.00 326 GLY A O 1
ATOM 2381 N N . THR A 1 327 ? -27.725 10.979 45.585 1.00 92.88 327 THR A N 1
ATOM 2382 C CA . THR A 1 327 ? -27.414 9.559 45.360 1.00 92.88 327 THR A CA 1
ATOM 2383 C C . THR A 1 327 ? -28.503 8.950 44.485 1.00 92.88 327 THR A C 1
ATOM 2385 O O . THR A 1 327 ? -29.650 8.907 44.935 1.00 92.88 327 THR A O 1
ATOM 2388 N N . PRO A 1 328 ? -28.195 8.473 43.265 1.00 92.88 328 PRO A N 1
ATOM 2389 C CA . PRO A 1 328 ? -29.208 7.872 42.414 1.00 92.88 328 PRO A CA 1
ATOM 2390 C C . PRO A 1 328 ? -29.841 6.638 43.059 1.00 92.88 328 PRO A C 1
ATOM 2392 O O . PRO A 1 328 ? -29.195 5.908 43.816 1.00 92.88 328 PRO A O 1
ATOM 2395 N N . THR A 1 329 ? -31.104 6.376 42.733 1.00 94.38 329 THR A N 1
ATOM 2396 C CA . THR A 1 329 ? -31.800 5.169 43.201 1.00 94.38 329 THR A CA 1
ATOM 2397 C C . THR A 1 329 ? -31.076 3.890 42.742 1.00 94.38 329 THR A C 1
ATOM 2399 O O . THR A 1 329 ? -30.500 3.831 41.657 1.00 94.38 329 THR A O 1
ATOM 2402 N N . ALA A 1 330 ? -31.092 2.827 43.550 1.00 91.75 330 ALA A N 1
ATOM 2403 C CA . ALA A 1 330 ? -30.515 1.547 43.134 1.00 91.75 330 ALA A CA 1
ATOM 2404 C C . ALA A 1 330 ? -31.144 1.060 41.811 1.00 91.75 330 ALA A C 1
ATOM 2406 O O . ALA A 1 330 ? -32.355 1.157 41.619 1.00 91.75 330 ALA A O 1
ATOM 2407 N N . SER A 1 331 ? -30.323 0.511 40.910 1.00 94.25 331 SER A N 1
ATOM 2408 C CA . SER A 1 331 ? -30.727 0.055 39.564 1.00 94.25 331 SER A CA 1
ATOM 2409 C C . SER A 1 331 ? -31.253 1.148 38.618 1.00 94.25 331 SER A C 1
ATOM 2411 O O . SER A 1 331 ? -31.866 0.821 37.601 1.00 94.25 331 SER A O 1
ATOM 2413 N N . SER A 1 332 ? -31.022 2.434 38.910 1.00 97.12 332 SER A N 1
ATOM 2414 C CA . SER A 1 332 ? -31.366 3.543 38.003 1.00 97.12 332 SER A CA 1
ATOM 2415 C C . SER A 1 332 ? -30.179 4.098 37.214 1.00 97.12 332 SER A C 1
ATOM 2417 O O . SER A 1 332 ? -30.339 5.011 36.402 1.00 97.12 332 SER A O 1
ATOM 2419 N N . PHE A 1 333 ? -28.974 3.569 37.434 1.00 97.75 333 PHE A N 1
ATOM 2420 C CA . PHE A 1 333 ? -27.764 4.066 36.795 1.00 97.75 333 PHE A CA 1
ATOM 2421 C C . PHE A 1 333 ? -26.696 2.984 36.624 1.00 97.75 333 PHE A C 1
ATOM 2423 O O . PHE A 1 333 ? -26.687 1.967 37.312 1.00 97.75 333 PHE A O 1
ATOM 2430 N N . ALA A 1 334 ? -25.766 3.258 35.717 1.00 96.69 334 ALA A N 1
ATOM 2431 C CA . ALA A 1 334 ? -24.511 2.552 35.534 1.00 96.69 334 ALA A CA 1
ATOM 2432 C C . ALA A 1 334 ? -23.388 3.590 35.513 1.00 96.69 334 ALA A C 1
ATOM 2434 O O . ALA A 1 334 ? -23.531 4.631 34.873 1.00 96.69 334 ALA A O 1
ATOM 2435 N N . SER A 1 335 ? -22.277 3.340 36.198 1.00 95.31 335 SER A N 1
ATOM 2436 C CA . SER A 1 335 ? -21.152 4.278 36.234 1.00 95.31 335 SER A CA 1
ATOM 2437 C C . SER A 1 335 ? -19.816 3.560 36.233 1.00 95.31 335 SER A C 1
ATOM 2439 O O . SER A 1 335 ? -19.701 2.458 36.763 1.00 95.31 335 SER A O 1
ATOM 2441 N N . VAL A 1 336 ? -18.799 4.230 35.703 1.00 94.19 336 VAL A N 1
ATOM 2442 C CA . VAL A 1 336 ? -17.400 3.817 35.809 1.00 94.19 336 VAL A CA 1
ATOM 2443 C C . VAL A 1 336 ? -16.570 4.992 36.321 1.00 94.19 336 VAL A C 1
ATOM 2445 O O . VAL A 1 336 ? -16.835 6.151 35.976 1.00 94.19 336 VAL A O 1
ATOM 2448 N N . SER A 1 337 ? -15.596 4.701 37.178 1.00 93.44 337 SER A N 1
ATOM 2449 C CA . SER A 1 337 ? -14.554 5.659 37.548 1.00 93.44 337 SER A CA 1
ATOM 2450 C C . SER A 1 337 ? -13.497 5.678 36.454 1.00 93.44 337 SER A C 1
ATOM 2452 O O . SER A 1 337 ? -13.160 4.631 35.908 1.00 93.44 337 SER A O 1
ATOM 2454 N N . ILE A 1 338 ? -12.975 6.854 36.145 1.00 91.38 338 ILE A N 1
ATOM 2455 C CA . ILE A 1 338 ? -11.971 7.042 35.097 1.00 91.38 338 ILE A CA 1
ATOM 2456 C C . ILE A 1 338 ? -10.741 7.725 35.689 1.00 91.38 338 ILE A C 1
ATOM 2458 O O . ILE A 1 338 ? -10.862 8.575 36.573 1.00 91.38 338 ILE A O 1
ATOM 2462 N N . SER A 1 339 ? -9.553 7.313 35.248 1.00 89.44 339 SER A N 1
ATOM 2463 C CA . SER A 1 339 ? -8.278 7.786 35.799 1.00 89.44 339 SER A CA 1
ATOM 2464 C C . SER A 1 339 ? -7.222 7.840 34.702 1.00 89.44 339 SER A C 1
ATOM 2466 O O . SER A 1 339 ? -6.691 6.817 34.282 1.00 89.44 339 SER A O 1
ATOM 2468 N N . GLY A 1 340 ? -6.933 9.049 34.215 1.00 84.44 340 GLY A N 1
ATOM 2469 C CA . GLY A 1 340 ? -6.034 9.246 33.071 1.00 84.44 340 GLY A CA 1
ATOM 2470 C C . GLY A 1 340 ? -6.671 8.949 31.707 1.00 84.44 340 GLY A C 1
ATOM 2471 O O . GLY A 1 340 ? -5.997 9.064 30.684 1.00 84.44 340 GLY A O 1
ATOM 2472 N N . ASP A 1 341 ? -7.962 8.614 31.672 1.00 91.12 341 ASP A N 1
ATOM 2473 C CA . ASP A 1 341 ? -8.688 8.340 30.435 1.00 91.12 341 ASP A CA 1
ATOM 2474 C C . ASP A 1 341 ? -9.077 9.629 29.704 1.00 91.12 341 ASP A C 1
ATOM 2476 O O . ASP A 1 341 ? -9.483 10.629 30.304 1.00 91.12 341 ASP A O 1
ATOM 2480 N N . SER A 1 342 ? -8.987 9.593 28.377 1.00 90.44 342 SER A N 1
ATOM 2481 C CA . SER A 1 342 ? -9.364 10.711 27.505 1.00 90.44 342 SER A CA 1
ATOM 2482 C C . SER A 1 342 ? -10.672 10.469 26.763 1.00 90.44 342 SER A C 1
ATOM 2484 O O . SER A 1 342 ? -11.294 11.419 26.281 1.00 90.44 342 SER A O 1
ATOM 2486 N N . SER A 1 343 ? -11.141 9.224 26.703 1.00 92.19 343 SER A N 1
ATOM 2487 C CA . SER A 1 343 ? -12.396 8.882 26.051 1.00 92.19 343 SER A CA 1
ATOM 2488 C C . SER A 1 343 ? -13.169 7.775 26.730 1.00 92.19 343 SER A C 1
ATOM 2490 O O . SER A 1 343 ? -12.646 7.043 27.566 1.00 92.19 343 SER A O 1
ATOM 2492 N N . PHE A 1 344 ? -14.435 7.670 26.341 1.00 92.38 344 PHE A N 1
ATOM 2493 C CA . PHE A 1 344 ? -15.329 6.625 26.782 1.00 92.38 344 PHE A CA 1
ATOM 2494 C C . PHE A 1 344 ? -16.165 6.069 25.630 1.00 92.38 344 PHE A C 1
ATOM 2496 O O . PHE A 1 344 ? -16.459 6.759 24.649 1.00 92.38 344 PHE A O 1
ATOM 2503 N N . ALA A 1 345 ? -16.585 4.821 25.794 1.00 93.38 345 ALA A N 1
ATOM 2504 C CA . ALA A 1 345 ? -17.580 4.146 24.987 1.00 93.38 345 ALA A CA 1
ATOM 2505 C C . ALA A 1 345 ? -18.693 3.606 25.891 1.00 93.38 345 ALA A C 1
ATOM 2507 O O . ALA A 1 345 ? -18.435 3.085 26.974 1.00 93.38 345 ALA A O 1
ATOM 2508 N N . ILE A 1 346 ? -19.936 3.718 25.438 1.00 95.06 346 ILE A N 1
ATOM 2509 C CA . ILE A 1 346 ? -21.119 3.165 26.092 1.00 95.06 346 ILE A CA 1
ATOM 2510 C C . ILE A 1 346 ? -21.777 2.214 25.102 1.00 95.06 346 ILE A C 1
ATOM 2512 O O . ILE A 1 346 ? -22.079 2.615 23.980 1.00 95.06 346 ILE A O 1
ATOM 2516 N N . GLN A 1 347 ? -22.042 0.981 25.518 1.00 96.69 347 GLN A N 1
ATOM 2517 C CA . GLN A 1 347 ? -22.941 0.069 24.817 1.00 96.69 347 GLN A CA 1
ATOM 2518 C C . GLN A 1 347 ? -24.197 -0.126 25.664 1.00 96.69 347 GLN A C 1
ATOM 2520 O O . GLN A 1 347 ? -24.099 -0.397 26.861 1.00 96.69 347 GLN A O 1
ATOM 2525 N N . ILE A 1 348 ? -25.364 0.027 25.041 1.00 97.75 348 ILE A N 1
ATOM 2526 C CA . ILE A 1 348 ? -26.663 -0.236 25.661 1.00 97.75 348 ILE A CA 1
ATOM 2527 C C . ILE A 1 348 ? -27.354 -1.324 24.849 1.00 97.75 348 ILE A C 1
ATOM 2529 O O . ILE A 1 348 ? -27.678 -1.103 23.684 1.00 97.75 348 ILE A O 1
ATOM 2533 N N . ASP A 1 349 ? -27.616 -2.455 25.496 1.00 96.94 349 ASP A N 1
ATOM 2534 C CA . ASP A 1 349 ? -28.409 -3.566 24.969 1.00 96.94 349 ASP A CA 1
ATOM 2535 C C . ASP A 1 349 ? -29.676 -3.780 25.822 1.00 96.94 349 ASP A C 1
ATOM 2537 O O . ASP A 1 349 ? -29.963 -3.027 26.756 1.00 96.94 349 ASP A O 1
ATOM 2541 N N . GLY A 1 350 ? -30.426 -4.847 25.536 1.00 97.00 350 GLY A N 1
ATOM 2542 C CA . GLY A 1 350 ? -31.625 -5.235 26.282 1.00 97.00 350 GLY A CA 1
ATOM 2543 C C . GLY A 1 350 ? -32.919 -4.733 25.644 1.00 97.00 350 GLY A C 1
ATOM 2544 O O . GLY A 1 350 ? -32.967 -4.377 24.468 1.00 97.00 350 GLY A O 1
ATOM 2545 N N . THR A 1 351 ? -34.003 -4.749 26.412 1.00 97.81 351 THR A N 1
ATOM 2546 C CA . THR A 1 351 ? -35.321 -4.270 25.976 1.00 97.81 351 THR A CA 1
ATOM 2547 C C . THR A 1 351 ? -35.909 -3.450 27.102 1.00 97.81 351 THR A C 1
ATOM 2549 O O . THR A 1 351 ? -36.164 -3.973 28.186 1.00 97.81 351 THR A O 1
ATOM 2552 N N . PHE A 1 352 ? -36.104 -2.160 26.851 1.00 98.25 352 PHE A N 1
ATOM 2553 C CA . PHE A 1 352 ? -36.581 -1.215 27.846 1.00 98.25 352 PHE A CA 1
ATOM 2554 C C . PHE A 1 352 ? -37.428 -0.117 27.208 1.00 98.25 352 PHE A C 1
ATOM 2556 O O . PHE A 1 352 ? -37.340 0.145 26.010 1.00 98.25 352 PHE A O 1
ATOM 2563 N N . VAL A 1 353 ? -38.240 0.531 28.038 1.00 98.19 353 VAL A N 1
ATOM 2564 C CA . VAL A 1 353 ? -38.978 1.750 27.710 1.00 98.19 353 VAL A CA 1
ATOM 2565 C C . VAL A 1 353 ? -38.635 2.775 28.782 1.00 98.19 353 VAL A C 1
ATOM 2567 O O . VAL A 1 353 ? -39.011 2.617 29.944 1.00 98.19 353 VAL A O 1
ATOM 2570 N N . GLY A 1 354 ? -37.878 3.798 28.396 1.00 97.62 354 GLY A N 1
ATOM 2571 C CA . GLY A 1 354 ? -37.367 4.838 29.283 1.00 97.62 354 GLY A CA 1
ATOM 2572 C C . GLY A 1 354 ? -36.378 5.752 28.562 1.00 97.62 354 GLY A C 1
ATOM 2573 O O . GLY A 1 354 ? -36.036 5.512 27.402 1.00 97.62 354 GLY A O 1
ATOM 2574 N N . THR A 1 355 ? -35.911 6.787 29.255 1.00 98.31 355 THR A N 1
ATOM 2575 C CA . THR A 1 355 ? -34.890 7.717 28.757 1.00 98.31 355 THR A CA 1
ATOM 2576 C C . THR A 1 355 ? -33.631 7.594 29.602 1.00 98.31 355 THR A C 1
ATOM 2578 O O . THR A 1 355 ? -33.675 7.756 30.821 1.00 98.31 355 THR A O 1
ATOM 2581 N N . LEU A 1 356 ? -32.500 7.341 28.947 1.00 98.50 356 LEU A N 1
ATOM 2582 C CA . LEU A 1 356 ? -31.174 7.298 29.557 1.00 98.50 356 LEU A CA 1
ATOM 2583 C C . LEU A 1 356 ? -30.416 8.595 29.250 1.00 98.50 356 LEU A C 1
ATOM 2585 O O . LEU A 1 356 ? -30.407 9.046 28.107 1.00 98.50 356 LEU A O 1
ATOM 2589 N N . GLN A 1 357 ? -29.775 9.179 30.258 1.00 97.94 357 GLN A N 1
ATOM 2590 C CA . GLN A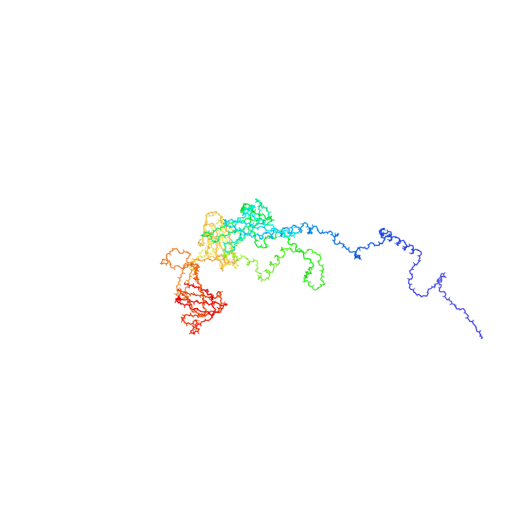 1 357 ? -28.951 10.385 30.202 1.00 97.94 357 GLN A CA 1
ATOM 2591 C C . GLN A 1 357 ? -27.475 10.012 30.362 1.00 97.94 357 GLN A C 1
ATOM 2593 O O . GLN A 1 357 ? -27.121 9.258 31.268 1.00 97.94 357 GLN A O 1
ATOM 2598 N N . PHE A 1 358 ? -26.618 10.563 29.504 1.00 97.81 358 PHE A N 1
ATOM 2599 C CA . PHE A 1 358 ? -25.165 10.455 29.601 1.00 97.81 358 PHE A CA 1
ATOM 2600 C C . PHE A 1 358 ? -24.611 11.636 30.388 1.00 97.81 358 PHE A C 1
ATOM 2602 O O . PHE A 1 358 ? -24.956 12.795 30.125 1.00 97.81 358 PHE A O 1
ATOM 2609 N N . GLU A 1 359 ? -23.755 11.340 31.360 1.00 97.31 359 GLU A N 1
ATOM 2610 C CA . GLU A 1 359 ? -23.251 12.316 32.317 1.00 97.31 359 GLU A CA 1
ATOM 2611 C C . GLU A 1 359 ? -21.776 12.075 32.649 1.00 97.31 359 GLU A C 1
ATOM 2613 O O . GLU A 1 359 ? -21.272 10.952 32.566 1.00 97.31 359 GLU A O 1
ATOM 2618 N N . ARG A 1 360 ? -21.094 13.139 33.075 1.00 96.56 360 ARG A N 1
ATOM 2619 C CA . ARG A 1 360 ? -19.725 13.099 33.599 1.00 96.56 360 ARG A CA 1
ATOM 2620 C C . ARG A 1 360 ? -19.613 13.840 34.924 1.00 96.56 360 ARG A C 1
ATOM 2622 O O . ARG A 1 360 ? -20.365 14.784 35.153 1.00 96.56 360 ARG A O 1
ATOM 2629 N N . SER A 1 361 ? -18.634 13.467 35.738 1.00 96.62 361 SER A N 1
ATOM 2630 C CA . SER A 1 361 ? -18.272 14.158 36.982 1.00 96.62 361 SER A CA 1
ATOM 2631 C C . SER A 1 361 ? -16.804 14.597 36.961 1.00 96.62 361 SER A C 1
ATOM 2633 O O . SER A 1 361 ? -15.960 13.882 36.420 1.00 96.62 361 SER A O 1
ATOM 2635 N N . LEU A 1 362 ? -16.515 15.759 37.560 1.00 94.94 362 LEU A N 1
ATOM 2636 C CA . LEU A 1 362 ? -15.166 16.318 37.782 1.00 94.94 362 LEU A CA 1
ATOM 2637 C C . LEU A 1 362 ? -14.727 16.228 39.261 1.00 94.94 362 LEU A C 1
ATOM 2639 O O . LEU A 1 362 ? -13.650 16.687 39.625 1.00 94.94 362 LEU A O 1
ATOM 2643 N N . ASP A 1 363 ? -15.591 15.710 40.134 1.00 94.00 363 ASP A N 1
ATOM 2644 C CA . ASP A 1 363 ? -15.473 15.791 41.594 1.00 94.00 363 ASP A CA 1
ATOM 2645 C C . ASP A 1 363 ? -15.727 14.429 42.257 1.00 94.00 363 ASP A C 1
ATOM 2647 O O . ASP A 1 363 ? -16.366 14.321 43.303 1.00 94.00 363 ASP A O 1
ATOM 2651 N N . ASN A 1 364 ? -15.212 13.366 41.630 1.00 91.56 364 ASN A N 1
ATOM 2652 C CA . ASN A 1 364 ? -15.309 11.981 42.107 1.00 91.56 364 ASN A CA 1
ATOM 2653 C C . ASN A 1 364 ? -16.752 11.495 42.349 1.00 91.56 364 ASN A C 1
ATOM 2655 O O . ASN A 1 364 ? -17.007 10.695 43.247 1.00 91.56 364 ASN A O 1
ATOM 2659 N N . GLY A 1 365 ? -17.694 11.952 41.522 1.00 92.75 365 GLY A N 1
ATOM 2660 C CA . GLY A 1 365 ? -19.090 11.521 41.535 1.00 92.75 365 GLY A CA 1
ATOM 2661 C C . GLY A 1 365 ? -19.998 12.301 42.486 1.00 92.75 365 GLY A C 1
ATOM 2662 O O . GLY A 1 365 ? -21.136 11.882 42.692 1.00 92.75 365 GLY A O 1
ATOM 2663 N N . ALA A 1 366 ? -19.545 13.420 43.062 1.00 93.81 366 ALA A N 1
ATOM 2664 C CA . ALA A 1 366 ? -20.406 14.251 43.904 1.00 93.81 366 ALA A CA 1
ATOM 2665 C C . ALA A 1 366 ? -21.423 15.054 43.072 1.00 93.81 366 ALA A C 1
ATOM 2667 O O . ALA A 1 366 ? -22.597 15.150 43.445 1.00 93.81 366 ALA A O 1
ATOM 2668 N N . THR A 1 367 ? -21.002 15.576 41.919 1.00 96.50 367 THR A N 1
ATOM 2669 C CA . THR A 1 367 ? -21.862 16.254 40.951 1.00 96.50 367 THR A CA 1
ATOM 2670 C C . THR A 1 367 ? -21.629 15.745 39.534 1.00 96.50 367 THR A C 1
ATOM 2672 O O . THR A 1 367 ? -20.543 15.301 39.159 1.00 96.50 367 THR A O 1
ATOM 2675 N N . TYR A 1 368 ? -22.685 15.793 38.727 1.00 97.31 368 TYR A N 1
ATOM 2676 C CA . TYR A 1 368 ? -22.694 15.317 37.354 1.00 97.31 368 TYR A CA 1
ATOM 2677 C C . TYR A 1 368 ? -23.251 16.376 36.411 1.00 97.31 368 TYR A C 1
ATOM 2679 O O . TYR A 1 368 ? -24.231 17.046 36.714 1.00 97.31 368 TYR A O 1
ATOM 2687 N N . THR A 1 369 ? -22.661 16.493 35.229 1.00 96.94 369 THR A N 1
ATOM 2688 C CA . THR A 1 369 ? -23.162 17.337 34.139 1.00 96.94 369 THR A CA 1
ATOM 2689 C C . THR A 1 369 ? -23.453 16.474 32.925 1.00 96.94 369 THR A C 1
ATOM 2691 O O . THR A 1 369 ? -22.762 15.481 32.681 1.00 96.94 369 THR A O 1
ATOM 2694 N N . ALA A 1 370 ? -24.482 16.835 32.159 1.00 95.75 370 ALA A N 1
ATOM 2695 C CA . ALA A 1 370 ? -24.794 16.149 30.911 1.00 95.75 370 ALA A CA 1
ATOM 2696 C C . ALA A 1 370 ? -23.602 16.219 29.941 1.00 95.75 370 ALA A C 1
ATOM 2698 O O . ALA A 1 370 ? -23.029 17.290 29.725 1.00 95.75 370 ALA A O 1
ATOM 2699 N N . ILE A 1 371 ? -23.257 15.091 29.320 1.00 94.38 371 ILE A N 1
ATOM 2700 C CA . ILE A 1 371 ? -22.233 15.021 28.274 1.00 94.38 371 ILE A CA 1
ATOM 2701 C C . ILE A 1 371 ? -22.841 14.512 26.971 1.00 94.38 371 ILE A C 1
ATOM 2703 O O . ILE A 1 371 ? -23.640 13.582 26.963 1.00 94.38 371 ILE A O 1
ATOM 2707 N N . SER A 1 372 ? -22.469 15.138 25.855 1.00 93.62 372 SER A N 1
ATOM 2708 C CA . SER A 1 372 ? -22.851 14.647 24.531 1.00 93.62 372 SER A CA 1
ATOM 2709 C C . SER A 1 372 ? -21.929 13.512 24.101 1.00 93.62 372 SER A C 1
ATOM 2711 O O . SER A 1 372 ? -20.710 13.627 24.214 1.00 93.62 372 SER A O 1
ATOM 2713 N N . ALA A 1 373 ? -22.511 12.448 23.559 1.00 93.19 373 ALA A N 1
ATOM 2714 C CA . ALA A 1 373 ? -21.793 11.329 22.975 1.00 93.19 373 ALA A CA 1
ATOM 2715 C C . ALA A 1 373 ? -22.262 11.095 21.529 1.00 93.19 373 ALA A C 1
ATOM 2717 O O . ALA A 1 373 ? -23.441 11.256 21.199 1.00 93.19 373 ALA A O 1
ATOM 2718 N N . PHE A 1 374 ? -21.326 10.748 20.654 1.00 93.06 374 PHE A N 1
ATOM 2719 C CA . PHE A 1 374 ? -21.553 10.410 19.255 1.00 93.06 374 PHE A CA 1
ATOM 2720 C C . PHE A 1 374 ? -22.179 9.020 19.142 1.00 93.06 374 PHE A C 1
ATOM 2722 O O . PHE A 1 374 ? -21.594 8.051 19.620 1.00 93.06 374 PHE A O 1
ATOM 2729 N N . ALA A 1 375 ? -23.348 8.915 18.509 1.00 93.69 375 ALA A N 1
ATOM 2730 C CA . ALA A 1 375 ? -24.010 7.637 18.263 1.00 93.69 375 ALA A CA 1
ATOM 2731 C C . ALA A 1 375 ? -23.346 6.920 17.076 1.00 93.69 375 ALA A C 1
ATOM 2733 O O . ALA A 1 375 ? -23.456 7.366 15.928 1.00 93.69 375 ALA A O 1
ATOM 2734 N N . ALA A 1 376 ? -22.658 5.811 17.356 1.00 90.38 376 ALA A N 1
ATOM 2735 C CA . ALA A 1 376 ? -21.866 5.078 16.376 1.00 90.38 376 ALA A CA 1
ATOM 2736 C C . ALA A 1 376 ? -22.724 4.614 15.186 1.00 90.38 376 ALA A C 1
ATOM 2738 O O . ALA A 1 376 ? -23.829 4.105 15.363 1.00 90.38 376 ALA A O 1
ATOM 2739 N N . GLY A 1 377 ? -22.205 4.794 13.967 1.00 88.12 377 GLY A N 1
ATOM 2740 C CA . GLY A 1 377 ? -22.929 4.490 12.726 1.00 88.12 377 GLY A CA 1
ATOM 2741 C C . GLY A 1 377 ? -23.921 5.571 12.278 1.00 88.12 377 GLY A C 1
ATOM 2742 O O . GLY A 1 377 ? -24.630 5.367 11.297 1.00 88.12 377 GLY A O 1
ATOM 2743 N N . THR A 1 378 ? -23.978 6.722 12.956 1.00 87.31 378 THR A N 1
ATOM 2744 C CA . THR A 1 378 ? -24.844 7.856 12.587 1.00 87.31 378 THR A CA 1
ATOM 2745 C C . THR A 1 378 ? -24.050 9.163 12.510 1.00 87.31 378 THR A C 1
ATOM 2747 O O . THR A 1 378 ? -22.862 9.184 12.800 1.00 87.31 378 THR A O 1
ATOM 2750 N N . ALA A 1 379 ? -24.701 10.271 12.146 1.00 83.75 379 ALA A N 1
ATOM 2751 C CA . ALA A 1 379 ? -24.109 11.613 12.199 1.00 83.75 379 ALA A CA 1
ATOM 2752 C C . ALA A 1 379 ? -24.464 12.389 13.487 1.00 83.75 379 ALA A C 1
ATOM 2754 O O . ALA A 1 379 ? -24.163 13.576 13.594 1.00 83.75 379 ALA A O 1
ATOM 2755 N N . TYR A 1 380 ? -25.155 11.763 14.447 1.00 86.44 380 TYR A N 1
ATOM 2756 C CA . TYR A 1 380 ? -25.751 12.473 15.578 1.00 86.44 380 TYR A CA 1
ATOM 2757 C C . TYR A 1 380 ? -24.899 12.396 16.845 1.00 86.44 380 TYR A C 1
ATOM 2759 O O . TYR A 1 380 ? -24.443 11.326 17.249 1.00 86.44 380 TYR A O 1
ATOM 2767 N N . THR A 1 381 ? -24.793 13.526 17.541 1.00 91.75 381 THR A N 1
ATOM 2768 C CA . THR A 1 381 ? -24.377 13.598 18.944 1.00 91.75 381 THR A CA 1
ATOM 2769 C C . THR A 1 381 ? -25.600 13.840 19.820 1.00 91.75 381 THR A C 1
ATOM 2771 O O . THR A 1 381 ? -26.493 14.613 19.467 1.00 91.75 381 THR A O 1
ATOM 2774 N N . ARG A 1 382 ? -25.691 13.134 20.948 1.00 94.19 382 ARG A N 1
ATOM 2775 C CA . ARG A 1 382 ? -26.813 13.254 21.890 1.00 94.19 382 ARG A CA 1
ATOM 2776 C C . ARG A 1 382 ? -26.313 13.100 23.316 1.00 94.19 382 ARG A C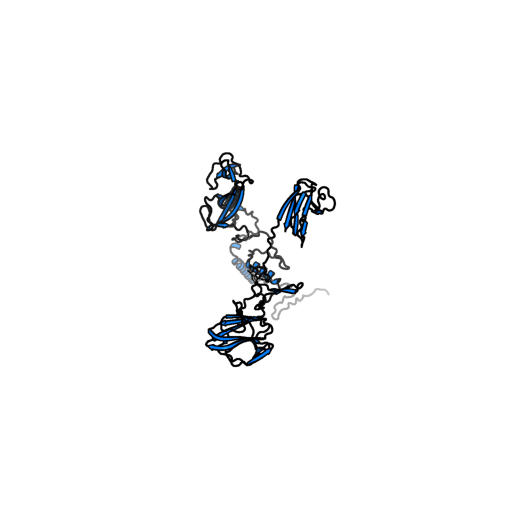 1
ATOM 2778 O O . ARG A 1 382 ? -25.363 12.363 23.557 1.00 94.19 382 ARG A O 1
ATOM 2785 N N . SER A 1 383 ? -26.966 13.768 24.258 1.00 95.44 383 SER A N 1
ATOM 2786 C CA . SER A 1 383 ? -26.753 13.548 25.693 1.00 95.44 383 SER A CA 1
ATOM 2787 C C . SER A 1 383 ? -27.783 12.590 26.300 1.00 95.44 383 SER A C 1
ATOM 2789 O O . SER A 1 383 ? -27.644 12.202 27.454 1.00 95.44 383 SER A O 1
ATOM 2791 N N . THR A 1 384 ? -28.793 12.172 25.529 1.00 97.31 384 THR A N 1
ATOM 2792 C CA . THR A 1 384 ? -29.811 11.198 25.940 1.00 97.31 384 THR A CA 1
ATOM 2793 C C . THR A 1 384 ? -30.112 10.178 24.844 1.00 97.31 384 THR A C 1
ATOM 2795 O O . THR A 1 384 ? -29.880 10.424 23.656 1.00 97.31 384 THR A O 1
ATOM 2798 N N . THR A 1 385 ? -30.670 9.032 25.236 1.00 98.12 385 THR A N 1
ATOM 2799 C CA . THR A 1 385 ? -31.191 8.017 24.316 1.00 98.12 385 THR A CA 1
ATOM 2800 C C . THR A 1 385 ? -32.411 7.297 24.892 1.00 98.12 385 THR A C 1
ATOM 2802 O O . THR A 1 385 ? -32.520 7.096 26.099 1.00 98.12 385 THR A O 1
ATOM 2805 N N . THR A 1 386 ? -33.320 6.889 24.010 1.00 97.88 386 THR A N 1
ATOM 2806 C CA . THR A 1 386 ? -34.428 5.954 24.286 1.00 97.88 386 THR A CA 1
ATOM 2807 C C . THR A 1 386 ? -34.249 4.627 23.539 1.00 97.88 386 THR A C 1
ATOM 2809 O O . THR A 1 386 ? -35.149 3.794 23.506 1.00 97.88 386 THR A O 1
ATOM 2812 N N . GLN A 1 387 ? -33.100 4.451 22.883 1.00 97.25 387 GLN A N 1
ATOM 2813 C CA . GLN A 1 387 ? -32.792 3.336 21.993 1.00 97.25 387 GLN A CA 1
ATOM 2814 C C . GLN A 1 387 ? -31.576 2.560 22.507 1.00 97.25 387 GLN A C 1
ATOM 2816 O O . GLN A 1 387 ? -30.749 3.107 23.242 1.00 97.25 387 GLN A O 1
ATOM 2821 N N . ILE A 1 388 ? -31.457 1.303 22.078 1.00 97.94 388 ILE A N 1
ATOM 2822 C CA . ILE A 1 388 ? -30.224 0.509 22.179 1.00 97.94 388 ILE A CA 1
ATOM 2823 C C . ILE A 1 388 ? -29.180 1.013 21.174 1.00 97.94 388 ILE A C 1
ATOM 2825 O O . ILE A 1 388 ? -29.534 1.636 20.171 1.00 97.94 388 ILE A O 1
ATOM 2829 N N . GLY A 1 389 ? -27.897 0.751 21.421 1.00 96.38 389 GLY A N 1
ATOM 2830 C CA . GLY A 1 389 ? -26.831 1.166 20.509 1.00 96.38 389 GLY A CA 1
ATOM 2831 C C . GLY A 1 389 ? -25.466 1.336 21.164 1.00 96.38 389 GLY A C 1
ATOM 2832 O O . GLY A 1 389 ? -25.202 0.835 22.259 1.00 96.38 389 GLY A O 1
ATOM 2833 N N . ARG A 1 390 ? -24.586 2.056 20.463 1.00 95.56 390 ARG A N 1
ATOM 2834 C CA . ARG A 1 390 ? -23.242 2.402 20.932 1.00 95.56 390 ARG A CA 1
ATOM 2835 C C . ARG A 1 390 ? -23.000 3.897 20.831 1.00 95.56 390 ARG A C 1
ATOM 2837 O O . ARG A 1 390 ? -23.359 4.519 19.831 1.00 95.56 390 ARG A O 1
ATOM 2844 N N . TRP A 1 391 ? -22.338 4.446 21.840 1.00 95.31 391 TRP A N 1
ATOM 2845 C CA . TRP A 1 391 ? -21.972 5.852 21.907 1.00 95.31 391 TRP A CA 1
ATOM 2846 C C . TRP A 1 391 ? -20.514 6.022 22.286 1.00 95.31 391 TRP A C 1
ATOM 2848 O O . TRP A 1 391 ? -20.022 5.304 23.149 1.00 95.31 391 TRP A O 1
ATOM 2858 N N . HIS A 1 392 ? -19.843 6.995 21.679 1.00 92.38 392 HIS A N 1
ATOM 2859 C CA . HIS A 1 392 ? -18.463 7.354 21.997 1.00 92.38 392 HIS A CA 1
ATOM 2860 C C . HIS A 1 392 ? -18.376 8.827 22.380 1.00 92.38 392 HIS A C 1
ATOM 2862 O O . HIS A 1 392 ? -19.088 9.665 21.831 1.00 92.38 392 HIS A O 1
ATOM 2868 N N . GLY A 1 393 ? -17.484 9.169 23.296 1.00 91.88 393 GLY A N 1
ATOM 2869 C CA . GLY A 1 393 ? -17.255 10.557 23.668 1.00 91.88 393 GLY A CA 1
ATOM 2870 C C . GLY A 1 393 ? -15.893 10.762 24.305 1.00 91.88 393 GLY A C 1
ATOM 2871 O O . GLY A 1 393 ? -15.160 9.812 24.571 1.00 91.88 393 GLY A O 1
ATOM 2872 N N . ASN A 1 394 ? -15.555 12.025 24.544 1.00 91.88 394 ASN A N 1
ATOM 2873 C CA . ASN A 1 394 ? -14.313 12.403 25.208 1.00 91.88 394 ASN A CA 1
ATOM 2874 C C . ASN A 1 394 ? -14.593 12.704 26.681 1.00 91.88 394 ASN A C 1
ATOM 2876 O O . ASN A 1 394 ? -15.524 13.443 26.996 1.00 91.88 394 ASN A O 1
ATOM 2880 N N . CYS A 1 395 ? -13.789 12.151 27.581 1.00 90.50 395 CYS A N 1
ATOM 2881 C CA . CYS A 1 395 ? -13.915 12.346 29.026 1.00 90.50 395 CYS A CA 1
ATOM 2882 C C . CYS A 1 395 ? -12.670 12.961 29.661 1.00 90.50 395 CYS A C 1
ATOM 2884 O O . CYS A 1 395 ? -12.568 12.960 30.886 1.00 90.50 395 CYS A O 1
ATOM 2886 N N . SER A 1 396 ? -11.741 13.504 28.864 1.00 84.88 396 SER A N 1
ATOM 2887 C CA . SER A 1 396 ? -10.569 14.213 29.384 1.00 84.88 396 SER A CA 1
ATOM 2888 C C . SER A 1 396 ? -10.987 15.189 30.490 1.00 84.88 396 SER A C 1
ATOM 2890 O O . SER A 1 396 ? -11.980 15.905 30.336 1.00 84.88 396 SER A O 1
ATOM 2892 N N . SER A 1 397 ? -10.238 15.200 31.597 1.00 85.06 397 SER A N 1
ATOM 2893 C CA . SER A 1 397 ? -10.489 15.938 32.855 1.00 85.06 397 SER A CA 1
ATOM 2894 C C . SER A 1 397 ? -11.629 15.444 33.758 1.00 85.06 397 SER A C 1
ATOM 2896 O O . SER A 1 397 ? -11.800 15.997 34.835 1.00 85.06 397 SER A O 1
ATOM 2898 N N . SER A 1 398 ? -12.383 14.410 33.376 1.00 93.81 398 SER A N 1
ATOM 2899 C CA . SER A 1 398 ? -13.437 13.825 34.223 1.00 93.81 398 SER A CA 1
ATOM 2900 C C . SER A 1 398 ? -12.902 12.696 35.109 1.00 93.81 398 SER A C 1
ATOM 2902 O O . SER A 1 398 ? -11.897 12.074 34.782 1.00 93.81 398 SER A O 1
ATOM 2904 N N . ASN A 1 399 ? -13.590 12.423 36.219 1.00 94.44 399 ASN A N 1
ATOM 2905 C CA . ASN A 1 399 ? -13.277 11.350 37.173 1.00 94.44 399 ASN A CA 1
ATOM 2906 C C . ASN A 1 399 ? -14.310 10.217 37.149 1.00 94.44 399 ASN A C 1
ATOM 2908 O O . ASN A 1 399 ? -14.040 9.116 37.625 1.00 94.44 399 ASN A O 1
ATOM 2912 N N . SER A 1 400 ? -15.499 10.456 36.586 1.00 95.19 400 SER A N 1
ATOM 2913 C CA . SER A 1 400 ? -16.511 9.414 36.392 1.00 95.19 400 SER A CA 1
ATOM 2914 C C . SER A 1 400 ? -17.379 9.684 35.166 1.00 95.19 400 SER A C 1
ATOM 2916 O O . SER A 1 400 ? -17.698 10.838 34.871 1.00 95.19 400 SER A O 1
ATOM 2918 N N . ILE A 1 401 ? -17.790 8.609 34.489 1.00 96.38 401 ILE A N 1
ATOM 2919 C CA . ILE A 1 401 ? -18.844 8.603 33.468 1.00 96.38 401 ILE A CA 1
ATOM 2920 C C . ILE A 1 401 ? -20.025 7.793 33.988 1.00 96.38 401 ILE A C 1
ATOM 2922 O O . ILE A 1 401 ? -19.843 6.720 34.566 1.00 96.38 401 ILE A O 1
ATOM 2926 N N . ARG A 1 402 ? -21.238 8.308 33.773 1.00 96.75 402 ARG A N 1
ATOM 2927 C CA . ARG A 1 402 ? -22.487 7.700 34.235 1.00 96.75 402 ARG A CA 1
ATOM 2928 C C . ARG A 1 402 ? -23.552 7.708 33.141 1.00 96.75 402 ARG A C 1
ATOM 2930 O O . ARG A 1 402 ? -23.702 8.682 32.408 1.00 96.75 402 ARG A O 1
ATOM 2937 N N . VAL A 1 403 ? -24.314 6.623 33.073 1.00 98.06 403 VAL A N 1
ATOM 2938 C CA . VAL A 1 403 ? -25.584 6.514 32.350 1.00 98.06 403 VAL A CA 1
ATOM 2939 C C . VAL A 1 403 ? -26.690 6.408 33.388 1.00 98.06 403 VAL A C 1
ATOM 2941 O O . VAL A 1 403 ? -26.622 5.537 34.250 1.00 98.06 403 VAL A O 1
ATOM 2944 N N . ARG A 1 404 ? -27.695 7.281 33.332 1.00 98.12 404 ARG A N 1
ATOM 2945 C CA . ARG A 1 404 ? -28.753 7.377 34.349 1.00 98.12 404 ARG A CA 1
ATOM 2946 C C . ARG A 1 404 ? -30.137 7.405 33.714 1.00 98.12 404 ARG A C 1
ATOM 2948 O O . ARG A 1 404 ? -30.345 8.137 32.753 1.00 98.12 404 ARG A O 1
ATOM 2955 N N . ALA A 1 405 ? -31.087 6.642 34.239 1.00 98.19 405 ALA A N 1
ATOM 2956 C CA . ALA A 1 405 ? -32.470 6.656 33.775 1.00 98.19 405 ALA A CA 1
ATOM 2957 C C . ALA A 1 405 ? -33.220 7.869 34.334 1.00 98.19 405 ALA A C 1
ATOM 2959 O O . ALA A 1 405 ? -33.532 7.919 35.520 1.00 98.19 405 ALA A O 1
ATOM 2960 N N . THR A 1 406 ? -33.545 8.840 33.483 1.00 96.69 406 THR A N 1
ATOM 2961 C CA . THR A 1 406 ? -34.347 10.015 33.870 1.00 96.69 406 THR A CA 1
ATOM 2962 C C . THR A 1 406 ? -35.846 9.741 33.810 1.00 96.69 406 THR A C 1
ATOM 2964 O O . THR A 1 406 ? -36.628 10.408 34.481 1.00 96.69 406 THR A O 1
ATOM 2967 N N . SER A 1 407 ? -36.253 8.738 33.034 1.00 96.50 407 SER A N 1
ATOM 2968 C CA . SER A 1 407 ? -37.605 8.192 33.025 1.00 96.50 407 SER A CA 1
ATOM 2969 C C . SER A 1 407 ? -37.552 6.687 32.787 1.00 96.50 407 SER A C 1
ATOM 2971 O O . SER A 1 407 ? -36.659 6.186 32.099 1.00 96.50 407 SER A O 1
ATOM 2973 N N . TRP A 1 408 ? -38.511 5.957 33.353 1.00 97.56 408 TRP A N 1
ATOM 2974 C CA . TRP A 1 408 ? -38.604 4.511 33.191 1.00 97.56 408 TRP A CA 1
ATOM 2975 C C . TRP A 1 408 ? -40.052 4.052 33.227 1.00 97.56 408 TRP A C 1
ATOM 2977 O O . TRP A 1 408 ? -40.840 4.525 34.044 1.00 97.56 408 TRP A O 1
ATOM 2987 N N . THR A 1 409 ? -40.390 3.117 32.350 1.00 97.50 409 THR A N 1
ATOM 2988 C CA . THR A 1 409 ? -41.723 2.516 32.274 1.00 97.50 409 THR A CA 1
ATOM 2989 C C . THR A 1 409 ? -41.649 1.004 32.440 1.00 97.50 409 THR A C 1
ATOM 2991 O O . THR A 1 409 ? -42.387 0.452 33.251 1.00 97.50 409 THR A O 1
ATOM 2994 N N . SER A 1 410 ? -40.760 0.318 31.715 1.00 97.06 410 SER A N 1
ATOM 2995 C CA . SER A 1 410 ? -40.655 -1.148 31.772 1.00 97.06 410 SER A CA 1
ATOM 2996 C C . SER A 1 410 ? -39.340 -1.679 31.200 1.00 97.06 410 SER A C 1
ATOM 2998 O O . SER A 1 410 ? -38.693 -1.002 30.403 1.00 97.06 410 SER A O 1
ATOM 3000 N N . GLY A 1 411 ? -39.015 -2.937 31.514 1.00 97.38 411 GLY A N 1
ATOM 3001 C CA . GLY A 1 411 ? -37.886 -3.674 30.938 1.00 97.38 411 GLY A CA 1
ATOM 3002 C C . GLY A 1 411 ? -36.558 -3.448 31.664 1.00 97.38 411 GLY A C 1
ATOM 3003 O O . GLY A 1 411 ? -36.545 -2.961 32.795 1.00 97.38 411 GLY A O 1
ATOM 3004 N N . THR A 1 412 ? -35.459 -3.811 30.997 1.00 98.19 412 THR A N 1
ATOM 3005 C CA . THR A 1 412 ? -34.084 -3.714 31.512 1.00 98.19 412 THR A CA 1
ATOM 3006 C C . THR A 1 412 ? -33.139 -3.260 30.400 1.00 98.19 412 THR A C 1
ATOM 3008 O O . THR A 1 412 ? -33.094 -3.877 29.331 1.00 98.19 412 THR A O 1
ATOM 3011 N N . ALA A 1 413 ? -32.370 -2.201 30.658 1.00 98.25 413 ALA A N 1
ATOM 3012 C CA . ALA A 1 413 ? -31.244 -1.792 29.823 1.00 98.25 413 ALA A CA 1
ATOM 3013 C C . ALA A 1 413 ? -29.950 -2.394 30.377 1.00 98.25 413 ALA A C 1
ATOM 3015 O O . ALA A 1 413 ? -29.627 -2.217 31.550 1.00 98.25 413 ALA A O 1
ATOM 3016 N N . ASN A 1 414 ? -29.197 -3.073 29.521 1.00 97.62 414 ASN A N 1
ATOM 3017 C CA . ASN A 1 414 ? -27.906 -3.662 29.854 1.00 97.62 414 ASN A CA 1
ATOM 3018 C C . ASN A 1 414 ? -26.814 -2.688 29.407 1.00 97.62 414 ASN A C 1
ATOM 3020 O O . ASN A 1 414 ? -26.566 -2.551 28.209 1.00 97.62 414 ASN A O 1
ATOM 3024 N N . VAL A 1 415 ? -26.188 -1.987 30.349 1.00 97.50 415 VAL A N 1
ATOM 3025 C CA . VAL A 1 415 ? -25.222 -0.923 30.062 1.00 97.50 415 VAL A CA 1
ATOM 3026 C C . VAL A 1 415 ? -23.801 -1.408 30.320 1.00 97.50 415 VAL A C 1
ATOM 3028 O O . VAL A 1 415 ? -23.480 -1.891 31.404 1.00 97.50 415 VAL A O 1
ATOM 3031 N N . LYS A 1 416 ? -22.925 -1.225 29.335 1.00 96.06 416 LYS A N 1
ATOM 3032 C CA . LYS A 1 416 ? -21.472 -1.369 29.475 1.00 96.06 416 LYS A CA 1
ATOM 3033 C C . LYS A 1 416 ? -20.826 -0.018 29.229 1.00 96.06 416 LYS A C 1
ATOM 3035 O O . LYS A 1 416 ? -21.115 0.616 28.216 1.00 96.06 416 LYS A O 1
ATOM 3040 N N . ILE A 1 417 ? -19.955 0.411 30.135 1.00 94.69 417 ILE A N 1
ATOM 3041 C CA . ILE A 1 417 ? -19.190 1.655 29.998 1.00 94.69 417 ILE A CA 1
ATOM 3042 C C . ILE A 1 417 ? -17.715 1.292 30.002 1.00 94.69 417 ILE A C 1
ATOM 3044 O O . ILE A 1 417 ? -17.266 0.535 30.858 1.00 94.69 417 ILE A O 1
ATOM 3048 N N . LEU A 1 418 ? -16.975 1.807 29.037 1.00 91.56 418 LEU A N 1
ATOM 3049 C CA . LEU A 1 418 ? -15.544 1.612 28.895 1.00 91.56 418 LEU A CA 1
ATOM 3050 C C . LEU A 1 418 ? -14.890 2.979 28.804 1.00 91.56 418 LEU A C 1
ATOM 3052 O O . LEU A 1 418 ? -15.416 3.850 28.119 1.00 91.56 418 LEU A O 1
ATOM 3056 N N . ALA A 1 419 ? -13.761 3.161 29.473 1.00 90.31 419 ALA A N 1
ATOM 3057 C CA . ALA A 1 419 ? -12.938 4.350 29.342 1.00 90.31 419 ALA A CA 1
ATOM 3058 C C . ALA A 1 419 ? -11.532 3.951 28.898 1.00 90.31 419 ALA A C 1
ATOM 3060 O O . ALA A 1 419 ? -11.111 2.816 29.132 1.00 90.31 419 ALA A O 1
ATOM 3061 N N . GLY A 1 420 ? -10.842 4.851 28.206 1.00 87.50 420 GLY A N 1
ATOM 3062 C CA . GLY A 1 420 ? -9.480 4.603 27.761 1.00 87.50 420 GLY A CA 1
ATOM 3063 C C . GLY A 1 420 ? -8.663 5.872 27.558 1.00 87.50 420 GLY A C 1
ATOM 3064 O O . GLY A 1 420 ? -9.185 6.953 27.267 1.00 87.50 420 GLY A O 1
ATOM 3065 N N . ALA A 1 421 ? -7.342 5.715 27.651 1.00 81.69 421 ALA A N 1
ATOM 3066 C CA . ALA A 1 421 ? -6.354 6.776 27.454 1.00 81.69 421 ALA A CA 1
ATOM 3067 C C . ALA A 1 421 ? -6.280 7.307 26.006 1.00 81.69 421 ALA A C 1
ATOM 3069 O O . ALA A 1 421 ? -5.740 8.387 25.774 1.00 81.69 421 ALA A O 1
ATOM 3070 N N . GLY A 1 422 ? -6.821 6.575 25.026 1.00 73.38 422 GLY A N 1
ATOM 3071 C CA . GLY A 1 422 ? -6.853 7.005 23.628 1.00 73.38 422 GLY A CA 1
ATOM 3072 C C . GLY A 1 422 ? -7.807 8.177 23.373 1.00 73.38 422 GLY A C 1
ATOM 3073 O O . GLY A 1 422 ? -8.797 8.373 24.084 1.00 73.38 422 GLY A O 1
ATOM 3074 N N . THR A 1 423 ? -7.543 8.938 22.310 1.00 65.12 423 THR A N 1
ATOM 3075 C CA . THR A 1 423 ? -8.524 9.854 21.713 1.00 65.12 423 THR A CA 1
ATOM 3076 C C . THR A 1 423 ? -9.664 9.022 21.129 1.00 65.12 423 THR A C 1
ATOM 3078 O O . THR A 1 423 ? -9.484 8.373 20.103 1.00 65.12 423 THR A O 1
ATOM 3081 N N . GLY A 1 424 ? -10.823 8.992 21.786 1.00 60.16 424 GLY A N 1
ATOM 3082 C CA . GLY A 1 424 ? -11.898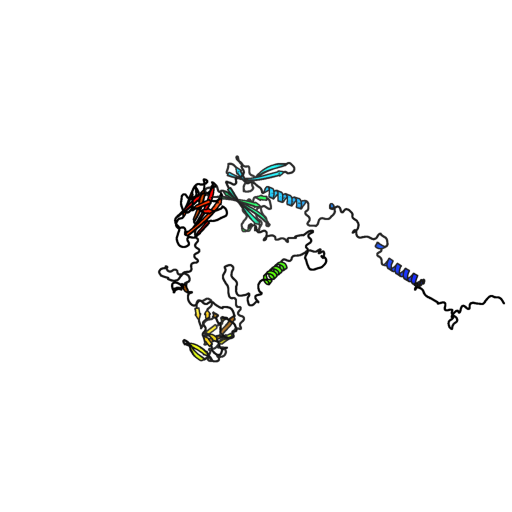 8.064 21.415 1.00 60.16 424 GLY A CA 1
ATOM 3083 C C . GLY A 1 424 ? -12.525 8.418 20.081 1.00 60.16 424 GLY A C 1
ATOM 3084 O O . GLY A 1 424 ? -12.701 7.555 19.231 1.00 60.16 424 GLY A O 1
ATOM 3085 N N . THR A 1 425 ? -12.828 9.701 19.875 1.00 62.78 425 THR A N 1
ATOM 3086 C CA . THR A 1 425 ? -13.267 10.229 18.578 1.00 62.78 425 THR A CA 1
ATOM 3087 C C . THR A 1 425 ? -12.834 11.686 18.422 1.00 62.78 425 THR A C 1
ATOM 3089 O O . THR A 1 425 ? -13.057 12.519 19.306 1.00 62.78 425 THR A O 1
ATOM 3092 N N . ILE A 1 426 ? -12.253 12.024 17.269 1.00 70.00 426 ILE A N 1
ATOM 3093 C CA . ILE A 1 426 ? -12.179 13.417 16.818 1.00 70.00 426 ILE A CA 1
ATOM 3094 C C . ILE A 1 426 ? -13.519 13.716 16.151 1.00 70.00 426 ILE A C 1
ATOM 3096 O O . ILE A 1 426 ? -13.732 13.416 14.978 1.00 70.00 426 ILE A O 1
ATOM 3100 N N . THR A 1 427 ? -14.456 14.259 16.927 1.00 64.62 427 THR A N 1
ATOM 3101 C CA . THR A 1 427 ? -15.744 14.703 16.388 1.00 64.62 427 THR A CA 1
ATOM 3102 C C . THR A 1 427 ? -15.603 16.136 15.898 1.00 64.62 427 THR A C 1
ATOM 3104 O O . THR A 1 427 ? -15.483 17.073 16.686 1.00 64.62 427 THR A O 1
ATOM 3107 N N . ILE A 1 428 ? -15.635 16.312 14.583 1.00 69.12 428 ILE A N 1
ATOM 3108 C CA . ILE A 1 428 ? -15.670 17.626 13.948 1.00 69.12 428 ILE A CA 1
ATOM 3109 C C . ILE A 1 428 ? -17.135 18.083 13.937 1.00 69.12 428 ILE A C 1
ATOM 3111 O O . ILE A 1 428 ? -17.889 17.791 13.015 1.00 69.12 428 ILE A O 1
ATOM 3115 N N . GLY A 1 429 ? -17.565 18.736 15.022 1.00 61.53 429 GLY A N 1
ATOM 3116 C CA . GLY A 1 429 ? -18.961 19.162 15.211 1.00 61.53 429 GLY A CA 1
ATOM 3117 C C . GLY A 1 429 ? -19.398 20.340 14.330 1.00 61.53 429 GLY A C 1
ATOM 3118 O O . GLY A 1 429 ? -20.586 20.611 14.217 1.00 61.53 429 GLY A O 1
ATOM 3119 N N . ASN A 1 430 ? -18.443 21.025 13.698 1.00 68.25 430 ASN A N 1
ATOM 3120 C CA . ASN A 1 430 ? -18.658 22.108 12.742 1.00 68.25 430 ASN A CA 1
ATOM 3121 C C . ASN A 1 430 ? -17.759 21.881 11.522 1.00 68.25 430 ASN A C 1
ATOM 3123 O O . ASN A 1 430 ? -16.676 21.334 11.709 1.00 68.25 430 ASN A O 1
ATOM 3127 N N . PRO A 1 431 ? -18.124 22.337 10.309 1.00 66.12 431 PRO A N 1
ATOM 3128 C CA . PRO A 1 431 ? -17.244 22.243 9.146 1.00 66.12 431 PRO A CA 1
ATOM 3129 C C . PRO A 1 431 ? -15.836 22.759 9.458 1.00 66.12 431 PRO A C 1
ATOM 3131 O O . PRO A 1 431 ? -15.692 23.808 10.093 1.00 66.12 431 PRO A O 1
ATOM 3134 N N . ILE A 1 432 ? -14.804 22.046 8.994 1.00 77.06 432 ILE A N 1
ATOM 3135 C CA . ILE A 1 432 ? -13.429 22.553 9.053 1.00 77.06 432 ILE A CA 1
ATOM 3136 C C . ILE A 1 432 ? -13.412 23.880 8.297 1.00 77.06 432 ILE A C 1
ATOM 3138 O O . ILE A 1 432 ? -13.823 23.938 7.137 1.00 77.06 432 ILE A O 1
ATOM 3142 N N . ARG A 1 433 ? -12.966 24.950 8.954 1.00 74.19 433 ARG A N 1
ATOM 3143 C CA . ARG A 1 433 ? -12.798 26.256 8.318 1.00 74.19 433 ARG A CA 1
ATOM 3144 C C . ARG A 1 433 ? -11.335 26.460 7.979 1.00 74.19 433 ARG A C 1
ATOM 3146 O O . ARG A 1 433 ? -10.481 26.316 8.849 1.00 74.19 433 ARG A O 1
ATOM 3153 N N . LEU A 1 434 ? -11.057 26.826 6.737 1.00 73.50 434 LEU A N 1
ATOM 3154 C CA . LEU A 1 434 ? -9.768 27.400 6.381 1.00 73.50 434 LEU A CA 1
ATOM 3155 C C . LEU A 1 434 ? -9.822 28.894 6.675 1.00 73.50 434 LEU A C 1
ATOM 3157 O O . LEU A 1 434 ? -10.791 29.562 6.307 1.00 73.50 434 LEU A O 1
ATOM 3161 N N . PHE A 1 435 ? -8.791 29.392 7.349 1.00 67.19 435 PHE A N 1
ATOM 3162 C CA . PHE A 1 435 ? -8.601 30.811 7.603 1.00 67.19 435 PHE A CA 1
ATOM 3163 C C . PHE A 1 435 ? -7.406 31.290 6.791 1.00 67.19 435 PHE A C 1
ATOM 3165 O O . PHE A 1 435 ? -6.283 30.838 7.021 1.00 67.19 435 PHE A O 1
ATOM 3172 N N . ASP A 1 436 ? -7.649 32.195 5.850 1.00 74.81 436 ASP A N 1
ATOM 3173 C CA . ASP A 1 436 ? -6.565 32.936 5.223 1.00 74.81 436 ASP A CA 1
ATOM 3174 C C . ASP A 1 436 ? -6.171 34.091 6.149 1.00 74.81 436 ASP A C 1
ATOM 3176 O O . ASP A 1 436 ? -6.923 35.050 6.328 1.00 74.81 436 ASP A O 1
ATOM 3180 N N . GLN A 1 437 ? -4.982 33.989 6.747 1.00 68.12 437 GLN A N 1
ATOM 3181 C CA . GLN A 1 437 ? -4.462 35.005 7.662 1.00 68.12 437 GLN A CA 1
ATOM 3182 C C . GLN A 1 437 ? -4.219 36.361 6.989 1.00 68.12 437 GLN A C 1
ATOM 3184 O O . GLN A 1 437 ? -4.179 37.370 7.688 1.00 68.12 437 GLN A O 1
ATOM 3189 N N . ILE A 1 438 ? -4.059 36.403 5.662 1.00 70.19 438 ILE A N 1
ATOM 3190 C CA . ILE A 1 438 ? -3.759 37.634 4.926 1.00 70.19 438 ILE A CA 1
ATOM 3191 C C . ILE A 1 438 ? -5.051 38.381 4.584 1.00 70.19 438 ILE A C 1
ATOM 3193 O O . ILE A 1 438 ? -5.129 39.591 4.781 1.00 70.19 438 ILE A O 1
ATOM 3197 N N . SER A 1 439 ? -6.074 37.677 4.092 1.00 77.75 439 SER A N 1
ATOM 3198 C CA . SER A 1 439 ? -7.350 38.300 3.706 1.00 77.75 439 SER A CA 1
ATOM 3199 C C . SER A 1 439 ? -8.400 38.336 4.822 1.00 77.75 439 SER A C 1
ATOM 3201 O O . SER A 1 439 ? -9.397 39.047 4.700 1.00 77.75 439 SER A O 1
ATOM 3203 N N . GLY A 1 440 ? -8.215 37.568 5.901 1.00 81.81 440 GLY A N 1
ATOM 3204 C CA . GLY A 1 440 ? -9.191 37.422 6.986 1.00 81.81 440 GLY A CA 1
ATOM 3205 C C . GLY A 1 440 ? -10.437 36.614 6.601 1.00 81.81 440 GLY A C 1
ATOM 3206 O O . GLY A 1 440 ? -11.366 36.486 7.404 1.00 81.81 440 GLY A O 1
ATOM 3207 N N . VAL A 1 441 ? -10.479 36.064 5.385 1.00 79.25 441 VAL A N 1
ATOM 3208 C CA . VAL A 1 441 ? -11.614 35.299 4.868 1.00 79.25 441 VAL A CA 1
ATOM 3209 C C . VAL A 1 441 ? -11.626 33.897 5.482 1.00 79.25 441 VAL A C 1
ATOM 3211 O O . VAL A 1 441 ? -10.600 33.220 5.576 1.00 79.25 441 VAL A O 1
ATOM 3214 N N . GLN A 1 442 ? -12.816 33.448 5.887 1.00 79.94 442 GLN A N 1
ATOM 3215 C CA . GLN A 1 442 ? -13.066 32.082 6.343 1.00 79.94 442 GLN A CA 1
ATOM 3216 C C . GLN A 1 442 ? -13.913 31.337 5.316 1.00 79.94 442 GLN A C 1
ATOM 3218 O O . GLN A 1 442 ? -14.993 31.800 4.954 1.00 79.94 442 GLN A O 1
ATOM 3223 N N . ALA A 1 443 ? -13.469 30.149 4.912 1.00 71.94 443 ALA A N 1
ATOM 3224 C CA . ALA A 1 443 ? -14.246 29.256 4.058 1.00 71.94 443 ALA A CA 1
ATOM 3225 C C . ALA A 1 443 ? -14.469 27.919 4.766 1.00 71.94 443 ALA A C 1
ATOM 3227 O O . ALA A 1 443 ? -13.534 27.327 5.303 1.00 71.94 443 ALA A O 1
ATOM 3228 N N . SER A 1 444 ? -15.713 27.437 4.775 1.00 69.50 444 SER A N 1
ATOM 3229 C CA . SER A 1 444 ? -16.031 26.100 5.286 1.00 69.50 444 SER A CA 1
ATOM 3230 C C . SER A 1 444 ? -15.727 25.057 4.214 1.00 69.50 444 SER A C 1
ATOM 3232 O O . SER A 1 444 ? -16.195 25.190 3.083 1.00 69.50 444 SER A O 1
ATOM 3234 N N . ILE A 1 445 ? -14.981 24.014 4.569 1.00 67.00 445 ILE A N 1
ATOM 3235 C CA . ILE A 1 445 ? -14.785 22.840 3.720 1.00 67.00 445 ILE A CA 1
ATOM 3236 C C . ILE A 1 445 ? -16.072 22.014 3.778 1.00 67.00 445 ILE A C 1
ATOM 3238 O O . ILE A 1 445 ? -16.496 21.588 4.856 1.00 67.00 445 ILE A O 1
ATOM 3242 N N . LYS A 1 446 ? -16.701 21.785 2.623 1.00 66.94 446 LYS A N 1
ATOM 3243 C CA . LYS A 1 446 ? -17.829 20.855 2.484 1.00 66.94 446 LYS A CA 1
ATOM 3244 C C . LYS A 1 446 ? -17.369 19.606 1.739 1.00 66.94 446 LYS A C 1
ATOM 3246 O O . LYS A 1 446 ? -16.583 19.696 0.798 1.00 66.94 446 LYS A O 1
ATOM 3251 N N . ALA A 1 447 ? -17.888 18.446 2.131 1.00 57.91 447 ALA A N 1
ATOM 3252 C CA . ALA A 1 447 ? -17.738 17.234 1.337 1.00 57.91 447 ALA A CA 1
ATOM 3253 C C . ALA A 1 447 ? -18.572 17.385 0.054 1.00 57.91 447 ALA A C 1
ATOM 3255 O O . ALA A 1 447 ? -19.786 17.533 0.146 1.00 57.91 447 ALA A O 1
ATOM 3256 N N . ALA A 1 448 ? -17.905 17.393 -1.105 1.00 57.59 448 ALA A N 1
ATOM 3257 C CA . ALA A 1 448 ? -18.491 17.361 -2.449 1.00 57.59 448 ALA A CA 1
ATOM 3258 C C . ALA A 1 448 ? -19.711 18.285 -2.657 1.00 57.59 448 ALA A C 1
ATOM 3260 O O . ALA A 1 448 ? -20.862 17.854 -2.594 1.00 57.59 448 ALA A O 1
ATOM 3261 N N . SER A 1 449 ? -19.464 19.558 -2.974 1.00 57.50 449 SER A N 1
ATOM 3262 C CA . SER A 1 449 ? -20.521 20.385 -3.562 1.00 57.50 449 SER A CA 1
ATOM 3263 C C . SER A 1 449 ? -20.731 19.997 -5.025 1.00 57.50 449 SER A C 1
ATOM 3265 O O . SER A 1 449 ? -19.775 19.944 -5.796 1.00 57.50 449 SER A O 1
ATOM 3267 N N . VAL A 1 450 ? -21.982 19.733 -5.406 1.00 58.41 450 VAL A N 1
ATOM 3268 C CA . VAL A 1 450 ? -22.417 19.600 -6.812 1.00 58.41 450 VAL A CA 1
ATOM 3269 C C . VAL A 1 450 ? -23.035 20.896 -7.349 1.00 58.41 450 VAL A C 1
ATOM 3271 O O . VAL A 1 450 ? -23.483 20.941 -8.494 1.00 58.41 450 VAL A O 1
ATOM 3274 N N . ALA A 1 451 ? -23.104 21.948 -6.528 1.00 57.22 451 ALA A N 1
ATOM 3275 C CA . ALA A 1 451 ? -23.640 23.233 -6.947 1.00 57.22 451 ALA A CA 1
ATOM 3276 C C . ALA A 1 451 ? -22.613 24.001 -7.808 1.00 57.22 451 ALA A C 1
ATOM 3278 O O . ALA A 1 451 ? -21.407 23.881 -7.586 1.00 57.22 451 ALA A O 1
ATOM 3279 N N . PRO A 1 452 ? -23.064 24.814 -8.782 1.00 56.75 452 PRO A N 1
ATOM 3280 C CA . PRO A 1 452 ? -22.181 25.691 -9.545 1.00 56.75 452 PRO A CA 1
ATOM 3281 C C . PRO A 1 452 ? -21.377 26.612 -8.618 1.00 56.75 452 PRO A C 1
ATOM 3283 O O . PRO A 1 452 ? -21.923 27.129 -7.646 1.00 56.75 452 PRO A O 1
ATOM 3286 N N . VAL A 1 453 ? -20.114 26.888 -8.964 1.00 51.59 453 VAL A N 1
ATOM 3287 C CA . VAL A 1 453 ? -19.164 27.709 -8.175 1.00 51.59 453 VAL A CA 1
ATOM 3288 C C . VAL A 1 453 ? -19.723 29.085 -7.772 1.00 51.59 453 VAL A C 1
ATOM 3290 O O . VAL A 1 453 ? -19.342 29.636 -6.747 1.00 51.59 453 VAL A O 1
ATOM 3293 N N . LEU A 1 454 ? -20.663 29.641 -8.543 1.00 54.12 454 LEU A N 1
ATOM 3294 C CA . LEU A 1 454 ? -21.312 30.923 -8.235 1.00 54.12 454 LEU A CA 1
ATOM 3295 C C . LEU A 1 454 ? -22.373 30.841 -7.121 1.00 54.12 454 LEU A C 1
ATOM 3297 O O . LEU A 1 454 ? -22.752 31.872 -6.575 1.00 54.12 454 LEU A O 1
ATOM 3301 N N . ALA A 1 455 ? -22.864 29.644 -6.795 1.00 58.91 455 ALA A N 1
ATOM 3302 C CA . ALA A 1 455 ? -23.908 29.412 -5.797 1.00 58.91 455 ALA A CA 1
ATOM 3303 C C . ALA A 1 455 ? -23.380 28.774 -4.499 1.00 58.91 455 ALA A C 1
ATOM 3305 O O . ALA A 1 455 ? -24.055 28.860 -3.474 1.00 58.91 455 ALA A O 1
ATOM 3306 N N . ASP A 1 456 ? -22.191 28.160 -4.516 1.00 61.25 456 ASP A N 1
ATOM 3307 C CA . ASP A 1 456 ? -21.564 27.594 -3.319 1.00 61.25 456 ASP A CA 1
ATOM 3308 C C . ASP A 1 456 ? -20.166 28.171 -3.099 1.00 61.25 456 ASP A C 1
ATOM 3310 O O . ASP A 1 456 ? -19.219 27.868 -3.817 1.00 61.25 456 ASP A O 1
ATOM 3314 N N . THR A 1 457 ? -20.040 29.002 -2.067 1.00 56.94 457 THR A N 1
ATOM 3315 C CA . THR A 1 457 ? -18.771 29.603 -1.638 1.00 56.94 457 THR A CA 1
ATOM 3316 C C . THR A 1 457 ? -17.899 28.642 -0.822 1.00 56.94 457 THR A C 1
ATOM 3318 O O . THR A 1 457 ? -16.842 29.036 -0.328 1.00 56.94 457 THR A O 1
ATOM 3321 N N . ALA A 1 458 ? -18.321 27.386 -0.640 1.00 57.25 458 ALA A N 1
ATOM 3322 C CA . ALA A 1 458 ? -17.514 26.376 0.029 1.00 57.25 458 ALA A CA 1
ATOM 3323 C C . ALA A 1 458 ? -16.325 25.940 -0.838 1.00 57.25 458 ALA A C 1
ATOM 3325 O O . ALA A 1 458 ? -16.476 25.601 -2.011 1.00 57.25 458 ALA A O 1
ATOM 3326 N N . LEU A 1 459 ? -15.137 25.882 -0.230 1.00 57.03 459 LEU A N 1
ATOM 3327 C CA . LEU A 1 459 ? -13.966 25.284 -0.864 1.00 57.03 459 LEU A CA 1
ATOM 3328 C C . LEU A 1 459 ? -14.185 23.770 -0.986 1.00 57.03 459 LEU A C 1
ATOM 3330 O O . LEU A 1 459 ? -14.237 23.056 0.019 1.00 57.03 459 LEU A O 1
ATOM 3334 N N . VAL A 1 460 ? -14.289 23.278 -2.218 1.00 58.03 460 VAL A N 1
ATOM 3335 C CA . VAL A 1 460 ? -14.200 21.848 -2.521 1.00 58.03 460 VAL A CA 1
ATOM 3336 C C . VAL A 1 460 ? -12.717 21.502 -2.634 1.00 58.03 460 VAL A C 1
ATOM 3338 O O . VAL A 1 460 ? -12.054 21.922 -3.581 1.00 58.03 460 VAL A O 1
ATOM 3341 N N . PHE A 1 461 ? -12.180 20.730 -1.683 1.00 55.66 461 PHE A N 1
ATOM 3342 C CA . PHE A 1 461 ? -10.891 20.068 -1.888 1.00 55.66 461 PHE A CA 1
ATOM 3343 C C . PHE A 1 461 ? -11.081 19.009 -2.969 1.00 55.66 461 PHE A C 1
ATOM 3345 O O . PHE A 1 461 ? -11.560 17.908 -2.714 1.00 55.66 461 PHE A O 1
ATOM 3352 N N . THR A 1 462 ? -10.724 19.361 -4.194 1.00 49.31 462 THR A N 1
ATOM 3353 C CA . THR A 1 462 ? -10.371 18.357 -5.189 1.00 49.31 462 THR A CA 1
ATOM 3354 C C . THR A 1 462 ? -8.872 18.155 -5.035 1.00 49.31 462 THR A C 1
ATOM 3356 O O . THR A 1 462 ? -8.126 19.133 -5.114 1.00 49.31 462 THR A O 1
ATOM 3359 N N . GLU A 1 463 ? -8.412 16.924 -4.794 1.00 46.06 463 GLU A N 1
ATOM 3360 C CA . GLU A 1 463 ? -7.016 16.577 -5.078 1.00 46.06 463 GLU A CA 1
ATOM 3361 C C . GLU A 1 463 ? -6.853 16.789 -6.580 1.00 46.06 463 GLU A C 1
ATOM 3363 O O . GLU A 1 463 ? -7.177 15.926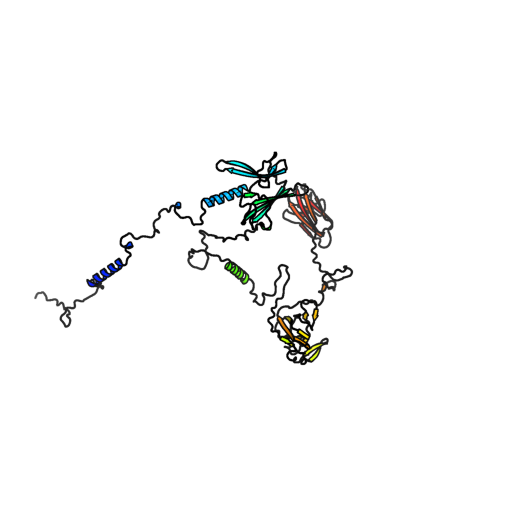 -7.397 1.00 46.06 463 GLU A O 1
ATOM 3368 N N . ARG A 1 464 ? -6.452 17.998 -6.969 1.00 43.50 464 ARG A N 1
ATOM 3369 C CA . ARG A 1 464 ? -6.124 18.280 -8.350 1.00 43.50 464 ARG A CA 1
ATOM 3370 C C . ARG A 1 464 ? -4.805 17.563 -8.594 1.00 43.50 464 ARG A C 1
ATOM 3372 O O . ARG A 1 464 ? -3.738 18.152 -8.469 1.00 43.50 464 ARG A O 1
ATOM 3379 N N . ARG A 1 465 ? -4.872 16.276 -8.942 1.00 46.81 465 ARG A N 1
ATOM 3380 C CA . ARG A 1 465 ? -3.828 15.678 -9.766 1.00 46.81 465 ARG A CA 1
ATOM 3381 C C . ARG A 1 465 ? -3.928 16.397 -11.093 1.00 46.81 465 ARG A C 1
ATOM 3383 O O . ARG A 1 465 ? -4.668 15.980 -11.981 1.00 46.81 465 ARG A O 1
ATOM 3390 N N . GLU A 1 466 ? -3.264 17.542 -11.204 1.00 55.50 466 GLU A N 1
ATOM 3391 C CA . GLU A 1 466 ? -2.951 18.056 -12.521 1.00 55.50 466 GLU A CA 1
ATOM 3392 C C . GLU A 1 466 ? -2.105 16.971 -13.180 1.00 55.50 466 GLU A C 1
ATOM 3394 O O . GLU A 1 466 ? -0.924 16.802 -12.897 1.00 55.50 466 GLU A O 1
ATOM 3399 N N . SER A 1 467 ? -2.740 16.171 -14.032 1.00 49.50 467 SER A N 1
ATOM 3400 C CA . SER A 1 467 ? -2.049 15.529 -15.133 1.00 49.50 467 SER A CA 1
ATOM 3401 C C . SER A 1 467 ? -1.565 16.679 -16.010 1.00 49.50 467 SER A C 1
ATOM 3403 O O . SER A 1 467 ? -2.251 17.077 -16.953 1.00 49.50 467 SER A O 1
ATOM 3405 N N . ILE A 1 468 ? -0.434 17.282 -15.643 1.00 57.72 468 ILE A N 1
ATOM 3406 C CA . ILE A 1 468 ? 0.212 18.294 -16.463 1.00 57.72 468 ILE A CA 1
ATOM 3407 C C . ILE A 1 468 ? 0.747 17.524 -17.668 1.00 57.72 468 ILE A C 1
ATOM 3409 O O . ILE A 1 468 ? 1.795 16.884 -17.594 1.00 57.72 468 ILE A O 1
ATOM 3413 N N . ALA A 1 469 ? -0.027 17.490 -18.753 1.00 61.03 469 ALA A N 1
ATOM 3414 C CA . ALA A 1 469 ? 0.423 16.926 -20.013 1.00 61.03 469 ALA A CA 1
ATOM 3415 C C . ALA A 1 469 ? 1.593 17.791 -20.500 1.00 61.03 469 ALA A C 1
ATOM 3417 O O . ALA A 1 469 ? 1.390 18.846 -21.095 1.00 61.03 469 ALA A O 1
ATOM 3418 N N . GLY A 1 470 ? 2.820 17.391 -20.159 1.00 76.75 470 GLY A N 1
ATOM 3419 C CA . GLY A 1 470 ? 4.024 18.035 -20.663 1.00 76.75 470 GLY A CA 1
ATOM 3420 C C . GLY A 1 470 ? 4.056 17.878 -22.176 1.00 76.75 470 GLY A C 1
ATOM 3421 O O . GLY A 1 470 ? 3.962 16.762 -22.692 1.00 76.75 470 GLY A O 1
ATOM 3422 N N . ASN A 1 471 ? 4.169 18.990 -22.892 1.00 86.25 471 ASN A N 1
ATOM 3423 C CA . ASN A 1 471 ? 4.431 18.941 -24.318 1.00 86.25 471 ASN A CA 1
ATOM 3424 C C . ASN A 1 471 ? 5.894 18.528 -24.499 1.00 86.25 471 ASN A C 1
ATOM 3426 O O . ASN A 1 471 ? 6.798 19.182 -23.976 1.00 86.25 471 ASN A O 1
ATOM 3430 N N . ASN A 1 472 ? 6.124 17.440 -25.233 1.00 90.62 472 ASN A N 1
ATOM 3431 C CA . ASN A 1 472 ? 7.461 16.937 -25.538 1.00 90.62 472 ASN A CA 1
ATOM 3432 C C . ASN A 1 472 ? 7.826 17.290 -26.982 1.00 90.62 472 ASN A C 1
ATOM 3434 O O . ASN A 1 472 ? 7.030 17.085 -27.898 1.00 90.62 472 ASN A O 1
ATOM 3438 N N . GLY A 1 473 ? 9.042 17.783 -27.191 1.00 93.12 473 GLY A N 1
ATOM 3439 C CA . GLY A 1 473 ? 9.630 18.015 -28.503 1.00 93.12 473 GLY A CA 1
ATOM 3440 C C . GLY A 1 473 ? 11.072 17.518 -28.560 1.00 93.12 473 GLY A C 1
ATOM 3441 O O . GLY A 1 473 ? 11.740 17.375 -27.538 1.00 93.12 473 GLY A O 1
ATOM 3442 N N . SER A 1 474 ? 11.567 17.268 -29.768 1.00 95.88 474 SER A N 1
ATOM 3443 C CA . SER A 1 474 ? 12.980 16.975 -30.019 1.00 95.88 474 SER A CA 1
ATOM 3444 C C . SER A 1 474 ? 13.502 17.853 -31.148 1.00 95.88 474 SER A C 1
ATOM 3446 O O . SER A 1 474 ? 12.809 18.043 -32.147 1.00 95.88 474 SER A O 1
ATOM 3448 N N . LEU A 1 475 ? 14.729 18.346 -31.012 1.00 97.50 475 LEU A N 1
ATOM 3449 C CA . LEU A 1 475 ? 15.401 19.172 -32.008 1.00 97.50 475 LEU A CA 1
ATOM 3450 C C . LEU A 1 475 ? 16.749 18.546 -32.379 1.00 97.50 475 LEU A C 1
ATOM 3452 O O . LEU A 1 475 ? 17.613 18.378 -31.521 1.00 97.50 475 LEU A O 1
ATOM 3456 N N . THR A 1 476 ? 16.936 18.220 -33.659 1.00 98.19 476 THR A N 1
ATOM 3457 C CA . THR A 1 476 ? 18.211 17.716 -34.191 1.00 98.19 476 THR A CA 1
ATOM 3458 C C . THR A 1 476 ? 19.002 18.855 -34.825 1.00 98.19 476 THR A C 1
ATOM 3460 O O . THR A 1 476 ? 18.574 19.456 -35.808 1.00 98.19 476 THR A O 1
ATOM 3463 N N . LEU A 1 477 ? 20.188 19.124 -34.288 1.00 98.12 477 LEU A N 1
ATOM 3464 C CA . LEU A 1 477 ? 21.127 20.134 -34.765 1.00 98.12 477 LEU A CA 1
ATOM 3465 C C . LEU A 1 477 ? 21.965 19.540 -35.909 1.00 98.12 477 LEU A C 1
ATOM 3467 O O . LEU A 1 477 ? 23.097 19.102 -35.712 1.00 98.12 477 LEU A O 1
ATOM 3471 N N . THR A 1 478 ? 21.376 19.442 -37.105 1.00 98.06 478 THR A N 1
ATOM 3472 C CA . THR A 1 478 ? 21.938 18.709 -38.259 1.00 98.06 478 THR A CA 1
ATOM 3473 C C . THR A 1 478 ? 23.344 19.162 -38.657 1.00 98.06 478 THR A C 1
ATOM 3475 O O . THR A 1 478 ? 24.172 18.325 -38.994 1.00 98.06 478 THR A O 1
ATOM 3478 N N . ASN A 1 479 ? 23.629 20.463 -38.591 1.00 97.62 479 ASN A N 1
ATOM 3479 C CA . ASN A 1 479 ? 24.895 21.056 -39.009 1.00 97.62 479 ASN A CA 1
ATOM 3480 C C . ASN A 1 479 ? 25.638 21.659 -37.812 1.00 97.62 479 ASN A C 1
ATOM 3482 O O . ASN A 1 479 ? 25.049 22.359 -36.984 1.00 97.62 479 ASN A O 1
ATOM 3486 N N . ALA A 1 480 ? 26.954 21.443 -37.758 1.00 97.75 480 ALA A N 1
ATOM 3487 C CA . ALA A 1 480 ? 27.811 22.064 -36.755 1.00 97.75 480 ALA A CA 1
ATOM 3488 C C . ALA A 1 480 ? 27.780 23.598 -36.876 1.00 97.75 480 ALA A C 1
ATOM 3490 O O . ALA A 1 480 ? 27.757 24.153 -37.975 1.00 97.75 480 ALA A O 1
ATOM 3491 N N . ASN A 1 481 ? 27.796 24.284 -35.734 1.00 97.50 481 ASN A N 1
ATOM 3492 C CA . ASN A 1 481 ? 27.791 25.742 -35.597 1.00 97.50 481 ASN A CA 1
ATOM 3493 C C . ASN A 1 481 ? 26.662 26.455 -36.368 1.00 97.50 481 ASN A C 1
ATOM 3495 O O . ASN A 1 481 ? 26.803 27.617 -36.735 1.00 97.50 481 ASN A O 1
ATOM 3499 N N . THR A 1 482 ? 25.536 25.777 -36.596 1.00 98.06 482 THR A N 1
ATOM 3500 C CA . THR A 1 482 ? 24.323 26.364 -37.183 1.00 98.06 482 THR A CA 1
ATOM 3501 C C . THR A 1 482 ? 23.299 26.636 -36.079 1.00 98.06 482 THR A C 1
ATOM 3503 O O . THR A 1 482 ? 23.191 25.853 -35.137 1.00 98.06 482 THR A O 1
ATOM 3506 N N . GLU A 1 483 ? 22.581 27.760 -36.164 1.00 98.56 483 GLU A N 1
ATOM 3507 C CA . GLU A 1 483 ? 21.533 28.132 -35.204 1.00 98.56 483 GLU A CA 1
ATOM 3508 C C . GLU A 1 483 ? 20.202 27.467 -35.574 1.00 98.56 483 GLU A C 1
ATOM 3510 O O . GLU A 1 483 ? 19.741 27.558 -36.710 1.00 98.56 483 GLU A O 1
ATOM 3515 N N . TYR A 1 484 ? 19.588 26.824 -34.588 1.00 98.56 484 TYR A N 1
ATOM 3516 C CA . TYR A 1 484 ? 18.268 26.206 -34.645 1.00 98.56 484 TYR A CA 1
ATOM 3517 C C . TYR A 1 484 ? 17.372 26.834 -33.581 1.00 98.56 484 TYR A C 1
ATOM 3519 O O . TYR A 1 484 ? 17.877 27.414 -32.620 1.00 98.56 484 TYR A O 1
ATOM 3527 N N . SER A 1 485 ? 16.053 26.715 -33.713 1.00 97.94 485 SER A N 1
ATOM 3528 C CA . SER A 1 485 ? 15.114 27.338 -32.781 1.00 97.94 485 SER A CA 1
ATOM 3529 C C . SER A 1 485 ? 13.981 26.407 -32.353 1.00 97.94 485 SER A C 1
ATOM 3531 O O . SER A 1 485 ? 13.581 25.504 -33.086 1.00 97.94 485 SER A O 1
ATOM 3533 N N . PHE A 1 486 ? 13.458 26.639 -31.148 1.00 97.94 486 PHE A N 1
ATOM 3534 C CA . PHE A 1 486 ? 12.276 25.973 -30.608 1.00 97.94 486 PHE A CA 1
ATOM 3535 C C . PHE A 1 486 ? 11.351 27.003 -29.954 1.00 97.94 486 PHE A C 1
ATOM 3537 O O . PHE A 1 486 ? 11.762 27.733 -29.047 1.00 97.94 486 PHE A O 1
ATOM 3544 N N . ALA A 1 487 ? 10.107 27.080 -30.426 1.00 97.38 487 ALA A N 1
ATOM 3545 C CA . ALA A 1 487 ? 9.119 28.020 -29.913 1.00 97.38 487 ALA A CA 1
ATOM 3546 C C . ALA A 1 487 ? 8.409 27.451 -28.675 1.00 97.38 487 ALA A C 1
ATOM 3548 O O . ALA A 1 487 ? 7.855 26.355 -28.709 1.00 97.38 487 ALA A O 1
ATOM 3549 N N . LEU A 1 488 ? 8.395 28.230 -27.597 1.00 95.94 488 LEU A N 1
ATOM 3550 C CA . LEU A 1 488 ? 7.620 27.983 -26.388 1.00 95.94 488 LEU A CA 1
ATOM 3551 C C . LEU A 1 488 ? 6.372 28.866 -26.429 1.00 95.94 488 LEU A C 1
ATOM 3553 O O . LEU A 1 488 ? 6.483 30.087 -26.553 1.00 95.94 488 LEU A O 1
ATOM 3557 N N . THR A 1 489 ? 5.192 28.254 -26.328 1.00 94.25 489 THR A N 1
ATOM 3558 C CA . THR A 1 489 ? 3.906 28.967 -26.325 1.00 94.25 489 THR A CA 1
ATOM 3559 C C . THR A 1 489 ? 3.237 28.780 -24.975 1.00 94.25 489 THR A C 1
ATOM 3561 O O . THR A 1 489 ? 2.957 27.646 -24.594 1.00 94.25 489 THR A O 1
ATOM 3564 N N . ASN A 1 490 ? 2.978 29.882 -24.265 1.00 92.62 490 ASN A N 1
ATOM 3565 C CA . ASN A 1 490 ? 2.373 29.879 -22.930 1.00 92.62 490 ASN A CA 1
ATOM 3566 C C . ASN A 1 490 ? 3.053 28.920 -21.932 1.00 92.62 490 ASN A C 1
ATOM 3568 O O . ASN A 1 490 ? 2.377 28.326 -21.102 1.00 92.62 490 ASN A O 1
ATOM 3572 N N . ALA A 1 491 ? 4.375 28.758 -21.990 1.00 92.50 491 ALA A N 1
ATOM 3573 C CA . ALA A 1 491 ? 5.099 27.850 -21.109 1.00 92.50 491 ALA A CA 1
ATOM 3574 C C . ALA A 1 491 ? 5.284 28.462 -19.709 1.00 92.50 491 ALA A C 1
ATOM 3576 O O . ALA A 1 491 ? 5.919 29.500 -19.556 1.00 92.50 491 ALA A O 1
ATOM 3577 N N . ARG A 1 492 ? 4.774 27.816 -18.663 1.00 92.19 492 ARG A N 1
ATOM 3578 C CA . ARG A 1 492 ? 5.058 28.127 -17.252 1.00 92.19 492 ARG A CA 1
ATOM 3579 C C . ARG A 1 492 ? 6.385 27.569 -16.775 1.00 92.19 492 ARG A C 1
ATOM 3581 O O . ARG A 1 492 ? 6.996 28.149 -15.886 1.00 92.19 492 ARG A O 1
ATOM 3588 N N . SER A 1 493 ? 6.853 26.498 -17.393 1.00 93.31 493 SER A N 1
ATOM 3589 C CA . SER A 1 493 ? 8.197 25.979 -17.184 1.00 93.31 493 SER A CA 1
ATOM 3590 C C . SER A 1 493 ? 8.676 25.239 -18.426 1.00 93.31 493 SER A C 1
ATOM 3592 O O . SER A 1 493 ? 7.875 24.811 -19.264 1.00 93.31 493 SER A O 1
ATOM 3594 N N . TYR A 1 494 ? 9.991 25.099 -18.562 1.00 95.81 494 TYR A N 1
ATOM 3595 C CA . TYR A 1 494 ? 10.592 24.192 -19.533 1.00 95.81 494 TYR A CA 1
ATOM 3596 C C . TYR A 1 494 ? 11.805 23.487 -18.930 1.00 95.81 494 TYR A C 1
ATOM 3598 O O . TYR A 1 494 ? 12.442 24.000 -18.009 1.00 95.81 494 TYR A O 1
ATOM 3606 N N . ALA A 1 495 ? 12.138 22.334 -19.499 1.00 96.56 495 ALA A N 1
ATOM 3607 C CA . ALA A 1 495 ? 13.380 21.620 -19.276 1.00 96.56 495 ALA A CA 1
ATOM 3608 C C . ALA A 1 495 ? 13.922 21.101 -20.610 1.00 96.56 495 ALA A C 1
ATOM 3610 O O . ALA A 1 495 ? 13.152 20.711 -21.490 1.00 96.56 495 ALA A O 1
ATOM 3611 N N . PHE A 1 496 ? 15.238 21.088 -20.791 1.00 97.69 496 PHE A N 1
ATOM 3612 C CA . PHE A 1 496 ? 15.848 20.402 -21.923 1.00 97.69 496 PHE A CA 1
ATOM 3613 C C . PHE A 1 496 ? 17.195 19.784 -21.574 1.00 97.69 496 PHE A C 1
ATOM 3615 O O . PHE A 1 496 ? 17.934 20.272 -20.719 1.00 97.69 496 PHE A O 1
ATOM 3622 N N . LYS A 1 497 ? 17.526 18.710 -22.290 1.00 97.75 497 LYS A N 1
ATOM 3623 C CA . LYS A 1 497 ? 18.804 18.004 -22.170 1.00 97.75 497 LYS A CA 1
ATOM 3624 C C . LYS A 1 497 ? 19.276 17.477 -23.515 1.00 97.75 497 LYS A C 1
ATOM 3626 O O . LYS A 1 497 ? 18.488 17.304 -24.448 1.00 97.75 497 LYS A O 1
ATOM 3631 N N . ILE A 1 498 ? 20.566 17.181 -23.594 1.00 98.06 498 ILE A N 1
ATOM 3632 C CA . ILE A 1 498 ? 21.164 16.530 -24.757 1.00 98.06 498 ILE A CA 1
ATOM 3633 C C . ILE A 1 498 ? 20.883 15.026 -24.664 1.00 98.06 498 ILE A C 1
ATOM 3635 O O . ILE A 1 498 ? 21.228 14.388 -23.674 1.00 98.06 498 ILE A O 1
ATOM 3639 N N . LEU A 1 499 ? 20.246 14.455 -25.686 1.00 97.12 499 LEU A N 1
ATOM 3640 C CA . LEU A 1 499 ? 20.053 13.006 -25.803 1.00 97.12 499 LEU A CA 1
ATOM 3641 C C . LEU A 1 499 ? 21.302 12.325 -26.373 1.00 97.12 499 LEU A C 1
ATOM 3643 O O . LEU A 1 499 ? 21.693 11.255 -25.918 1.00 97.12 499 LEU A O 1
ATOM 3647 N N . SER A 1 500 ? 21.912 12.941 -27.385 1.00 96.69 500 SER A N 1
ATOM 3648 C CA . SER A 1 500 ? 23.101 12.436 -28.074 1.00 96.69 500 SER A CA 1
ATOM 3649 C C . SER A 1 500 ? 23.843 13.578 -28.768 1.00 96.69 500 SER A C 1
ATOM 3651 O O . SER A 1 500 ? 23.214 14.555 -29.172 1.00 96.69 500 SER A O 1
ATOM 3653 N N . GLY A 1 501 ? 25.155 13.443 -28.970 1.00 95.94 501 GLY A N 1
ATOM 3654 C CA . GLY A 1 501 ? 25.993 14.442 -29.646 1.00 95.94 501 GLY A CA 1
ATOM 3655 C C . GLY A 1 501 ? 26.969 15.139 -28.701 1.00 95.94 501 GLY A C 1
ATOM 3656 O O . GLY A 1 501 ? 27.439 14.529 -27.744 1.00 95.94 501 GLY A O 1
ATOM 3657 N N . GLY A 1 502 ? 27.303 16.395 -29.003 1.00 95.81 502 GLY A N 1
ATOM 3658 C CA . GLY A 1 502 ? 28.213 17.218 -28.198 1.00 95.81 502 GLY A CA 1
ATOM 3659 C C . GLY A 1 502 ? 27.491 18.288 -27.379 1.00 95.81 502 GLY A C 1
ATOM 3660 O O . GLY A 1 502 ? 26.274 18.443 -27.482 1.00 95.81 502 GLY A O 1
ATOM 3661 N N . ASP A 1 503 ? 28.254 19.058 -26.602 1.00 98.12 503 ASP A N 1
ATOM 3662 C CA . ASP A 1 503 ? 27.745 20.202 -25.837 1.00 98.12 503 ASP A CA 1
ATOM 3663 C C . ASP A 1 503 ? 26.917 21.154 -26.718 1.00 98.12 503 ASP A C 1
ATOM 3665 O O . ASP A 1 503 ? 27.191 21.339 -27.916 1.00 98.12 503 ASP A O 1
ATOM 3669 N N . ILE A 1 504 ? 25.909 21.788 -26.118 1.00 98.44 504 ILE A N 1
ATOM 3670 C CA . ILE A 1 504 ? 25.056 22.765 -26.795 1.00 98.44 504 ILE A CA 1
ATOM 3671 C C . ILE A 1 504 ? 25.280 24.160 -26.237 1.00 98.44 504 ILE A C 1
ATOM 3673 O O . ILE A 1 504 ? 25.526 24.363 -25.051 1.00 98.44 504 ILE A O 1
ATOM 3677 N N . ARG A 1 505 ? 25.140 25.142 -27.118 1.00 98.44 505 ARG A N 1
ATOM 3678 C CA . ARG A 1 505 ? 25.017 26.555 -26.787 1.00 98.44 505 ARG A CA 1
ATOM 3679 C C . ARG A 1 505 ? 23.563 26.943 -26.955 1.00 98.44 505 ARG A C 1
ATOM 3681 O O . ARG A 1 505 ? 22.982 26.614 -27.990 1.00 98.44 505 ARG A O 1
ATOM 3688 N N . PHE A 1 506 ? 22.997 27.654 -25.988 1.00 98.44 506 PHE A N 1
ATOM 3689 C CA . PHE A 1 506 ? 21.630 28.149 -26.086 1.00 98.44 506 PHE A CA 1
ATOM 3690 C C . PHE A 1 506 ? 21.491 29.621 -25.690 1.00 98.44 506 PHE A C 1
ATOM 3692 O O . PHE A 1 506 ? 22.292 30.157 -24.924 1.00 98.44 506 PHE A O 1
ATOM 3699 N N . ALA A 1 507 ? 20.479 30.294 -26.235 1.00 98.12 507 ALA A N 1
ATOM 3700 C CA . ALA A 1 507 ? 20.166 31.688 -25.932 1.00 98.12 507 ALA A CA 1
ATOM 3701 C C . ALA A 1 507 ? 18.666 31.975 -26.092 1.00 98.12 507 ALA A C 1
ATOM 3703 O O . ALA A 1 507 ? 17.948 31.249 -26.775 1.00 98.12 507 ALA A O 1
ATOM 3704 N N . TYR A 1 508 ? 18.209 33.085 -25.508 1.00 97.00 508 TYR A N 1
ATOM 3705 C CA . TYR A 1 508 ? 16.846 33.611 -25.687 1.00 97.00 508 TYR A CA 1
ATOM 3706 C C . TYR A 1 508 ? 16.765 34.673 -26.798 1.00 97.00 508 TYR A C 1
ATOM 3708 O O . TYR A 1 508 ? 15.752 35.347 -26.963 1.00 97.00 508 TYR A O 1
ATOM 3716 N N . THR A 1 509 ? 17.857 34.888 -27.537 1.00 97.31 509 THR A N 1
ATOM 3717 C CA . THR A 1 509 ? 17.959 35.876 -28.617 1.00 97.31 509 THR A CA 1
ATOM 3718 C C . THR A 1 509 ? 18.660 35.245 -29.815 1.00 97.31 509 THR A C 1
ATOM 3720 O O . THR A 1 509 ? 19.649 34.535 -29.640 1.00 97.31 509 THR A O 1
ATOM 3723 N N . THR A 1 510 ? 18.151 35.521 -31.016 1.00 97.81 510 THR A N 1
ATOM 3724 C CA . THR A 1 510 ? 18.712 35.019 -32.279 1.00 97.81 510 THR A CA 1
ATOM 3725 C C . THR A 1 510 ? 20.108 35.582 -32.558 1.00 97.81 510 THR A C 1
ATOM 3727 O O . THR A 1 510 ? 20.469 36.667 -32.091 1.00 97.81 510 THR A O 1
ATOM 3730 N N . GLY A 1 511 ? 20.899 34.844 -33.332 1.00 97.00 511 GLY A N 1
ATOM 3731 C CA . GLY A 1 511 ? 22.228 35.230 -33.796 1.00 97.00 511 GLY A CA 1
ATOM 3732 C C . GLY A 1 511 ? 23.319 35.111 -32.733 1.00 97.00 511 GLY A C 1
ATOM 3733 O O . GLY A 1 511 ? 24.390 35.693 -32.895 1.00 97.00 511 GLY A O 1
ATOM 3734 N N . LYS A 1 512 ? 23.060 34.404 -31.627 1.00 98.06 512 LYS A N 1
ATOM 3735 C CA . LYS A 1 512 ? 23.983 34.320 -30.480 1.00 98.06 512 LYS A CA 1
ATOM 3736 C C . LYS A 1 512 ? 24.750 33.007 -30.398 1.00 98.06 512 LYS A C 1
ATOM 3738 O O . LYS A 1 512 ? 25.821 32.988 -29.797 1.00 98.06 512 LYS A O 1
ATOM 3743 N N . VAL A 1 513 ? 24.240 31.925 -30.992 1.00 98.06 513 VAL A N 1
ATOM 3744 C CA . VAL A 1 513 ? 24.738 30.561 -30.716 1.00 98.06 513 VAL A CA 1
ATOM 3745 C C . VAL A 1 513 ? 25.525 29.924 -31.868 1.00 98.06 513 VAL A C 1
ATOM 3747 O O . VAL A 1 513 ? 26.403 29.099 -31.602 1.00 98.06 513 VAL A O 1
ATOM 3750 N N . ALA A 1 514 ? 25.279 30.307 -33.128 1.00 97.19 514 ALA A N 1
ATOM 3751 C CA . ALA A 1 514 ? 26.020 29.800 -34.296 1.00 97.19 514 ALA A CA 1
ATOM 3752 C C . ALA A 1 514 ? 27.498 30.231 -34.270 1.00 97.19 514 ALA A C 1
ATOM 3754 O O . ALA A 1 514 ? 28.393 29.389 -34.187 1.00 97.19 514 ALA A O 1
ATOM 3755 N N . THR A 1 515 ? 27.725 31.547 -34.229 1.00 96.62 515 THR A N 1
ATOM 3756 C CA . THR A 1 515 ? 29.015 32.190 -33.941 1.00 96.62 515 THR A CA 1
ATOM 3757 C C . THR A 1 515 ? 28.922 32.770 -32.529 1.00 96.62 515 THR A C 1
ATOM 3759 O O . THR A 1 515 ? 28.291 33.817 -32.359 1.00 96.62 515 THR A O 1
ATOM 3762 N N . PRO A 1 516 ? 29.456 32.086 -31.499 1.00 94.25 516 PRO A N 1
ATOM 3763 C CA . PRO A 1 516 ? 29.109 32.367 -30.108 1.00 94.25 516 PRO A CA 1
ATOM 3764 C C . PRO A 1 516 ? 29.404 33.809 -29.712 1.00 94.25 516 PRO A C 1
ATOM 3766 O O . PRO A 1 516 ? 30.560 34.211 -29.594 1.00 94.25 516 PRO A O 1
ATOM 3769 N N . THR A 1 517 ? 28.346 34.584 -29.498 1.00 97.50 517 THR A N 1
ATOM 3770 C CA . THR A 1 517 ? 28.431 35.995 -29.117 1.00 97.50 517 THR A CA 1
ATOM 3771 C C . THR A 1 517 ? 27.537 36.202 -27.909 1.00 97.50 517 THR A C 1
ATOM 3773 O O . THR A 1 517 ? 26.398 35.745 -27.904 1.00 97.50 517 THR A O 1
ATOM 3776 N N . LEU A 1 518 ? 28.024 36.878 -26.867 1.00 95.69 518 LEU A N 1
ATOM 3777 C CA . LEU A 1 518 ? 27.228 37.067 -25.653 1.00 95.69 518 LEU A CA 1
ATOM 3778 C C . LEU A 1 518 ? 25.917 37.847 -25.935 1.00 95.69 518 LEU A C 1
ATOM 3780 O O . LEU A 1 518 ? 25.885 38.729 -26.809 1.00 95.69 518 LEU A O 1
ATOM 3784 N N . PRO A 1 519 ? 24.827 37.558 -25.196 1.00 95.81 519 PRO A N 1
ATOM 3785 C CA . PRO A 1 519 ? 24.698 36.496 -24.193 1.00 95.81 519 PRO A CA 1
ATOM 3786 C C . PRO A 1 519 ? 24.303 35.138 -24.809 1.00 95.81 519 PRO A C 1
ATOM 3788 O O . PRO A 1 519 ? 23.358 35.055 -25.592 1.00 95.81 519 PRO A O 1
ATOM 3791 N N . TYR A 1 520 ? 24.997 34.074 -24.402 1.00 97.69 520 TYR A N 1
ATOM 3792 C CA . TYR A 1 520 ? 24.606 32.676 -24.604 1.00 97.69 520 TYR A CA 1
ATOM 3793 C C . TYR A 1 520 ? 25.070 31.853 -23.393 1.00 97.69 520 TYR A C 1
ATOM 3795 O O . TYR A 1 520 ? 25.931 32.301 -22.633 1.00 97.69 520 TYR A O 1
ATOM 3803 N N . TYR A 1 521 ? 24.512 30.660 -23.232 1.00 98.00 521 TYR A N 1
ATOM 3804 C CA . TYR A 1 521 ? 24.869 29.690 -22.200 1.00 98.00 521 TYR A CA 1
ATOM 3805 C C . TYR A 1 521 ? 25.359 28.399 -22.852 1.00 98.00 521 TYR A C 1
ATOM 3807 O O . TYR A 1 521 ? 24.958 28.093 -23.974 1.00 98.00 521 TYR A O 1
ATOM 3815 N N . THR A 1 522 ? 26.192 27.634 -22.151 1.00 97.88 522 THR A N 1
ATOM 3816 C CA . THR A 1 522 ? 26.641 26.305 -22.589 1.00 97.88 522 THR A CA 1
ATOM 3817 C C . THR A 1 522 ? 26.056 25.253 -21.655 1.00 97.88 522 THR A C 1
ATOM 3819 O O . THR A 1 522 ? 26.221 25.366 -20.443 1.00 97.88 522 THR A O 1
ATOM 3822 N N . LEU A 1 523 ? 25.408 24.232 -22.215 1.00 97.50 523 LEU A N 1
ATOM 3823 C CA . LEU A 1 523 ? 24.954 23.044 -21.497 1.00 97.50 523 LEU A CA 1
ATOM 3824 C C . LEU A 1 523 ? 25.778 21.844 -21.974 1.00 97.50 523 LEU A C 1
ATOM 3826 O O . LEU A 1 523 ? 25.827 21.563 -23.175 1.00 97.50 523 LEU A O 1
ATOM 3830 N N . THR A 1 524 ? 26.440 21.160 -21.043 1.00 97.44 524 THR A N 1
ATOM 3831 C CA . THR A 1 524 ? 27.247 19.972 -21.346 1.00 97.44 524 THR A CA 1
ATOM 3832 C C . THR A 1 524 ? 26.386 18.711 -21.404 1.00 97.44 524 THR A C 1
ATOM 3834 O O . THR A 1 524 ? 25.285 18.676 -20.855 1.00 97.44 524 THR A O 1
ATOM 3837 N N . THR A 1 525 ? 26.876 17.651 -22.052 1.00 92.06 525 THR A N 1
ATOM 3838 C CA . THR A 1 525 ? 26.109 16.411 -22.322 1.00 92.06 525 THR A CA 1
ATOM 3839 C C . THR A 1 525 ? 25.557 15.681 -21.090 1.00 92.06 525 THR A C 1
ATOM 3841 O O . THR A 1 525 ? 24.705 14.810 -21.237 1.00 92.06 525 THR A O 1
ATOM 3844 N N . SER A 1 526 ? 26.031 15.998 -19.883 1.00 88.94 526 SER A N 1
ATOM 3845 C CA . SER A 1 526 ? 25.593 15.379 -18.624 1.00 88.94 526 SER A CA 1
ATOM 3846 C C . SER A 1 526 ? 24.618 16.232 -17.809 1.00 88.94 526 SER A C 1
ATOM 3848 O O . SER A 1 526 ? 24.243 15.824 -16.711 1.00 88.94 526 SER A O 1
ATOM 3850 N N . LEU A 1 527 ? 24.249 17.418 -18.296 1.00 95.00 527 LEU A N 1
ATOM 3851 C CA . LEU A 1 527 ? 23.428 18.374 -17.560 1.00 95.00 527 LEU A CA 1
ATOM 3852 C C . LEU A 1 527 ? 22.060 18.578 -18.216 1.00 95.00 527 LEU A C 1
ATOM 3854 O O . LEU A 1 527 ? 21.862 18.354 -19.411 1.00 95.00 527 LEU A O 1
ATOM 3858 N N . GLU A 1 528 ? 21.119 19.029 -17.396 1.00 96.94 528 GLU A N 1
ATOM 3859 C CA . GLU A 1 528 ? 19.779 19.448 -17.789 1.00 96.94 528 GLU A CA 1
ATOM 3860 C C . GLU A 1 528 ? 19.615 20.925 -17.425 1.00 96.94 528 GLU A C 1
ATOM 3862 O O . GLU A 1 528 ? 20.011 21.342 -16.336 1.00 96.94 528 GLU A O 1
ATOM 3867 N N . GLU A 1 529 ? 19.053 21.714 -18.339 1.00 97.50 529 GLU A N 1
ATOM 3868 C CA . GLU A 1 529 ? 18.628 23.084 -18.055 1.00 97.50 529 GLU A CA 1
ATOM 3869 C C . GLU A 1 529 ? 17.128 23.065 -17.788 1.00 97.50 529 GLU A C 1
ATOM 3871 O O . GLU A 1 529 ? 16.358 22.634 -18.648 1.00 97.50 529 GLU A O 1
ATOM 3876 N N . ALA A 1 530 ? 16.714 23.580 -16.633 1.00 95.94 530 ALA A N 1
ATOM 3877 C CA . ALA A 1 530 ? 15.311 23.719 -16.274 1.00 95.94 530 ALA A CA 1
ATOM 3878 C C . ALA A 1 530 ? 15.023 25.130 -15.762 1.00 95.94 530 ALA A C 1
ATOM 3880 O O . ALA A 1 530 ? 15.790 25.699 -14.984 1.00 95.94 530 ALA A O 1
ATOM 3881 N N . LYS A 1 531 ? 13.888 25.690 -16.184 1.00 95.62 531 LYS A N 1
ATOM 3882 C CA . LYS A 1 531 ? 13.439 27.017 -15.768 1.00 95.62 531 LYS A CA 1
ATOM 3883 C C . LYS A 1 531 ? 11.953 27.016 -15.462 1.00 95.62 531 LYS A C 1
ATOM 3885 O O . LYS A 1 531 ? 11.143 26.606 -16.289 1.00 95.62 531 LYS A O 1
ATOM 3890 N N . ASP A 1 532 ? 11.616 27.537 -14.289 1.00 93.31 532 ASP A N 1
ATOM 3891 C CA . ASP A 1 532 ? 10.248 27.788 -13.847 1.00 93.31 532 ASP A CA 1
ATOM 3892 C C . ASP A 1 532 ? 9.983 29.299 -13.847 1.00 93.31 532 ASP A C 1
ATOM 3894 O O . ASP A 1 532 ? 10.747 30.082 -13.277 1.00 93.31 532 ASP A O 1
ATOM 3898 N N . PHE A 1 533 ? 8.915 29.722 -14.520 1.00 87.50 533 PHE A N 1
ATOM 3899 C CA . PHE A 1 533 ? 8.502 31.119 -14.593 1.00 87.50 533 PHE A CA 1
ATOM 3900 C C . PHE A 1 533 ? 7.581 31.525 -13.432 1.00 87.50 533 PHE A C 1
ATOM 3902 O O . PHE A 1 533 ? 7.330 32.716 -13.257 1.00 87.50 533 PHE A O 1
ATOM 3909 N N . SER A 1 534 ? 7.145 30.576 -12.591 1.00 77.25 534 SER A N 1
ATOM 3910 C CA . SER A 1 534 ? 6.427 30.677 -11.303 1.00 77.25 534 SER A CA 1
ATOM 3911 C C . SER A 1 534 ? 5.112 31.475 -11.251 1.00 77.25 534 SER A C 1
ATOM 3913 O O . SER A 1 534 ? 4.260 31.181 -10.414 1.00 77.25 534 SER A O 1
ATOM 3915 N N . LYS A 1 535 ? 4.898 32.480 -12.110 1.00 73.56 535 LYS A N 1
ATOM 3916 C CA . LYS A 1 535 ? 3.734 33.383 -12.071 1.00 73.56 535 LYS A CA 1
ATOM 3917 C C . LYS A 1 535 ? 3.218 33.800 -13.446 1.00 73.56 535 LYS A C 1
ATOM 3919 O O . LYS A 1 535 ? 2.003 33.897 -13.605 1.00 73.56 535 LYS A O 1
ATOM 3924 N N . GLU A 1 536 ? 4.085 33.970 -14.442 1.00 82.25 536 GLU A N 1
ATOM 3925 C CA . GLU A 1 536 ? 3.688 34.405 -15.788 1.00 82.25 536 GLU A CA 1
ATOM 3926 C C . GLU A 1 536 ? 4.071 33.364 -16.839 1.00 82.25 536 GLU A C 1
ATOM 3928 O O . GLU A 1 536 ? 5.164 32.805 -16.806 1.00 82.25 536 GLU A O 1
ATOM 3933 N N . ALA A 1 537 ? 3.153 33.077 -17.762 1.00 87.56 537 ALA A N 1
ATOM 3934 C CA . ALA A 1 537 ? 3.424 32.162 -18.860 1.00 87.56 537 ALA A CA 1
ATOM 3935 C C . ALA A 1 537 ? 4.403 32.818 -19.846 1.00 87.56 537 ALA A C 1
ATOM 3937 O O . ALA A 1 537 ? 4.150 33.905 -20.365 1.00 87.56 537 ALA A O 1
ATOM 3938 N N . PHE A 1 538 ? 5.520 32.153 -20.119 1.00 91.62 538 PHE A N 1
ATOM 3939 C CA . PHE A 1 538 ? 6.507 32.580 -21.096 1.00 91.62 538 PHE A CA 1
ATOM 3940 C C . PHE A 1 538 ? 6.077 32.177 -22.506 1.00 91.62 538 PHE A C 1
ATOM 3942 O O . PHE A 1 538 ? 5.860 31.002 -22.804 1.00 91.62 538 PHE A O 1
ATOM 3949 N N . THR A 1 539 ? 6.018 33.160 -23.399 1.00 95.06 539 THR A N 1
ATOM 3950 C CA . THR A 1 539 ? 5.941 32.924 -24.841 1.00 95.06 539 THR A CA 1
ATOM 3951 C C . THR A 1 539 ? 7.197 33.491 -25.480 1.00 95.06 539 THR A C 1
ATOM 3953 O O . THR A 1 539 ? 7.463 34.688 -25.382 1.00 95.06 539 THR A O 1
ATOM 3956 N N . GLY A 1 540 ? 7.995 32.633 -26.108 1.00 95.75 540 GLY A N 1
ATOM 3957 C CA . GLY A 1 540 ? 9.283 33.024 -26.669 1.00 95.75 540 GLY A CA 1
ATOM 3958 C C . GLY A 1 540 ? 9.967 31.890 -27.417 1.00 95.75 540 GLY A C 1
ATOM 3959 O O . GLY A 1 540 ? 9.371 30.855 -27.697 1.00 95.75 540 GLY A O 1
ATOM 3960 N N . THR A 1 541 ? 11.226 32.085 -27.794 1.00 97.38 541 THR A N 1
ATOM 3961 C CA . THR A 1 541 ? 11.979 31.114 -28.598 1.00 97.38 541 THR A CA 1
ATOM 3962 C C . THR A 1 541 ? 13.330 30.841 -27.959 1.00 97.38 541 THR A C 1
ATOM 3964 O O . THR A 1 541 ? 14.054 31.775 -27.614 1.00 97.38 541 THR A O 1
ATOM 3967 N N . LEU A 1 542 ? 13.659 29.560 -27.808 1.00 97.94 542 LEU A N 1
ATOM 3968 C CA . LEU A 1 542 ? 14.997 29.104 -27.453 1.00 97.94 542 LEU A CA 1
ATOM 3969 C C . LEU A 1 542 ? 15.790 28.873 -28.736 1.00 97.94 542 LEU A C 1
ATOM 3971 O O . LEU A 1 542 ? 15.292 28.226 -29.657 1.00 97.94 542 LEU A O 1
ATOM 3975 N N . TYR A 1 543 ? 17.009 29.396 -28.791 1.00 98.56 543 TYR A N 1
ATOM 3976 C CA . TYR A 1 543 ? 17.940 29.200 -29.900 1.00 98.56 543 TYR A CA 1
ATOM 3977 C C . TYR A 1 543 ? 19.052 28.258 -29.461 1.00 98.56 543 TYR A C 1
ATOM 3979 O O . TYR A 1 543 ? 19.572 28.430 -28.364 1.00 98.56 543 TYR A O 1
ATOM 3987 N N . PHE A 1 544 ? 19.429 27.302 -30.307 1.00 98.56 544 PHE A N 1
ATOM 3988 C CA . PHE A 1 544 ? 20.401 26.247 -30.025 1.00 98.56 544 PHE A CA 1
ATOM 3989 C C . PHE A 1 544 ? 21.460 26.150 -31.126 1.00 98.56 544 PHE A C 1
ATOM 3991 O O . PHE A 1 544 ? 21.156 26.334 -32.300 1.00 98.56 544 PHE A O 1
ATOM 3998 N N . ALA A 1 545 ? 22.694 25.809 -30.767 1.00 98.44 545 ALA A N 1
ATOM 3999 C CA . ALA A 1 545 ? 23.727 25.367 -31.703 1.00 98.44 545 ALA A CA 1
ATOM 4000 C C . ALA A 1 545 ? 24.686 24.397 -31.006 1.00 98.44 545 ALA A C 1
ATOM 4002 O O . ALA A 1 545 ? 24.858 24.459 -29.793 1.00 98.44 545 ALA A O 1
ATOM 4003 N N . SER A 1 546 ? 25.364 23.540 -31.764 1.00 98.31 546 SER A N 1
ATOM 4004 C CA . SER A 1 546 ? 26.418 22.661 -31.245 1.00 98.31 546 SER A CA 1
ATOM 4005 C C . SER A 1 546 ? 27.616 22.684 -32.183 1.00 98.31 546 SER A C 1
ATOM 4007 O O . SER A 1 546 ? 27.456 22.864 -33.389 1.00 98.31 546 SER A O 1
ATOM 4009 N N . SER A 1 547 ? 28.824 22.495 -31.655 1.00 97.81 547 SER A N 1
ATOM 4010 C CA . SER A 1 547 ? 30.018 22.256 -32.479 1.00 97.81 547 SER A CA 1
ATOM 4011 C C . SER A 1 547 ? 30.006 20.871 -33.136 1.00 97.81 547 SER A C 1
ATOM 4013 O O . SER A 1 547 ? 30.780 20.633 -34.060 1.00 97.81 547 SER A O 1
ATOM 4015 N N . THR A 1 548 ? 29.124 19.974 -32.684 1.00 98.06 548 THR A N 1
ATOM 4016 C CA . THR A 1 548 ? 28.958 18.615 -33.207 1.00 98.06 548 THR A CA 1
ATOM 4017 C C . THR A 1 548 ? 27.676 18.540 -34.033 1.00 98.06 548 THR A C 1
ATOM 4019 O O . THR A 1 548 ? 26.589 18.834 -33.540 1.00 98.06 548 THR A O 1
ATOM 4022 N N . ALA A 1 549 ? 27.803 18.166 -35.306 1.00 97.75 549 ALA A N 1
ATOM 4023 C CA . ALA A 1 549 ? 26.661 17.907 -36.178 1.00 97.75 549 ALA A CA 1
ATOM 4024 C C . ALA A 1 549 ? 25.883 16.669 -35.698 1.00 97.75 549 ALA A C 1
ATOM 4026 O O . ALA A 1 549 ? 26.480 15.697 -35.237 1.00 97.75 549 ALA A O 1
ATOM 4027 N N . GLY A 1 550 ? 24.557 16.697 -35.818 1.00 96.75 550 GLY A N 1
ATOM 4028 C CA . GLY A 1 550 ? 23.683 15.599 -35.401 1.00 96.75 550 GLY A CA 1
ATOM 4029 C C . GLY A 1 550 ? 23.358 15.562 -33.904 1.00 96.75 550 GLY A C 1
ATOM 4030 O O . GLY A 1 550 ? 22.729 14.606 -33.459 1.00 96.75 550 GLY A O 1
ATOM 4031 N N . THR A 1 551 ? 23.738 16.579 -33.122 1.00 98.19 551 THR A N 1
ATOM 4032 C CA . THR A 1 551 ? 23.349 16.678 -31.705 1.00 98.19 551 THR A CA 1
ATOM 4033 C C . THR A 1 551 ? 21.824 16.738 -31.564 1.00 98.19 551 THR A C 1
ATOM 4035 O O . THR A 1 551 ? 21.173 17.525 -32.247 1.00 98.19 551 THR A O 1
ATOM 4038 N N . ILE A 1 552 ? 21.244 15.922 -30.683 1.00 97.94 552 ILE A N 1
ATOM 4039 C CA . ILE A 1 552 ? 19.797 15.844 -30.440 1.00 97.94 552 ILE A CA 1
ATOM 4040 C C . ILE A 1 552 ? 19.489 16.417 -29.060 1.00 97.94 552 ILE A C 1
ATOM 4042 O O . ILE A 1 552 ? 20.040 15.962 -28.058 1.00 97.94 552 ILE A O 1
ATOM 4046 N N . VAL A 1 553 ? 18.571 17.380 -29.004 1.00 98.25 553 VAL A N 1
ATOM 4047 C CA . VAL A 1 553 ? 18.070 17.991 -27.767 1.00 98.25 553 VAL A CA 1
ATOM 4048 C C . VAL A 1 553 ? 16.627 17.551 -27.550 1.00 98.25 553 VAL A C 1
ATOM 4050 O O . VAL A 1 553 ? 15.800 17.701 -28.449 1.00 98.25 553 VAL A O 1
ATOM 4053 N N . ILE A 1 554 ? 16.314 17.020 -26.370 1.00 97.56 554 ILE A N 1
ATOM 4054 C CA . ILE A 1 554 ? 14.929 16.775 -25.946 1.00 97.56 554 ILE A CA 1
ATOM 4055 C C . ILE A 1 554 ? 14.479 17.969 -25.120 1.00 97.56 554 ILE A C 1
ATOM 4057 O O . ILE A 1 554 ? 15.197 18.391 -24.217 1.00 97.56 554 ILE A O 1
ATOM 4061 N N . ILE A 1 555 ? 13.291 18.481 -25.424 1.00 97.75 555 ILE A N 1
ATOM 4062 C CA . ILE A 1 555 ? 12.693 19.647 -24.784 1.00 97.75 555 ILE A CA 1
ATOM 4063 C C . ILE A 1 555 ? 11.331 19.235 -24.232 1.00 97.75 555 ILE A C 1
ATOM 4065 O O . ILE A 1 555 ? 10.503 18.671 -24.947 1.00 97.75 555 ILE A O 1
ATOM 4069 N N . GLN A 1 556 ? 11.095 19.536 -22.964 1.00 95.88 556 GLN A N 1
ATOM 4070 C CA . GLN A 1 556 ? 9.812 19.384 -22.294 1.00 95.88 556 GLN A CA 1
ATOM 4071 C C . GLN A 1 556 ? 9.351 20.756 -21.825 1.00 95.88 556 GLN A C 1
ATOM 4073 O O . GLN A 1 556 ? 10.152 21.534 -21.309 1.00 95.88 556 GLN A O 1
ATOM 4078 N N . TYR A 1 557 ? 8.077 21.082 -22.011 1.00 94.12 557 TYR A N 1
ATOM 4079 C CA . TYR A 1 557 ? 7.517 22.308 -21.454 1.00 94.12 557 TYR A CA 1
ATOM 4080 C C . TYR A 1 557 ? 6.075 22.121 -21.000 1.00 94.12 557 TYR A C 1
ATOM 4082 O O . TYR A 1 557 ? 5.329 21.288 -21.523 1.00 94.12 557 TYR A O 1
ATOM 4090 N N . TRP A 1 558 ? 5.692 22.922 -20.013 1.00 91.25 558 TRP A N 1
ATOM 4091 C CA . TRP A 1 558 ? 4.407 22.845 -19.328 1.00 91.25 558 TRP A CA 1
ATOM 4092 C C . TRP A 1 558 ? 3.736 24.214 -19.375 1.00 91.25 558 TRP A C 1
ATOM 4094 O O . TRP A 1 558 ? 4.423 25.220 -19.215 1.00 91.25 558 TRP A O 1
ATOM 4104 N N . SER A 1 559 ? 2.426 24.261 -19.623 1.00 85.62 559 SER A N 1
ATOM 4105 C CA . SER A 1 559 ? 1.635 25.493 -19.812 1.00 85.62 559 SER A CA 1
ATOM 4106 C C . SER A 1 559 ? 0.638 25.763 -18.697 1.00 85.62 559 SER A C 1
ATOM 4108 O O . SER A 1 559 ? 0.042 24.762 -18.245 1.00 85.62 559 SER A O 1
#

Sequence (559 aa):
MTYQETAYQKTNIVDANGNIISSFGGGGGGGDASTTNQQAQIALETAIRDRLPSTLVSDRLKVDGSGVIQPVSLSSVPLASNAATDTTLQQVRDAIKAQLDIASTIWTDNSGAFYVRRDLVNEGTGTITVTFTDPTGSAATPGAGLRPLATTDKDTITDFYDVLASGTGYSTGDLLARVAILDVNSGSPSATFVWLNLTTGTILGSAPTSANIERANENVGARQVGNWNVTILNSSIEIANDIGNPVPVNGNVTINNTEFLAYLEALYSATLPTLTDGQKTNLRTTQRGELITSFVDFVSSTINISAADAGSISTAGADSQTIFSGTPTASSFASVSISGDSSFAIQIDGTFVGTLQFERSLDNGATYTAISAFAAGTAYTRSTTTQIGRWHGNCSSSNSIRVRATSWTSGTANVKILAGAGTGTITIGNPIRLFDQISGVQASIKAASVAPVLADTALVFTERRESIAGNNGSLTLTNANTEYSFALTNARSYAFKILSGGDIRFAYTTGKVATPTLPYYTLTTSLEEAKDFSKEAFTGTLYFASSTAGTIVIIQYWS

pLDDT: mean 78.91, std 17.91, range [39.97, 98.56]

Secondary structure (DSSP, 8-state):
-------------B-TTS-B--------------HHHHHHHHHHHHHHHHHS-HHHHSS-----GGG------GGGSPPPTTSPPHHHHHHHHHHHHHHHHT--EEEE-TT--EEEEEEEEETTTTEEEEEEE-TTS-B----TT-EE--TTTEEEEEEEEEESS-BTTB-TT-EEEEEEEEE-SSSS-EEEEEEEETTTTEEPSSPPPTTTEEE----TTS---S-------S-------SSS------S-----HHHHHHHHHHHHHHHS----TTTTTS-EE-TT--EE-------SPPEEE-S---SEEEEE-GGG-EEEEEPPPTTSEEEEE-SS--EEEEEEEEEEEEEEEEEEESSTTSSEEE--EEETTSS-EESEESS-EEEEEE-TT-SEEEEEEEEEEEEEEEEEEEEESS-------SPPEEE-TTT--EEEB-S---S-TTT--SB----------PEEEEEEE-STT--EEEEEEEESEEEEEEEESS-EEEESSTTSTTTT-SS-EEE-TT-EEEEE-TTS-EEEEEEEEESSTTEEEEEEEE-

Foldseek 3Di:
DDDDDDDPPPPQPADPVGHGDPDDDDDDDDPPPPPVVVVVVVVVVVVVLVPDDPVPVPDPPPDPCPPDPDPDPPVPPPDDPPPQDVVNVVVVVVLVVLVVQVVFFWKAAPVRFIWGWGWDQPPVPRDTDIWIDGLLQHTDDHDHHIDGDDPVFKDKDKFKKAFCADDQPDHHGWIKIWIWIWGPPDPDIDTDIWMAGSRVSGTHNDDDDPVGIDGPPPPPPPPPPDPPPPPPDPDPPPPPDDDDDDDDDDDDDDPPVVVVVVVVVVVVCVPPPPPDPVRPPAFDQDVVRDGDGDDDDQPFDWQKAWAAWPFWDWDQDPPRWIKIAGDTDPSFKDKDFDDLFFKKKKFKDWDFAFKKFKWFALPQRRMITQDWWDFPPDLDTDRMDRDGGMTMDTQPNTGMIMIGTNTGDGIMITMGMDTHNDPGDPNPVAFDWDADPVVRDIAGADADDPDPCVVHSHDDDDPPPPPQVWDKDKDWQQDALDKDKDWFDQFQKKKKAWPDWFKKKKDQDPPCGSPHDPPIDIDGRVDMDMDGNPPGGDTGMMMMHHNTGGTMMMMITTD